Protein AF-A0A1Q7UWN1-F1 (afdb_monomer_lite)

Radius of gyration: 28.29 Å; chains: 1; bounding box: 73×51×74 Å

Sequence (452 aa):
MILVNFRGKSSPFGFDAEVLEQIPKDQFHIVDLSNVKASRIYDLLGLYDVAAGVITCDTATLHLAAASRTPYVAFTHDEWRRSVPRGNCQLQMPYSQVPSRANDIGQVVRTWSRSEPKPIVVFDPYEPPSILKQTAWPCEFFNFSKSALPTKEGTDYYNCGLVERPDGDWLVVRRSIWKEQLAYGMNDIVAFKLDGMTPRQAVPINIQRMFAGEHFEDPRVFYYRGLTLVSCVNFLWGTIASVAHQIIVSVGSDWKQVQRYDPIFGRNGPGVMHNVGWEKNWLWFVHNDALHLVYITHPHMVVRFDGKMLPTDIYETKADDLQWPWGDIRGGTPPVRVENEYWSFWHSSVGSGSGHRRYHMGAYCFEAKPPFRMKRYTPKPLLSGSRQDRWAHPKPFVVFPCGAILRGEQWLVSLGVNDLDCAWIKIPHEELVKLTTPVEHSVDLRQTEVLC

Secondary structure (DSSP, 8-state):
-EEEE---SSS----HHHHHHTS-TTT--EEEGGG---SSGGGGHHHHTT-SEEEE--HHHHHHHHTSS--EEEEE-SSSS-----SSEEEEEEGGGHHHHHHHHHHHHTT-------------TT----GGGS-SS-EEE--GGGSSS---TTEEEEEEEEEEETTEEEEEEEEEE--TT-SS-EEEEEEEEEETTEEEEEEEE-PPPSSTT-EEEEEEEEEETTEEEEEEEEEE--SS--EEEEEEEEE-TTS-EEEEE---BTTB-SSGGG-SS-----EEEEETTEEEEEEETTTEEEEEE-TTS-EEEEEEE--SS---TTS--B--SPPEEETTEEEEEEEEEEE-TTSSEEEEEEEEEEESSTT--EEEE-SS-SEE--TTSS--TT--B-EEEEEEEEETTEEEEEEEETTTEEEEEEEEHHHHHHH-EE---S-EEEEEE---

Structure (mmCIF, N/CA/C/O backbone):
data_AF-A0A1Q7UWN1-F1
#
_entry.id   AF-A0A1Q7UWN1-F1
#
loop_
_atom_site.group_PDB
_atom_site.id
_atom_site.type_symbol
_atom_site.label_atom_id
_atom_site.label_alt_id
_atom_site.label_comp_id
_atom_site.label_asym_id
_atom_site.label_entity_id
_atom_site.label_seq_id
_atom_site.pdbx_PDB_ins_code
_atom_site.Cartn_x
_atom_site.Cartn_y
_atom_site.Cartn_z
_atom_site.occupancy
_atom_site.B_iso_or_equiv
_atom_site.auth_seq_id
_atom_site.auth_comp_id
_atom_site.auth_asym_id
_atom_site.auth_atom_id
_atom_site.pdbx_PDB_model_num
ATOM 1 N N . MET A 1 1 ? 31.776 3.313 -22.669 1.00 88.38 1 MET A N 1
ATOM 2 C CA . MET A 1 1 ? 31.943 1.848 -22.495 1.00 88.38 1 MET A CA 1
ATOM 3 C C . MET A 1 1 ? 32.341 1.222 -23.825 1.00 88.38 1 MET A C 1
ATOM 5 O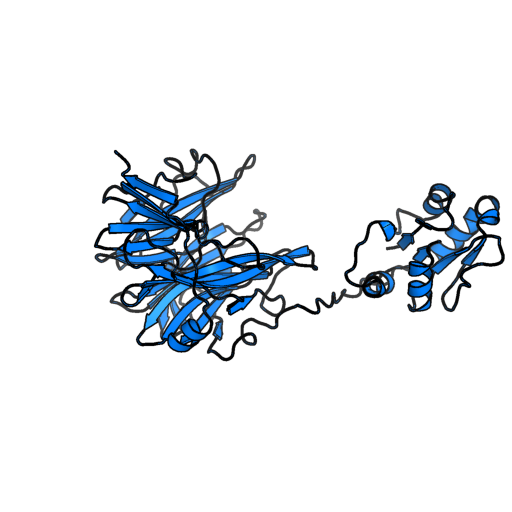 O . MET A 1 1 ? 32.058 1.838 -24.846 1.00 88.38 1 MET A O 1
ATOM 9 N N . ILE A 1 2 ? 32.962 0.043 -23.827 1.00 92.38 2 ILE A N 1
ATOM 10 C CA . ILE A 1 2 ? 33.173 -0.785 -25.027 1.00 92.38 2 ILE A CA 1
ATOM 11 C C . ILE A 1 2 ? 32.379 -2.076 -24.853 1.00 92.38 2 ILE A C 1
ATOM 13 O O . ILE A 1 2 ? 32.434 -2.693 -23.788 1.00 92.38 2 ILE A O 1
ATOM 17 N N . LEU A 1 3 ? 31.638 -2.464 -25.887 1.00 94.31 3 LEU A N 1
ATOM 18 C CA . LEU A 1 3 ? 30.881 -3.713 -25.897 1.00 94.31 3 LEU A CA 1
ATOM 19 C C . LEU A 1 3 ? 31.732 -4.814 -26.519 1.00 94.31 3 LEU A C 1
ATOM 21 O O . LEU A 1 3 ? 32.306 -4.606 -27.587 1.00 94.31 3 LEU A O 1
ATOM 25 N N . VAL A 1 4 ? 31.788 -5.982 -25.885 1.00 95.31 4 VAL A N 1
ATOM 26 C CA . VAL A 1 4 ? 32.487 -7.155 -26.421 1.00 95.31 4 VAL A CA 1
ATOM 27 C C . VAL A 1 4 ? 31.547 -8.346 -26.546 1.00 95.31 4 VAL A C 1
ATOM 29 O O . VAL A 1 4 ? 30.647 -8.516 -25.729 1.00 95.31 4 VAL A O 1
ATOM 32 N N . ASN A 1 5 ? 31.740 -9.177 -27.570 1.00 92.94 5 ASN A N 1
ATOM 33 C CA . ASN A 1 5 ? 31.132 -10.508 -27.619 1.00 92.94 5 ASN A CA 1
ATOM 34 C C . ASN A 1 5 ? 32.005 -11.465 -28.432 1.00 92.94 5 ASN A C 1
ATOM 36 O O . ASN A 1 5 ? 32.097 -11.331 -29.658 1.00 92.94 5 ASN A O 1
ATOM 40 N N . PHE A 1 6 ? 32.606 -12.423 -27.726 1.00 90.25 6 PHE A N 1
ATOM 41 C CA . PHE A 1 6 ? 33.504 -13.445 -28.268 1.00 90.25 6 PHE A CA 1
ATOM 42 C C . PHE A 1 6 ? 32.883 -14.852 -28.287 1.00 90.25 6 PHE A C 1
ATOM 44 O O . PHE A 1 6 ? 33.520 -15.826 -28.678 1.00 90.25 6 PHE A O 1
ATOM 51 N N . ARG A 1 7 ? 31.617 -14.999 -27.874 1.00 82.38 7 ARG A N 1
ATOM 52 C CA . ARG A 1 7 ? 30.959 -16.307 -27.723 1.00 82.38 7 ARG A CA 1
ATOM 53 C C . ARG A 1 7 ? 30.340 -16.811 -29.032 1.00 82.38 7 ARG A C 1
ATOM 55 O O . ARG A 1 7 ? 29.153 -17.131 -29.085 1.00 82.38 7 ARG A O 1
ATOM 62 N N . GLY A 1 8 ? 31.148 -16.922 -30.085 1.00 67.75 8 GLY A N 1
ATOM 63 C CA . GLY A 1 8 ? 30.745 -17.560 -31.340 1.00 67.75 8 GLY A CA 1
ATOM 64 C C . GLY A 1 8 ? 30.455 -19.054 -31.143 1.00 67.75 8 GLY A C 1
ATOM 65 O O . GLY A 1 8 ? 31.366 -19.836 -30.893 1.00 67.75 8 GLY A O 1
ATOM 66 N N . LYS A 1 9 ? 29.186 -19.478 -31.252 1.00 66.19 9 LYS A N 1
ATOM 67 C CA . LYS A 1 9 ? 28.796 -20.895 -31.068 1.00 66.19 9 LYS A CA 1
ATOM 68 C C . LYS A 1 9 ? 29.239 -21.808 -32.213 1.00 66.19 9 LYS A C 1
ATOM 70 O O . LYS A 1 9 ? 29.592 -22.955 -31.975 1.00 66.19 9 LYS A O 1
ATOM 75 N N . SER A 1 10 ? 29.165 -21.320 -33.450 1.00 68.00 10 SER A N 1
ATOM 76 C CA . SER A 1 10 ? 29.495 -22.088 -34.659 1.00 68.00 10 SER A CA 1
ATOM 77 C C . SER A 1 10 ? 30.992 -22.116 -34.967 1.00 68.00 10 SER A C 1
ATOM 79 O O . SER A 1 10 ? 31.463 -23.033 -35.631 1.00 68.00 10 SER A O 1
ATOM 81 N N . SER A 1 11 ? 31.726 -21.113 -34.488 1.00 71.44 11 SER A N 1
ATOM 82 C CA . SER A 1 11 ? 33.167 -20.958 -34.675 1.00 71.44 11 SER A CA 1
ATOM 83 C C . SER A 1 11 ? 33.728 -20.318 -33.405 1.00 71.44 11 SER A C 1
ATOM 85 O O . SER A 1 11 ? 33.583 -19.106 -33.237 1.00 71.44 11 SER A O 1
ATOM 87 N N . PRO A 1 12 ? 34.289 -21.115 -32.479 1.00 79.00 12 PRO A N 1
ATOM 88 C CA . PRO A 1 12 ? 34.859 -20.592 -31.246 1.00 79.00 12 PRO A CA 1
ATOM 89 C C . PRO A 1 12 ? 35.972 -19.584 -31.538 1.00 79.00 12 PRO A C 1
ATOM 91 O O . PRO A 1 12 ? 36.875 -19.858 -32.329 1.00 79.00 12 PRO A O 1
ATOM 94 N N . PHE A 1 13 ? 35.901 -18.421 -30.896 1.00 84.75 13 PHE A N 1
ATOM 95 C CA . PHE A 1 13 ? 36.990 -17.454 -30.882 1.00 84.75 13 PHE A CA 1
ATOM 96 C C . PHE A 1 13 ? 37.939 -17.817 -29.737 1.00 84.75 13 PHE A C 1
ATOM 98 O O . PHE A 1 13 ? 37.481 -18.171 -28.653 1.00 84.75 13 PHE A O 1
ATOM 105 N N . GLY A 1 14 ? 39.242 -17.836 -30.017 1.00 84.44 14 GLY A N 1
ATOM 106 C CA . GLY A 1 14 ? 40.267 -18.322 -29.086 1.00 84.44 14 GLY A CA 1
ATOM 107 C C . GLY A 1 14 ? 41.282 -17.265 -28.665 1.00 84.44 14 GLY A C 1
ATOM 108 O O . GLY A 1 14 ? 42.303 -17.632 -28.100 1.00 84.44 14 GLY A O 1
ATOM 109 N N . PHE A 1 15 ? 41.027 -15.990 -28.973 1.00 90.19 15 PHE A N 1
ATOM 110 C CA . PHE A 1 15 ? 41.978 -14.888 -28.776 1.00 90.19 15 PHE A CA 1
ATOM 111 C C . PHE A 1 15 ? 41.429 -13.788 -27.856 1.00 90.19 15 PHE A C 1
ATOM 113 O O . PHE A 1 15 ? 41.785 -12.615 -27.960 1.00 90.19 15 PHE A O 1
ATOM 120 N N . ASP A 1 16 ? 40.475 -14.143 -26.995 1.00 89.31 16 ASP A N 1
ATOM 121 C CA . ASP A 1 16 ? 39.741 -13.219 -26.132 1.00 89.31 16 ASP A CA 1
ATOM 122 C C . ASP A 1 16 ? 40.704 -12.398 -25.264 1.00 89.31 16 ASP A C 1
ATOM 124 O O . ASP A 1 16 ? 40.558 -11.182 -25.141 1.00 89.31 16 ASP A O 1
ATOM 128 N N . ALA A 1 17 ? 41.701 -13.064 -24.673 1.00 88.06 17 ALA A N 1
ATOM 129 C CA . ALA A 1 17 ? 42.669 -12.451 -23.773 1.00 88.06 17 ALA A CA 1
ATOM 130 C C . ALA A 1 17 ? 43.552 -11.442 -24.518 1.00 88.06 17 ALA A C 1
ATOM 132 O O . ALA A 1 17 ? 43.661 -10.291 -24.096 1.00 88.06 17 ALA A O 1
ATOM 133 N N . GLU A 1 18 ? 44.086 -11.846 -25.668 1.00 90.81 18 GLU A N 1
ATOM 134 C CA . GLU A 1 18 ? 44.941 -11.042 -26.535 1.00 90.81 18 GLU A CA 1
ATOM 135 C C . GLU A 1 18 ? 44.216 -9.787 -27.018 1.00 90.81 18 GLU A C 1
ATOM 137 O O . GLU A 1 18 ? 44.806 -8.711 -27.065 1.00 90.81 18 GLU A O 1
ATOM 142 N N . VAL A 1 19 ? 42.924 -9.892 -27.337 1.00 91.81 19 VAL A N 1
ATOM 143 C CA . VAL A 1 19 ? 42.096 -8.744 -27.731 1.00 91.81 19 VAL A CA 1
ATOM 144 C C . VAL A 1 19 ? 41.811 -7.829 -26.539 1.00 91.81 19 VAL A C 1
ATOM 146 O O . VAL A 1 19 ? 41.909 -6.606 -26.659 1.00 91.81 19 VAL A O 1
ATOM 149 N N . LEU A 1 20 ? 41.457 -8.392 -25.381 1.00 91.25 20 LEU A N 1
ATOM 150 C CA . LEU A 1 20 ? 41.126 -7.623 -24.177 1.00 91.25 20 LEU A CA 1
ATOM 151 C C . LEU A 1 20 ? 42.329 -6.858 -23.604 1.00 91.25 20 LEU A C 1
ATOM 153 O O . LEU A 1 20 ? 42.131 -5.824 -22.963 1.00 91.25 20 LEU A O 1
ATOM 157 N N . GLU A 1 21 ? 43.556 -7.332 -23.823 1.00 92.44 21 GLU A N 1
ATOM 158 C CA . GLU A 1 21 ? 44.793 -6.626 -23.456 1.00 92.44 21 GLU A CA 1
ATOM 159 C C . GLU A 1 21 ? 45.018 -5.341 -24.262 1.00 92.44 21 GLU A C 1
ATOM 161 O O . GLU A 1 21 ? 45.630 -4.398 -23.763 1.00 92.44 21 GLU A O 1
ATOM 166 N N . GLN A 1 22 ? 44.473 -5.255 -25.478 1.00 93.06 22 GLN A N 1
ATOM 167 C CA . GLN A 1 22 ? 44.635 -4.088 -26.354 1.00 93.06 22 GLN A CA 1
ATOM 168 C C . GLN A 1 22 ? 43.705 -2.925 -25.990 1.00 93.06 22 GLN A C 1
ATOM 170 O O . GLN A 1 22 ? 43.855 -1.818 -26.513 1.00 93.06 22 GLN A O 1
ATOM 175 N N . ILE A 1 23 ? 42.735 -3.160 -25.102 1.00 91.81 23 ILE A N 1
ATOM 176 C CA . ILE A 1 23 ? 41.751 -2.163 -24.686 1.00 91.81 23 ILE A CA 1
ATOM 177 C C . ILE A 1 23 ? 42.300 -1.375 -23.482 1.00 91.81 23 ILE A C 1
ATOM 179 O O . ILE A 1 23 ? 42.587 -1.980 -22.447 1.00 91.81 23 ILE A O 1
ATOM 183 N N . PRO A 1 24 ? 42.396 -0.032 -23.548 1.00 88.44 24 PRO A N 1
ATOM 184 C CA . PRO A 1 24 ? 42.831 0.783 -22.415 1.00 88.44 24 PRO A CA 1
ATOM 185 C C . PRO A 1 24 ? 41.742 0.820 -21.327 1.00 88.44 24 PRO A C 1
ATOM 187 O O . PRO A 1 24 ? 40.780 1.593 -21.391 1.00 88.44 24 PRO A O 1
ATOM 190 N N . LYS A 1 25 ? 41.865 -0.073 -20.336 1.00 85.25 25 LYS A N 1
ATOM 191 C CA . LYS A 1 25 ? 40.879 -0.294 -19.255 1.00 85.25 25 LYS A CA 1
ATOM 192 C C . LYS A 1 25 ? 40.747 0.891 -18.291 1.00 85.25 25 LYS A C 1
ATOM 194 O O . LYS A 1 25 ? 39.732 1.022 -17.618 1.00 85.25 25 LYS A O 1
ATOM 199 N N . ASP A 1 26 ? 41.747 1.764 -18.244 1.00 84.12 26 ASP A N 1
ATOM 200 C CA . ASP A 1 26 ? 41.719 3.058 -17.554 1.00 84.12 26 ASP A CA 1
ATOM 201 C C . ASP A 1 26 ? 40.777 4.066 -18.242 1.00 84.12 26 ASP A C 1
ATOM 203 O O . ASP A 1 26 ? 40.213 4.954 -17.599 1.00 84.12 26 ASP A O 1
ATOM 207 N N . GLN A 1 27 ? 40.555 3.909 -19.550 1.00 81.50 27 GLN A N 1
ATOM 208 C CA . GLN A 1 27 ? 39.723 4.810 -20.347 1.00 81.50 27 GLN A CA 1
ATOM 209 C C . GLN A 1 27 ? 38.304 4.283 -20.550 1.00 81.50 27 GLN A C 1
ATOM 211 O O . GLN A 1 27 ? 37.359 5.087 -20.563 1.00 81.50 27 GLN A O 1
ATOM 216 N N . PHE A 1 28 ? 38.139 2.962 -20.668 1.00 86.06 28 PHE A N 1
ATOM 217 C CA . PHE A 1 28 ? 36.867 2.322 -20.996 1.00 86.06 28 PHE A CA 1
ATOM 218 C C . PHE A 1 28 ? 36.478 1.216 -20.015 1.00 86.06 28 PHE A C 1
ATOM 220 O O . PHE A 1 28 ? 37.235 0.289 -19.750 1.00 86.06 28 PHE A O 1
ATOM 227 N N . HIS A 1 29 ? 35.217 1.256 -19.584 1.00 87.56 29 HIS A N 1
ATOM 228 C CA . HIS A 1 29 ? 34.551 0.101 -18.991 1.00 87.56 29 HIS A CA 1
ATOM 229 C C . HIS A 1 29 ? 34.124 -0.889 -20.086 1.00 87.56 29 HIS A C 1
ATOM 231 O O . HIS A 1 29 ? 33.498 -0.472 -21.069 1.00 87.56 29 HIS A O 1
ATOM 237 N N . ILE A 1 30 ? 34.453 -2.171 -19.910 1.00 90.69 30 ILE A N 1
ATOM 238 C CA . ILE A 1 30 ? 34.154 -3.259 -20.851 1.00 90.69 30 ILE A CA 1
ATOM 239 C C . ILE A 1 30 ? 32.871 -3.968 -20.411 1.00 90.69 30 ILE A C 1
ATOM 241 O O . ILE A 1 30 ? 32.760 -4.380 -19.259 1.00 90.69 30 ILE A O 1
ATOM 245 N N . VAL A 1 31 ? 31.931 -4.143 -21.338 1.00 90.81 31 VAL A N 1
ATOM 246 C CA . VAL A 1 31 ? 30.681 -4.883 -21.122 1.00 90.81 31 VAL A CA 1
ATOM 247 C C . VAL A 1 31 ? 30.646 -6.084 -22.059 1.00 90.81 31 VAL A C 1
ATOM 249 O O . VAL A 1 31 ? 30.637 -5.922 -23.278 1.00 90.81 31 VAL A O 1
ATOM 252 N N . ASP A 1 32 ? 30.608 -7.287 -21.492 1.00 90.50 32 ASP A N 1
ATOM 253 C CA . ASP A 1 32 ? 30.474 -8.533 -22.249 1.00 90.50 32 ASP A CA 1
ATOM 254 C C . ASP A 1 32 ? 28.998 -8.822 -22.550 1.00 90.50 32 ASP A C 1
ATOM 256 O O . ASP A 1 32 ? 28.232 -9.227 -21.671 1.00 90.50 32 ASP A O 1
ATOM 260 N N . LEU A 1 33 ? 28.599 -8.618 -23.808 1.00 89.94 33 LEU A N 1
ATOM 261 C CA . LEU A 1 33 ? 27.230 -8.829 -24.277 1.00 89.94 33 LEU A CA 1
ATOM 262 C C . LEU A 1 33 ? 26.801 -10.296 -24.204 1.00 89.94 33 LEU A C 1
ATOM 264 O O . LEU A 1 33 ? 25.602 -10.556 -24.186 1.00 89.94 33 LEU A O 1
ATOM 268 N N . SER A 1 34 ? 27.729 -11.254 -24.106 1.00 84.50 34 SER A N 1
ATOM 269 C CA . SER A 1 34 ? 27.356 -12.660 -23.921 1.00 84.50 34 SER A CA 1
ATOM 270 C C . SER A 1 34 ? 26.688 -12.933 -22.567 1.00 84.50 34 SER A C 1
ATOM 272 O O . SER A 1 34 ? 25.957 -13.914 -22.429 1.00 84.50 34 SER A O 1
ATOM 274 N N . ASN A 1 35 ? 26.865 -12.027 -21.599 1.00 83.94 35 ASN A N 1
ATOM 275 C CA . ASN A 1 35 ? 26.230 -12.080 -20.282 1.00 83.94 35 ASN A CA 1
ATOM 276 C C . ASN A 1 35 ? 24.968 -11.206 -20.183 1.00 83.94 35 ASN A C 1
ATOM 278 O O . ASN A 1 35 ? 24.296 -11.212 -19.151 1.00 83.94 35 ASN A O 1
ATOM 282 N N . VAL A 1 36 ? 24.626 -10.455 -21.234 1.00 79.19 36 VAL A N 1
ATOM 283 C CA . VAL A 1 36 ? 23.474 -9.548 -21.244 1.00 79.19 36 VAL A CA 1
ATOM 284 C C . VAL A 1 36 ? 22.267 -10.253 -21.859 1.00 79.19 36 VAL A C 1
ATOM 286 O O . VAL A 1 36 ? 22.309 -10.722 -22.994 1.00 79.19 36 VAL A O 1
ATOM 289 N N . LYS A 1 37 ? 21.158 -10.306 -21.113 1.00 76.19 37 LYS A N 1
ATOM 290 C CA . LYS A 1 37 ? 19.879 -10.837 -21.600 1.00 76.19 37 LYS A CA 1
ATOM 291 C C . LYS A 1 37 ? 18.934 -9.692 -21.942 1.00 76.19 37 LYS A C 1
ATOM 293 O O . LYS A 1 37 ? 18.701 -8.819 -21.112 1.00 76.19 37 LYS A O 1
ATOM 298 N N . ALA A 1 38 ? 18.368 -9.739 -23.141 1.00 73.44 38 ALA A N 1
ATOM 299 C CA . ALA A 1 38 ? 17.367 -8.798 -23.625 1.00 73.44 38 ALA A CA 1
ATOM 300 C C . ALA A 1 38 ? 16.093 -9.544 -24.049 1.00 73.44 38 ALA A C 1
ATOM 302 O O . ALA A 1 38 ? 16.171 -10.693 -24.489 1.00 73.44 38 ALA A O 1
ATOM 303 N N . SER A 1 39 ? 14.931 -8.894 -23.927 1.00 72.75 39 SER A N 1
ATOM 304 C CA . SER A 1 39 ? 13.635 -9.465 -24.328 1.00 72.75 39 SER A CA 1
ATOM 305 C C . SER A 1 39 ? 13.584 -9.750 -25.830 1.00 72.75 39 SER A C 1
ATOM 307 O O . SER A 1 39 ? 13.060 -10.780 -26.253 1.00 72.75 39 SER A O 1
ATOM 309 N N . ARG A 1 40 ? 14.148 -8.852 -26.644 1.00 80.69 40 ARG A N 1
ATOM 310 C CA . ARG A 1 40 ? 14.377 -9.026 -28.079 1.00 80.69 40 ARG A CA 1
ATOM 311 C C . ARG A 1 40 ? 15.817 -8.646 -28.411 1.00 80.69 40 ARG A C 1
ATOM 313 O O . ARG A 1 40 ? 16.399 -7.755 -27.804 1.00 80.69 40 ARG A O 1
ATOM 320 N N . ILE A 1 41 ? 16.400 -9.311 -29.407 1.00 81.44 41 ILE A N 1
ATOM 321 C CA . ILE A 1 41 ? 17.816 -9.133 -29.773 1.00 81.44 41 ILE A CA 1
ATOM 322 C C . ILE A 1 41 ? 18.183 -7.678 -30.106 1.00 81.44 41 ILE A C 1
ATOM 324 O O . ILE A 1 41 ? 19.261 -7.213 -29.753 1.00 81.44 41 ILE A O 1
ATOM 328 N N . TYR A 1 42 ? 17.278 -6.940 -30.745 1.00 84.75 42 TYR A N 1
ATOM 329 C CA . TYR A 1 42 ? 17.504 -5.548 -31.126 1.00 84.75 42 TYR A CA 1
ATOM 330 C C . TYR A 1 42 ? 17.367 -4.559 -29.961 1.00 84.75 42 TYR A C 1
ATOM 332 O O . TYR A 1 42 ? 17.787 -3.416 -30.109 1.00 84.75 42 TYR A O 1
ATOM 340 N N . ASP A 1 43 ? 16.863 -4.973 -28.792 1.00 82.69 43 ASP A N 1
ATOM 341 C CA . ASP A 1 43 ? 16.857 -4.115 -27.597 1.00 82.69 43 ASP A CA 1
ATOM 342 C C . ASP A 1 43 ? 18.298 -3.828 -27.126 1.00 82.69 43 ASP A C 1
ATOM 344 O O . ASP A 1 43 ? 18.561 -2.826 -26.462 1.00 82.69 43 ASP A O 1
ATOM 348 N N . LEU A 1 44 ? 19.264 -4.664 -27.537 1.00 87.81 44 LEU A N 1
ATOM 349 C CA . LEU A 1 44 ? 20.689 -4.419 -27.324 1.00 87.81 44 LEU A CA 1
ATOM 350 C C . LEU A 1 44 ? 21.192 -3.163 -28.055 1.00 87.81 44 LEU A C 1
ATOM 352 O O . LEU A 1 44 ? 22.212 -2.621 -27.639 1.00 87.81 44 LEU A O 1
ATOM 356 N N . LEU A 1 45 ? 20.494 -2.649 -29.080 1.00 88.38 45 LEU A N 1
ATOM 357 C CA . LEU A 1 45 ? 20.894 -1.419 -29.783 1.00 88.38 45 LEU A CA 1
ATOM 358 C C . LEU A 1 45 ? 20.974 -0.205 -28.846 1.00 88.38 45 LEU A C 1
ATOM 360 O O . LEU A 1 45 ? 21.825 0.656 -29.049 1.00 88.38 45 LEU A O 1
ATOM 364 N N . GLY A 1 46 ? 20.193 -0.181 -27.760 1.00 81.50 46 GLY A N 1
ATOM 365 C CA . GLY A 1 46 ? 20.308 0.869 -26.743 1.00 81.50 46 GLY A CA 1
ATOM 366 C C . GLY A 1 46 ? 21.680 0.901 -26.055 1.00 81.50 46 GLY A C 1
ATOM 367 O O . GLY A 1 46 ? 22.169 1.974 -25.712 1.00 81.50 46 GLY A O 1
ATOM 368 N N . LEU A 1 47 ? 22.345 -0.254 -25.902 1.00 86.38 47 LEU A N 1
ATOM 369 C CA . LEU A 1 47 ? 23.733 -0.308 -25.425 1.00 86.38 47 LEU A CA 1
ATOM 370 C C . LEU A 1 47 ? 24.708 0.199 -26.491 1.00 86.38 47 LEU A C 1
ATOM 372 O O . LEU A 1 47 ? 25.702 0.840 -26.155 1.00 86.38 47 LEU A O 1
ATOM 376 N N . TYR A 1 48 ? 24.431 -0.072 -27.768 1.00 90.44 48 TYR A N 1
ATOM 377 C CA . TYR A 1 48 ? 25.272 0.359 -28.885 1.00 90.44 48 TYR A CA 1
ATOM 378 C C . TYR A 1 48 ? 25.264 1.887 -29.003 1.00 90.44 48 TYR A C 1
ATOM 380 O O . TYR A 1 48 ? 26.323 2.481 -29.199 1.00 90.44 48 TYR A O 1
ATOM 388 N N . ASP A 1 49 ? 24.112 2.530 -28.802 1.00 83.50 49 ASP A N 1
ATOM 389 C CA . ASP A 1 49 ? 23.952 3.989 -28.880 1.00 83.50 49 ASP A CA 1
ATOM 390 C C . ASP A 1 49 ? 24.801 4.769 -27.861 1.00 83.50 49 ASP A C 1
ATOM 392 O O . ASP A 1 49 ? 25.126 5.938 -28.088 1.00 83.50 49 ASP A O 1
ATOM 396 N N . VAL A 1 50 ? 25.181 4.132 -26.748 1.00 79.31 50 VAL A N 1
ATOM 397 C CA . VAL A 1 50 ? 26.017 4.724 -25.684 1.00 79.31 50 VAL A CA 1
ATOM 398 C C . VAL A 1 50 ? 27.425 4.130 -25.608 1.00 79.31 50 VAL A C 1
ATOM 400 O O . VAL A 1 50 ? 28.247 4.546 -24.783 1.00 79.31 50 VAL A O 1
ATOM 403 N N . ALA A 1 51 ? 27.727 3.146 -26.449 1.00 88.69 51 ALA A N 1
ATOM 404 C CA . ALA A 1 51 ? 29.053 2.569 -26.538 1.00 88.69 51 ALA A CA 1
ATOM 405 C C . ALA A 1 51 ? 29.980 3.467 -27.365 1.00 88.69 51 ALA A C 1
ATOM 407 O O . ALA A 1 51 ? 29.582 4.054 -28.368 1.00 88.69 51 ALA A O 1
ATOM 408 N N . ALA A 1 52 ? 31.243 3.539 -26.947 1.00 90.50 52 ALA A N 1
ATOM 409 C CA . ALA A 1 52 ? 32.300 4.168 -27.734 1.00 90.50 52 ALA A CA 1
ATOM 410 C C . ALA A 1 52 ? 32.650 3.309 -28.959 1.00 90.50 52 ALA A C 1
ATOM 412 O O . ALA A 1 52 ? 33.005 3.838 -30.004 1.00 90.50 52 ALA A O 1
ATOM 413 N N . GLY A 1 53 ? 32.494 1.988 -28.834 1.00 93.31 53 GLY A N 1
ATOM 414 C CA . GLY A 1 53 ? 32.604 1.047 -29.935 1.00 93.31 53 GLY A CA 1
ATOM 415 C C . GLY A 1 53 ? 32.262 -0.383 -29.520 1.00 93.31 53 GLY A C 1
ATOM 416 O O . GLY A 1 53 ? 32.074 -0.678 -28.332 1.00 93.31 53 GLY A O 1
ATOM 417 N N . VAL A 1 54 ? 32.159 -1.266 -30.511 1.00 95.31 54 VAL A N 1
ATOM 418 C CA . VAL A 1 54 ? 31.851 -2.695 -30.337 1.00 95.31 54 VAL A CA 1
ATOM 419 C C . VAL A 1 54 ? 33.008 -3.533 -30.877 1.00 95.31 54 VAL A C 1
ATOM 421 O O . VAL A 1 54 ? 33.554 -3.238 -31.933 1.00 95.31 54 VAL A O 1
ATOM 424 N N . ILE A 1 55 ? 33.385 -4.599 -30.182 1.00 95.56 55 ILE A N 1
ATOM 425 C CA . ILE A 1 55 ? 34.413 -5.544 -30.624 1.00 95.56 55 ILE A CA 1
ATOM 426 C C . ILE A 1 55 ? 33.809 -6.939 -30.574 1.00 95.56 55 ILE A C 1
ATOM 428 O O . ILE A 1 55 ? 33.461 -7.434 -29.502 1.00 95.56 55 ILE A O 1
ATOM 432 N N . THR A 1 56 ? 33.618 -7.585 -31.721 1.00 93.69 56 THR A N 1
ATOM 433 C CA . THR A 1 56 ? 32.844 -8.825 -31.719 1.00 93.69 56 THR A CA 1
ATOM 434 C C . THR A 1 56 ? 33.189 -9.803 -32.831 1.00 93.69 56 THR A C 1
ATOM 436 O O . THR A 1 56 ? 33.581 -9.421 -33.933 1.00 93.69 56 THR A O 1
ATOM 439 N N . CYS A 1 57 ? 33.017 -11.085 -32.516 1.00 90.25 57 CYS A N 1
ATOM 440 C CA . CYS A 1 57 ? 33.077 -12.199 -33.452 1.00 90.25 57 CYS A CA 1
ATOM 441 C C . CYS A 1 57 ? 31.705 -12.879 -33.651 1.00 90.25 57 CYS A C 1
ATOM 443 O O . CYS A 1 57 ? 31.571 -13.762 -34.498 1.00 90.25 57 CYS A O 1
ATOM 445 N N . ASP A 1 58 ? 30.697 -12.511 -32.849 1.00 90.06 58 ASP A N 1
ATOM 446 C CA . ASP A 1 58 ? 29.369 -13.116 -32.891 1.00 90.06 58 ASP A CA 1
ATOM 447 C C . ASP A 1 58 ? 28.528 -12.532 -34.036 1.00 90.06 58 ASP A C 1
ATOM 449 O O . ASP A 1 58 ? 28.540 -11.339 -34.330 1.00 90.06 58 ASP A O 1
ATOM 453 N N . THR A 1 59 ? 27.787 -13.399 -34.723 1.00 87.62 59 THR A N 1
ATOM 454 C CA . THR A 1 59 ? 27.049 -13.005 -35.932 1.00 87.62 59 THR A CA 1
ATOM 455 C C . THR A 1 59 ? 25.882 -12.081 -35.600 1.00 87.62 59 THR A C 1
ATOM 457 O O . THR A 1 59 ? 25.635 -11.113 -36.318 1.00 87.62 59 THR A O 1
ATOM 460 N N . ALA A 1 60 ? 25.184 -12.344 -34.498 1.00 88.56 60 ALA A N 1
ATOM 461 C CA . ALA A 1 60 ? 24.050 -11.543 -34.060 1.00 88.56 60 ALA A CA 1
ATOM 462 C C . ALA A 1 60 ? 24.492 -10.113 -33.707 1.00 88.56 60 ALA A C 1
ATOM 464 O O . ALA A 1 60 ? 23.923 -9.139 -34.206 1.00 88.56 60 ALA A O 1
ATOM 465 N N . THR A 1 61 ? 25.555 -9.974 -32.920 1.00 90.88 61 THR A N 1
ATOM 466 C CA . THR A 1 61 ? 26.130 -8.671 -32.557 1.00 90.88 61 THR A CA 1
ATOM 467 C C . THR A 1 61 ? 26.760 -7.931 -33.735 1.00 90.88 61 THR A C 1
ATOM 469 O O . THR A 1 61 ? 26.681 -6.702 -33.756 1.00 90.88 61 THR A O 1
ATOM 472 N N . LEU A 1 62 ? 27.324 -8.631 -34.731 1.00 90.12 62 LEU A N 1
ATOM 473 C CA . LEU A 1 62 ? 27.779 -8.026 -35.993 1.00 90.12 62 LEU A CA 1
ATOM 474 C C . LEU A 1 62 ? 26.616 -7.417 -36.785 1.00 90.12 62 LEU A C 1
ATOM 476 O O . LEU A 1 62 ? 26.730 -6.297 -37.284 1.00 90.12 62 LEU A O 1
ATOM 480 N N . HIS A 1 63 ? 25.483 -8.119 -36.882 1.00 89.88 63 HIS A N 1
ATOM 481 C CA . HIS A 1 63 ? 24.293 -7.590 -37.553 1.00 89.88 63 HIS A CA 1
ATOM 482 C C . HIS A 1 63 ? 23.735 -6.351 -36.847 1.00 89.88 63 HIS A C 1
ATOM 484 O O . HIS A 1 63 ? 23.358 -5.391 -37.517 1.00 89.88 63 HIS A O 1
ATOM 490 N N . LEU A 1 64 ? 23.728 -6.342 -35.513 1.00 91.69 64 LEU A N 1
ATOM 491 C CA . LEU A 1 64 ? 23.333 -5.168 -34.734 1.00 91.69 64 LEU A CA 1
ATOM 492 C C . LEU A 1 64 ? 24.316 -4.002 -34.905 1.00 91.69 64 LEU A C 1
ATOM 494 O O . LEU A 1 64 ? 23.877 -2.865 -35.037 1.00 91.69 64 LEU A O 1
ATOM 498 N N . ALA A 1 65 ? 25.625 -4.274 -34.967 1.00 90.62 65 ALA A N 1
ATOM 499 C CA . ALA A 1 65 ? 26.644 -3.246 -35.191 1.00 90.62 65 ALA A CA 1
ATOM 500 C C . ALA A 1 65 ? 26.453 -2.553 -36.542 1.00 90.62 65 ALA A C 1
ATOM 502 O O . ALA A 1 65 ? 26.456 -1.328 -36.615 1.00 90.62 65 ALA A O 1
ATOM 503 N N . ALA A 1 66 ? 26.196 -3.339 -37.591 1.00 86.44 66 ALA A N 1
ATOM 504 C CA . ALA A 1 66 ? 25.891 -2.824 -38.921 1.00 86.44 66 ALA A CA 1
ATOM 505 C C . ALA A 1 66 ? 24.559 -2.050 -38.987 1.00 86.44 66 ALA A C 1
ATOM 507 O O . ALA A 1 66 ? 24.364 -1.250 -39.900 1.00 86.44 66 ALA A O 1
ATOM 508 N N . ALA A 1 67 ? 23.639 -2.297 -38.048 1.00 87.12 67 ALA A N 1
ATOM 509 C CA . ALA A 1 67 ? 22.374 -1.577 -37.917 1.00 87.12 67 ALA A CA 1
ATOM 510 C C . ALA A 1 67 ? 22.470 -0.330 -37.015 1.00 87.12 67 ALA A C 1
ATOM 512 O O . ALA A 1 67 ? 21.496 0.418 -36.919 1.00 87.12 67 ALA A O 1
ATOM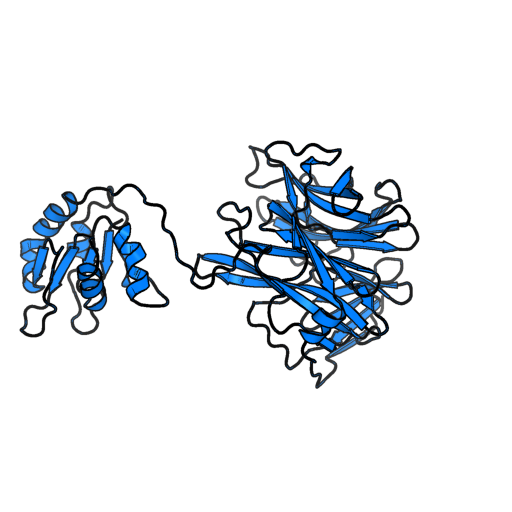 513 N N . SER A 1 68 ? 23.612 -0.086 -36.365 1.00 88.19 68 SER A N 1
ATOM 514 C CA . SER A 1 68 ? 23.849 1.087 -35.520 1.00 88.19 68 SER A CA 1
ATOM 515 C C . SER A 1 68 ? 24.819 2.077 -36.182 1.00 88.19 68 SER A C 1
ATOM 517 O O . SER A 1 68 ? 25.305 1.863 -37.290 1.00 88.19 68 SER A O 1
ATOM 519 N N . ARG A 1 69 ? 25.095 3.204 -35.511 1.00 86.75 69 ARG A N 1
ATOM 520 C CA . ARG A 1 69 ? 26.154 4.157 -35.911 1.00 86.75 69 ARG A CA 1
ATOM 521 C C . ARG A 1 69 ? 27.481 3.922 -35.180 1.00 86.75 69 ARG A C 1
ATOM 523 O O . ARG A 1 69 ? 28.448 4.640 -35.413 1.00 86.75 69 ARG A O 1
ATOM 530 N N . THR A 1 70 ? 27.521 2.944 -34.282 1.00 90.44 70 THR A N 1
ATOM 531 C CA . THR A 1 70 ? 28.614 2.689 -33.335 1.00 90.44 70 THR A CA 1
ATOM 532 C C . THR A 1 70 ? 29.806 2.059 -34.049 1.00 90.44 70 THR A C 1
ATOM 534 O O . THR A 1 70 ? 29.636 0.984 -34.618 1.00 90.44 70 THR A O 1
ATOM 537 N N . PRO A 1 71 ? 31.006 2.658 -34.058 1.00 93.50 71 PRO A N 1
ATOM 538 C CA . PRO A 1 71 ? 32.140 2.051 -34.747 1.00 93.50 71 PRO A CA 1
ATOM 539 C C . PRO A 1 71 ? 32.448 0.669 -34.159 1.00 93.50 71 PRO A C 1
ATOM 541 O O . PRO A 1 71 ? 32.288 0.448 -32.955 1.00 93.50 71 PRO A O 1
ATOM 544 N N . TYR A 1 72 ? 32.861 -0.277 -35.002 1.00 95.19 72 TYR A N 1
ATOM 545 C CA . TYR A 1 72 ? 33.132 -1.630 -34.523 1.00 95.19 72 TYR A CA 1
ATOM 546 C C . TYR A 1 72 ? 34.324 -2.319 -35.179 1.00 95.19 72 TYR A C 1
ATOM 548 O O . TYR A 1 72 ? 34.705 -2.026 -36.316 1.00 95.19 72 TYR A O 1
ATOM 556 N N . VAL A 1 73 ? 34.896 -3.252 -34.420 1.00 95.31 73 VAL A N 1
ATOM 557 C CA . VAL A 1 73 ? 35.896 -4.227 -34.852 1.00 95.31 73 VAL A CA 1
ATOM 558 C C . VAL A 1 73 ? 35.202 -5.573 -35.025 1.00 95.31 73 VAL A C 1
ATOM 560 O O . VAL A 1 73 ? 34.520 -6.054 -34.115 1.00 95.31 73 VAL A O 1
ATOM 563 N N . ALA A 1 74 ? 35.376 -6.173 -36.196 1.00 93.75 74 ALA A N 1
ATOM 564 C CA . ALA A 1 74 ? 34.771 -7.438 -36.572 1.00 93.75 74 ALA A CA 1
ATOM 565 C C . ALA A 1 74 ? 35.832 -8.525 -36.711 1.00 93.75 74 ALA A C 1
ATOM 567 O O . ALA A 1 74 ? 36.701 -8.441 -37.583 1.00 93.75 74 ALA A O 1
ATOM 568 N N . PHE A 1 75 ? 35.714 -9.582 -35.912 1.00 91.19 75 PHE A N 1
ATOM 569 C CA . PHE A 1 75 ? 36.483 -10.800 -36.126 1.00 91.19 75 PHE A CA 1
ATOM 570 C C . PHE A 1 75 ? 35.689 -11.767 -36.997 1.00 91.19 75 PHE A C 1
ATOM 572 O O . PHE A 1 75 ? 34.546 -12.101 -36.685 1.00 91.19 75 PHE A O 1
ATOM 579 N N . THR A 1 76 ? 36.300 -12.251 -38.076 1.00 87.81 76 THR A N 1
ATOM 580 C CA . THR A 1 76 ? 35.661 -13.187 -39.014 1.00 87.81 76 THR A CA 1
ATOM 581 C C . THR A 1 76 ? 36.460 -14.475 -39.149 1.00 87.81 76 THR A C 1
ATOM 583 O O . THR A 1 76 ? 37.683 -14.445 -39.080 1.00 87.81 76 THR A O 1
ATOM 586 N N . HIS A 1 77 ? 35.787 -15.597 -39.398 1.00 83.75 77 HIS A N 1
ATOM 587 C CA . HIS A 1 77 ? 36.467 -16.854 -39.716 1.00 83.75 77 HIS A CA 1
ATOM 588 C C . HIS A 1 77 ? 37.241 -16.755 -41.045 1.00 83.75 77 HIS A C 1
ATOM 590 O O . HIS A 1 77 ? 36.872 -15.972 -41.927 1.00 83.75 77 HIS A O 1
ATOM 596 N N . ASP A 1 78 ? 38.285 -17.570 -41.195 1.00 78.38 78 ASP A N 1
ATOM 597 C CA . ASP A 1 78 ? 39.191 -17.558 -42.354 1.00 78.38 78 ASP A CA 1
ATOM 598 C C . ASP A 1 78 ? 38.587 -18.209 -43.621 1.00 78.38 78 ASP A C 1
ATOM 600 O O . ASP A 1 78 ? 39.081 -18.016 -44.731 1.00 78.38 78 ASP A O 1
ATOM 604 N N . GLU A 1 79 ? 37.477 -18.939 -43.477 1.00 72.94 79 GLU A N 1
ATOM 605 C CA . GLU A 1 79 ? 36.813 -19.690 -44.557 1.00 72.94 79 GLU A CA 1
ATOM 606 C C . GLU A 1 79 ? 35.659 -18.931 -45.255 1.00 72.94 79 GLU A C 1
ATOM 608 O O . GLU A 1 79 ? 35.169 -17.900 -44.793 1.00 72.94 79 GLU A O 1
ATOM 613 N N . TRP A 1 80 ? 35.177 -19.477 -46.384 1.00 50.78 80 TRP A N 1
ATOM 614 C CA . TRP A 1 80 ? 34.190 -18.866 -47.297 1.00 50.78 80 TRP A CA 1
ATOM 615 C C . TRP A 1 80 ? 32.842 -18.473 -46.652 1.00 50.78 80 TRP A C 1
ATOM 617 O O . TRP A 1 80 ? 32.198 -17.522 -47.098 1.00 50.78 80 TRP A O 1
ATOM 627 N N . ARG A 1 81 ? 32.391 -19.161 -45.594 1.00 57.44 81 ARG A N 1
ATOM 628 C CA . ARG A 1 81 ? 31.109 -18.879 -44.914 1.00 57.44 81 ARG A CA 1
ATOM 629 C C . ARG A 1 81 ? 31.274 -17.843 -43.798 1.00 57.44 81 ARG A C 1
ATOM 631 O O . ARG A 1 81 ? 31.129 -18.167 -42.623 1.00 57.44 81 ARG A O 1
ATOM 638 N N . ARG A 1 82 ? 31.569 -16.594 -44.165 1.00 67.38 82 ARG A N 1
ATOM 639 C CA . ARG A 1 82 ? 31.776 -15.492 -43.209 1.00 67.38 82 ARG A CA 1
ATOM 640 C C . ARG A 1 82 ? 30.674 -14.437 -43.252 1.00 67.38 82 ARG A C 1
ATOM 642 O O . ARG A 1 82 ? 30.196 -14.061 -44.323 1.00 67.38 82 ARG A O 1
ATOM 649 N N . SER A 1 83 ? 30.341 -13.897 -42.084 1.00 68.00 83 SER A N 1
ATOM 650 C CA . SER A 1 83 ? 29.606 -12.637 -41.970 1.00 68.00 83 SER A CA 1
ATOM 651 C C . SER A 1 83 ? 30.467 -11.523 -42.562 1.00 68.00 83 SER A C 1
ATOM 653 O O . SER A 1 83 ? 31.613 -11.348 -42.159 1.00 68.00 83 SER A O 1
ATOM 655 N N . VAL A 1 84 ? 29.948 -10.805 -43.560 1.00 75.31 84 VAL A N 1
ATOM 656 C CA . VAL A 1 84 ? 30.664 -9.696 -44.208 1.00 75.31 84 VAL A CA 1
ATOM 657 C C . VAL A 1 84 ? 30.399 -8.429 -43.397 1.00 75.31 84 VAL A C 1
ATOM 659 O O . VAL A 1 84 ? 29.237 -8.015 -43.347 1.00 75.31 84 VAL A O 1
ATOM 662 N N . PRO A 1 85 ? 31.415 -7.810 -42.767 1.00 78.00 85 PRO A N 1
ATOM 663 C CA . PRO A 1 85 ? 31.235 -6.543 -42.070 1.00 78.00 85 PRO A CA 1
ATOM 664 C C . PRO A 1 85 ? 30.767 -5.455 -43.040 1.00 78.00 85 PRO A C 1
ATOM 666 O O . PRO A 1 85 ? 31.152 -5.428 -44.209 1.00 78.00 85 PRO A O 1
ATOM 669 N N . ARG A 1 86 ? 29.891 -4.572 -42.567 1.00 77.50 86 ARG A N 1
ATOM 670 C CA . ARG A 1 86 ? 29.262 -3.503 -43.358 1.00 77.50 86 ARG A CA 1
ATOM 671 C C . ARG A 1 86 ? 29.266 -2.185 -42.593 1.00 77.50 86 ARG A C 1
ATOM 673 O O . ARG A 1 86 ? 29.319 -2.184 -41.366 1.00 77.50 86 ARG A O 1
ATOM 680 N N . GLY A 1 87 ? 29.152 -1.079 -43.327 1.00 82.25 87 GLY A N 1
ATOM 681 C CA . GLY A 1 87 ? 28.929 0.250 -42.758 1.00 82.25 87 GLY A CA 1
ATOM 682 C C . GLY A 1 87 ? 30.103 0.753 -41.915 1.00 82.25 87 GLY A C 1
ATOM 683 O O . GLY A 1 87 ? 31.221 0.874 -42.397 1.00 82.25 87 GLY A O 1
ATOM 684 N N . ASN A 1 88 ? 29.825 1.032 -40.650 1.00 85.81 88 ASN A N 1
ATOM 685 C CA . ASN A 1 88 ? 30.680 1.541 -39.569 1.00 85.81 88 ASN A CA 1
ATOM 686 C C . ASN A 1 88 ? 31.781 0.574 -39.066 1.00 85.81 88 ASN A C 1
ATOM 688 O O . ASN A 1 88 ? 32.315 0.769 -37.971 1.00 85.81 88 ASN A O 1
ATOM 692 N N . CYS A 1 89 ? 32.141 -0.457 -39.836 1.00 93.62 89 CYS A N 1
ATOM 693 C CA . CYS A 1 89 ? 33.253 -1.346 -39.494 1.00 93.62 89 CYS A CA 1
ATOM 694 C C . CYS A 1 89 ? 34.582 -0.609 -39.690 1.00 93.62 89 CYS A C 1
ATOM 696 O O . CYS A 1 89 ? 34.898 -0.199 -40.805 1.00 93.62 89 CYS A O 1
ATOM 698 N N . GLN A 1 90 ? 35.378 -0.474 -38.632 1.00 93.25 90 GLN A N 1
ATOM 699 C CA . GLN A 1 90 ? 36.676 0.208 -38.691 1.00 93.25 90 GLN A CA 1
ATOM 700 C C . GLN A 1 90 ? 37.858 -0.750 -38.815 1.00 93.25 90 GLN A C 1
ATOM 702 O O . GLN A 1 90 ? 38.904 -0.373 -39.336 1.00 93.25 90 GLN A O 1
ATOM 707 N N . LEU A 1 91 ? 37.691 -1.996 -38.372 1.00 93.38 91 LEU A N 1
ATOM 708 C CA . LEU A 1 91 ? 38.700 -3.034 -38.523 1.00 93.38 91 LEU A CA 1
ATOM 709 C C . LEU A 1 91 ? 38.017 -4.383 -38.689 1.00 93.38 91 LEU A C 1
ATOM 711 O O . LEU A 1 91 ? 37.310 -4.843 -37.797 1.00 93.38 91 LEU A O 1
ATOM 715 N N . GLN A 1 92 ? 38.249 -5.017 -39.832 1.00 92.88 92 GLN A N 1
ATOM 716 C CA . GLN A 1 92 ? 37.929 -6.422 -40.032 1.00 92.88 92 GLN A CA 1
ATOM 717 C C . GLN A 1 92 ? 39.210 -7.238 -39.875 1.00 92.88 92 GLN A C 1
ATOM 719 O O . GLN A 1 92 ? 40.213 -6.940 -40.526 1.00 92.88 92 GLN A O 1
ATOM 724 N N . MET A 1 93 ? 39.162 -8.282 -39.052 1.00 91.06 93 MET A N 1
ATOM 725 C CA . MET A 1 93 ? 40.310 -9.140 -38.784 1.00 91.06 93 MET A CA 1
ATOM 726 C C . MET A 1 93 ? 39.920 -10.621 -38.868 1.00 91.06 93 MET A C 1
ATOM 728 O O . MET A 1 93 ? 39.103 -11.093 -38.075 1.00 91.06 93 MET A O 1
ATOM 732 N N . PRO A 1 94 ? 40.481 -11.375 -39.827 1.00 90.50 94 PRO A N 1
ATOM 733 C CA . PRO A 1 94 ? 40.385 -12.826 -39.821 1.00 90.50 94 PRO A CA 1
ATOM 734 C C . PRO A 1 94 ? 41.036 -13.421 -38.563 1.00 90.50 94 PRO A C 1
ATOM 736 O O . PRO A 1 94 ? 42.024 -12.868 -38.073 1.00 90.50 94 PRO A O 1
ATOM 739 N N . TYR A 1 95 ? 40.498 -14.521 -38.031 1.00 89.56 95 TYR A N 1
ATOM 740 C CA . TYR A 1 95 ? 40.984 -15.113 -36.775 1.00 89.56 95 TYR A CA 1
ATOM 741 C C . TYR A 1 95 ? 42.478 -15.458 -36.854 1.00 89.56 95 TYR A C 1
ATOM 743 O O . TYR A 1 95 ? 43.218 -15.165 -35.915 1.00 89.56 95 TYR A O 1
ATOM 751 N N . SER A 1 96 ? 42.958 -15.970 -37.993 1.00 89.44 96 SER A N 1
ATOM 752 C CA . SER A 1 96 ? 44.375 -16.300 -38.190 1.00 89.44 96 SER A CA 1
ATOM 753 C C . SER A 1 96 ? 45.325 -15.099 -38.094 1.00 89.44 96 SER A C 1
ATOM 755 O O . SER A 1 96 ? 46.531 -15.280 -37.933 1.00 89.44 96 SER A O 1
ATOM 757 N N . GLN A 1 97 ? 44.813 -13.872 -38.224 1.00 91.56 97 GLN A N 1
ATOM 758 C CA . GLN A 1 97 ? 45.612 -12.647 -38.195 1.00 91.56 97 GLN A CA 1
ATOM 759 C C . GLN A 1 97 ? 45.698 -12.015 -36.805 1.00 91.56 97 GLN A C 1
ATOM 761 O O . GLN A 1 97 ? 46.512 -11.116 -36.608 1.00 91.56 97 GLN A O 1
ATOM 766 N N . VAL A 1 98 ? 44.894 -12.468 -35.837 1.00 91.25 98 VAL A N 1
ATOM 767 C CA . VAL A 1 98 ? 44.865 -11.869 -34.495 1.00 91.25 98 VAL A CA 1
ATOM 768 C C . VAL A 1 98 ? 46.239 -11.908 -33.811 1.00 91.25 98 VAL A C 1
ATOM 770 O O . VAL A 1 98 ? 46.675 -10.850 -33.354 1.00 91.25 98 VAL A O 1
ATOM 773 N N . PRO A 1 99 ? 46.999 -13.026 -33.819 1.00 89.88 99 PRO A N 1
ATOM 774 C CA . PRO A 1 99 ? 48.307 -13.072 -33.158 1.00 89.88 99 PRO A CA 1
ATOM 775 C C . PRO A 1 99 ? 49.332 -12.077 -33.716 1.00 89.88 99 PRO A C 1
ATOM 777 O O . PRO A 1 99 ? 50.164 -11.562 -32.975 1.00 89.88 99 PRO A O 1
ATOM 780 N N . SER A 1 100 ? 49.288 -11.793 -35.021 1.00 90.56 100 SER A N 1
ATOM 781 C CA . SER A 1 100 ? 50.257 -10.911 -35.683 1.00 90.56 100 SER A CA 1
ATOM 782 C C . SER A 1 100 ? 49.810 -9.451 -35.752 1.00 90.56 100 SER A C 1
ATOM 784 O O . SER A 1 100 ? 50.638 -8.577 -36.006 1.00 90.56 100 SER A O 1
ATOM 786 N N . ARG A 1 101 ? 48.520 -9.172 -35.528 1.00 92.81 101 ARG A N 1
ATOM 787 C CA . ARG A 1 101 ? 47.917 -7.844 -35.721 1.00 92.81 101 ARG A CA 1
ATOM 788 C C . ARG A 1 101 ? 47.121 -7.329 -34.525 1.00 92.81 101 ARG A C 1
ATOM 790 O O . ARG A 1 101 ? 46.419 -6.332 -34.659 1.00 92.81 101 ARG A O 1
ATOM 797 N N . ALA A 1 102 ? 47.249 -7.943 -33.348 1.00 87.38 102 ALA A N 1
ATOM 798 C CA . ALA A 1 102 ? 46.543 -7.504 -32.141 1.00 87.38 102 ALA A CA 1
ATOM 799 C C . ALA A 1 102 ? 46.736 -5.999 -31.851 1.00 87.38 102 ALA A C 1
ATOM 801 O O . ALA A 1 102 ? 45.778 -5.305 -31.516 1.00 87.38 102 ALA A O 1
ATOM 802 N N . ASN A 1 103 ? 47.938 -5.460 -32.084 1.00 90.25 103 ASN A N 1
ATOM 803 C CA . ASN A 1 103 ? 48.241 -4.037 -31.887 1.00 90.25 103 ASN A CA 1
ATOM 804 C C . ASN A 1 103 ? 47.352 -3.087 -32.717 1.00 90.25 103 ASN A C 1
ATOM 806 O O . ASN A 1 103 ? 47.070 -1.972 -32.266 1.00 90.25 103 ASN A O 1
ATOM 810 N N . ASP A 1 104 ? 46.870 -3.518 -33.888 1.00 93.25 104 ASP A N 1
ATOM 811 C CA . ASP A 1 104 ? 45.980 -2.724 -34.746 1.00 93.25 104 ASP A CA 1
ATOM 812 C C . ASP A 1 104 ? 44.637 -2.457 -34.042 1.00 93.25 104 ASP A C 1
ATOM 814 O O . ASP A 1 104 ? 44.046 -1.388 -34.202 1.00 93.25 104 ASP A O 1
ATOM 818 N N . ILE A 1 105 ? 44.177 -3.390 -33.197 1.00 92.19 105 ILE A N 1
ATOM 819 C CA . ILE A 1 105 ? 42.956 -3.239 -32.391 1.00 92.19 105 ILE A CA 1
ATOM 820 C C . ILE A 1 105 ? 43.131 -2.067 -31.428 1.00 92.19 105 ILE A C 1
ATOM 822 O O . ILE A 1 105 ? 42.285 -1.176 -31.375 1.00 92.19 105 ILE A O 1
ATOM 826 N N . GLY A 1 106 ? 44.252 -2.027 -30.704 1.00 88.19 106 GLY A N 1
ATOM 827 C CA . GLY A 1 106 ? 44.544 -0.955 -29.756 1.00 88.19 106 GLY A CA 1
ATOM 828 C C . GLY A 1 106 ? 44.702 0.405 -30.438 1.00 88.19 106 GLY A C 1
ATOM 829 O O . GLY A 1 106 ? 44.308 1.425 -29.875 1.00 88.19 106 GLY A O 1
ATOM 830 N N . GLN A 1 107 ? 45.248 0.445 -31.658 1.00 90.38 107 GLN A N 1
ATOM 831 C CA . GLN A 1 107 ? 45.316 1.674 -32.456 1.00 90.38 107 GLN A CA 1
ATOM 832 C C . GLN A 1 107 ? 43.921 2.192 -32.816 1.00 90.38 107 GLN A C 1
ATOM 834 O O . GLN A 1 107 ? 43.647 3.369 -32.598 1.00 90.38 107 GLN A O 1
ATOM 839 N N . VAL A 1 108 ? 43.026 1.320 -33.289 1.00 91.75 108 VAL A N 1
ATOM 840 C CA . VAL A 1 108 ? 41.648 1.693 -33.647 1.00 91.75 108 VAL A CA 1
ATOM 841 C C . VAL A 1 108 ? 40.848 2.113 -32.417 1.00 91.75 108 VAL A C 1
ATOM 843 O O . VAL A 1 108 ? 40.250 3.186 -32.419 1.00 91.75 108 VAL A O 1
ATOM 846 N N . VAL A 1 109 ? 40.889 1.333 -31.335 1.00 90.69 109 VAL A N 1
ATOM 847 C CA . VAL A 1 109 ? 40.148 1.620 -30.095 1.00 90.69 109 VAL A CA 1
ATOM 848 C C . VAL A 1 109 ? 40.552 2.966 -29.489 1.00 90.69 109 VAL A C 1
ATOM 850 O O . VAL A 1 109 ? 39.697 3.691 -28.987 1.00 90.69 109 VAL A O 1
ATOM 853 N N . ARG A 1 110 ? 41.831 3.353 -29.582 1.00 88.56 110 ARG A N 1
ATOM 854 C CA . ARG A 1 110 ? 42.313 4.666 -29.117 1.00 88.56 110 ARG A CA 1
ATOM 855 C C . ARG A 1 110 ? 41.727 5.852 -29.889 1.00 88.56 110 ARG A C 1
ATOM 857 O O . ARG A 1 110 ? 41.742 6.962 -29.368 1.00 88.56 110 ARG A O 1
ATOM 864 N N . THR A 1 111 ? 41.205 5.640 -31.099 1.00 87.81 111 THR A N 1
ATOM 865 C CA . THR A 1 111 ? 40.515 6.695 -31.863 1.00 87.81 111 THR A CA 1
ATOM 866 C C . THR A 1 111 ? 39.069 6.914 -31.416 1.00 87.81 111 THR A C 1
ATOM 868 O O . THR A 1 111 ? 38.460 7.919 -31.782 1.00 87.81 111 THR A O 1
ATOM 871 N N . TRP A 1 112 ? 38.498 5.999 -30.626 1.00 89.62 112 TRP A N 1
ATOM 872 C CA . TRP A 1 112 ? 37.121 6.109 -30.157 1.00 89.62 112 TRP A CA 1
ATOM 873 C C . TRP A 1 112 ? 37.040 7.112 -29.008 1.00 89.62 112 TRP A C 1
ATOM 875 O O . TRP A 1 112 ? 37.625 6.922 -27.945 1.00 89.62 112 TRP A O 1
ATOM 885 N N . SER A 1 113 ? 36.310 8.207 -29.212 1.00 68.19 113 SER A N 1
ATOM 886 C CA . SER A 1 113 ? 36.091 9.205 -28.169 1.00 68.19 113 SER A CA 1
ATOM 887 C C . SER A 1 113 ? 34.997 8.762 -27.196 1.00 68.19 113 SER A C 1
ATOM 889 O O . SER A 1 113 ? 34.075 8.017 -27.540 1.00 68.19 113 SER A O 1
ATOM 891 N N . ARG A 1 114 ? 35.080 9.239 -25.947 1.00 57.94 114 ARG A N 1
ATOM 892 C CA . ARG A 1 114 ? 33.960 9.149 -25.004 1.00 57.94 114 ARG A CA 1
ATOM 893 C C . ARG A 1 114 ? 32.807 9.980 -25.568 1.00 57.94 114 ARG A C 1
ATOM 895 O O . ARG A 1 114 ? 32.889 11.204 -25.586 1.00 57.94 114 ARG A O 1
ATOM 902 N N . SER A 1 115 ? 31.741 9.332 -26.019 1.00 53.34 115 SER A N 1
ATOM 903 C CA . SER A 1 115 ? 30.456 10.001 -26.197 1.00 53.34 115 SER A CA 1
ATOM 904 C C . SER A 1 115 ? 29.999 10.532 -24.835 1.00 53.34 115 SER A C 1
ATOM 906 O O . SER A 1 115 ? 30.097 9.821 -23.830 1.00 53.34 115 SER A O 1
ATOM 908 N N . GLU A 1 116 ? 29.527 11.784 -24.780 1.00 50.41 116 GLU A N 1
ATOM 909 C CA . GLU A 1 116 ? 28.837 12.281 -23.586 1.00 50.41 116 GLU A CA 1
ATOM 910 C C . GLU A 1 116 ? 27.715 11.301 -23.218 1.00 50.41 116 GLU A C 1
ATOM 912 O O . GLU A 1 116 ? 27.057 10.776 -24.127 1.00 50.41 116 GLU A O 1
ATOM 917 N N . PRO A 1 117 ? 27.496 11.016 -21.921 1.00 46.59 117 PRO A N 1
ATOM 918 C CA . PRO A 1 117 ? 26.438 10.118 -21.492 1.00 46.59 117 PRO A CA 1
ATOM 919 C C . PRO A 1 117 ? 25.090 10.701 -21.917 1.00 46.59 117 PRO A C 1
ATOM 921 O O . PRO A 1 117 ? 24.507 11.546 -21.242 1.00 46.59 117 PRO A O 1
ATOM 924 N N . LYS A 1 118 ? 24.585 10.248 -23.066 1.00 44.88 118 LYS A N 1
ATOM 925 C CA . LYS A 1 118 ? 23.218 10.536 -23.475 1.00 44.88 118 LYS A CA 1
ATOM 926 C C . LYS A 1 118 ? 22.291 9.814 -22.498 1.00 44.88 118 LYS A C 1
ATOM 928 O O . LYS A 1 118 ? 22.526 8.635 -22.218 1.00 44.88 118 LYS A O 1
ATOM 933 N N . PRO A 1 119 ? 21.256 10.484 -21.965 1.00 42.38 119 PRO A N 1
ATOM 934 C CA . PRO A 1 119 ? 20.278 9.824 -21.118 1.00 42.38 119 PRO A CA 1
ATOM 935 C C . PRO A 1 119 ? 19.685 8.630 -21.868 1.00 42.38 119 PRO A C 1
ATOM 937 O O . PRO A 1 119 ? 19.120 8.773 -22.952 1.00 42.38 119 PRO A O 1
ATOM 940 N N . ILE A 1 120 ? 19.849 7.441 -21.290 1.00 44.38 120 ILE A N 1
ATOM 941 C CA . ILE A 1 120 ? 19.287 6.208 -21.829 1.00 44.38 120 ILE A CA 1
ATOM 942 C C . ILE A 1 120 ? 17.790 6.235 -21.539 1.00 44.38 120 ILE A C 1
ATOM 944 O O . ILE A 1 120 ? 17.357 6.101 -20.390 1.00 44.38 120 ILE A O 1
ATOM 948 N N . VAL A 1 121 ? 16.991 6.391 -22.590 1.00 43.16 121 VAL A N 1
ATOM 949 C CA . VAL A 1 121 ? 15.567 6.073 -22.540 1.00 43.16 121 VAL A CA 1
ATOM 950 C C . VAL A 1 121 ? 15.463 4.563 -22.707 1.00 43.16 121 VAL A C 1
ATOM 952 O O . VAL A 1 121 ? 15.422 4.048 -23.820 1.00 43.16 121 VAL A O 1
ATOM 955 N N . VAL A 1 122 ? 15.460 3.838 -21.589 1.00 42.00 122 VAL A N 1
ATOM 956 C CA . VAL A 1 122 ? 14.980 2.455 -21.597 1.00 42.00 122 VAL A CA 1
ATOM 957 C C . VAL A 1 122 ? 13.491 2.547 -21.887 1.00 42.00 122 VAL A C 1
ATOM 959 O O . VAL A 1 122 ? 12.713 2.960 -21.026 1.00 42.00 122 VAL A O 1
ATOM 962 N N . PHE A 1 123 ? 13.104 2.232 -23.119 1.00 39.72 123 PHE A N 1
ATOM 963 C CA . PHE A 1 123 ? 11.707 2.003 -23.440 1.00 39.72 123 PHE A CA 1
ATOM 964 C C . PHE A 1 123 ? 11.319 0.715 -22.711 1.00 39.72 123 PHE A C 1
ATOM 966 O O . PHE A 1 123 ? 11.650 -0.377 -23.161 1.00 39.72 123 PHE A O 1
ATOM 973 N N . ASP A 1 124 ? 10.698 0.841 -21.539 1.00 53.69 124 ASP A N 1
ATOM 974 C CA . ASP A 1 124 ? 9.890 -0.238 -20.989 1.00 53.69 124 ASP A CA 1
ATOM 975 C C . ASP A 1 124 ? 8.555 -0.161 -21.746 1.00 53.69 124 ASP A C 1
ATOM 977 O O . ASP A 1 124 ? 7.759 0.739 -21.469 1.00 53.69 124 ASP A O 1
ATOM 981 N N . PRO A 1 125 ? 8.296 -1.036 -22.742 1.00 51.44 125 PRO A N 1
ATOM 982 C CA . PRO A 1 125 ? 7.022 -1.040 -23.462 1.00 51.44 125 PRO A CA 1
ATOM 983 C C . PRO A 1 125 ? 5.831 -1.349 -22.537 1.00 51.44 125 PRO A C 1
ATOM 985 O O . PRO A 1 125 ? 4.686 -1.286 -22.980 1.00 51.44 125 PRO A O 1
ATOM 988 N N . TYR A 1 126 ? 6.098 -1.664 -21.265 1.00 65.31 126 TYR A N 1
ATOM 989 C CA . TYR A 1 126 ? 5.137 -1.883 -20.196 1.00 65.31 126 TYR A CA 1
ATOM 990 C C . TYR A 1 126 ? 5.231 -0.834 -19.077 1.00 65.31 126 TYR A C 1
ATOM 992 O O . TYR A 1 126 ? 4.721 -1.089 -17.984 1.00 65.31 126 TYR A O 1
ATOM 1000 N N . GLU A 1 127 ? 5.871 0.323 -19.292 1.00 84.62 127 GLU A N 1
ATOM 1001 C CA . GLU A 1 127 ? 5.808 1.426 -18.328 1.00 84.62 127 GLU A CA 1
ATOM 1002 C C . GLU A 1 127 ? 4.362 1.939 -18.269 1.00 84.62 127 GLU A C 1
ATOM 1004 O O . GLU A 1 127 ? 3.871 2.496 -19.258 1.00 84.62 127 GLU A O 1
ATOM 1009 N N . PRO A 1 128 ? 3.649 1.755 -17.143 1.00 90.12 128 PRO A N 1
ATOM 1010 C CA . PRO A 1 128 ? 2.306 2.286 -17.025 1.00 90.12 128 PRO A CA 1
ATOM 1011 C C . PRO A 1 128 ? 2.366 3.819 -17.056 1.00 90.12 128 PRO A C 1
ATOM 1013 O O . PRO A 1 128 ? 3.355 4.413 -16.606 1.00 90.12 128 PRO A O 1
ATOM 1016 N N . PRO A 1 129 ? 1.316 4.494 -17.553 1.00 94.25 129 PRO A N 1
ATOM 1017 C CA . PRO A 1 129 ? 1.237 5.939 -17.413 1.00 94.25 129 PRO A CA 1
ATOM 1018 C C . PRO A 1 129 ? 1.167 6.320 -15.926 1.00 94.25 129 PRO A C 1
ATOM 1020 O O . PRO A 1 129 ? 0.963 5.459 -15.069 1.00 94.25 129 PRO A O 1
ATOM 1023 N N . SER A 1 130 ? 1.298 7.612 -15.615 1.00 97.25 130 SER A N 1
ATOM 1024 C CA . SER A 1 130 ? 0.987 8.140 -14.273 1.00 97.25 130 SER A CA 1
ATOM 1025 C C . SER A 1 130 ? -0.308 7.533 -13.720 1.00 97.25 130 SER A C 1
ATOM 1027 O O . SER A 1 130 ? -1.254 7.317 -14.486 1.00 97.25 130 SER A O 1
ATOM 1029 N N . ILE A 1 131 ? -0.386 7.294 -12.406 1.00 97.94 131 ILE A N 1
ATOM 1030 C CA . ILE A 1 131 ? -1.594 6.745 -11.759 1.00 97.94 131 ILE A CA 1
ATOM 1031 C C . ILE A 1 131 ? -2.874 7.519 -12.112 1.00 97.94 131 ILE A C 1
ATOM 1033 O O . ILE A 1 131 ? -3.938 6.919 -12.233 1.00 97.94 131 ILE A O 1
ATOM 1037 N N . LEU A 1 132 ? -2.752 8.821 -12.396 1.00 98.06 132 LEU A N 1
ATOM 1038 C CA . LEU A 1 132 ? -3.850 9.708 -12.798 1.00 98.06 132 LEU A CA 1
ATOM 1039 C C . LEU A 1 132 ? -4.485 9.327 -14.146 1.00 98.06 132 LEU A C 1
ATOM 1041 O O . LEU A 1 132 ? -5.556 9.812 -14.491 1.00 98.06 132 LEU A O 1
ATOM 1045 N N . LYS A 1 133 ? -3.794 8.509 -14.943 1.00 97.56 133 LYS A N 1
ATOM 1046 C CA . LYS A 1 133 ? -4.183 8.098 -16.299 1.00 97.56 133 LYS A CA 1
ATOM 1047 C C . LYS A 1 133 ? -4.404 6.589 -16.425 1.00 97.56 133 LYS A C 1
ATOM 1049 O O . LYS A 1 133 ? -4.659 6.110 -17.525 1.00 97.56 133 LYS A O 1
ATOM 1054 N N . GLN A 1 134 ? -4.266 5.831 -15.336 1.00 96.69 134 GLN A N 1
ATOM 1055 C CA . GLN A 1 134 ? -4.457 4.374 -15.343 1.00 96.69 134 GLN A CA 1
ATOM 1056 C C . GLN A 1 134 ? -5.924 3.962 -15.168 1.00 96.69 134 GLN A C 1
ATOM 1058 O O . GLN A 1 134 ? -6.269 2.809 -15.408 1.00 96.69 134 GLN A O 1
ATOM 1063 N N . THR A 1 135 ? -6.784 4.893 -14.758 1.00 96.75 135 THR A N 1
ATOM 1064 C CA . THR A 1 135 ? -8.191 4.649 -14.441 1.00 96.75 135 THR A CA 1
ATOM 1065 C C . THR A 1 135 ? -9.075 5.765 -14.996 1.00 96.75 135 THR A C 1
ATOM 1067 O O . THR A 1 135 ? -8.615 6.888 -15.195 1.00 96.75 135 THR A O 1
ATOM 1070 N N . ALA A 1 136 ? -10.347 5.451 -15.242 1.00 96.12 136 ALA A N 1
ATOM 1071 C CA . ALA A 1 136 ? -11.380 6.443 -15.544 1.00 96.12 136 ALA A CA 1
ATOM 1072 C C . ALA A 1 136 ? -11.970 7.081 -14.273 1.00 96.12 136 ALA A C 1
ATOM 1074 O O . ALA A 1 136 ? -12.695 8.073 -14.347 1.00 96.12 136 ALA A O 1
ATOM 1075 N N . TRP A 1 137 ? -11.686 6.502 -13.107 1.00 98.25 137 TRP A N 1
ATOM 1076 C CA . TRP A 1 137 ? -12.176 6.988 -11.831 1.00 98.25 137 TRP A CA 1
ATOM 1077 C C . TRP A 1 137 ? -11.431 8.240 -11.360 1.00 98.25 137 TRP A C 1
ATOM 1079 O O . TRP A 1 137 ? -10.247 8.396 -11.666 1.00 98.25 137 TRP A O 1
ATOM 1089 N N . PRO A 1 138 ? -12.068 9.107 -10.550 1.00 98.31 138 PRO A N 1
ATOM 1090 C CA . PRO A 1 138 ? -11.375 10.230 -9.935 1.00 98.31 138 PRO A CA 1
ATOM 1091 C C . PRO A 1 138 ? -10.169 9.749 -9.117 1.00 98.31 138 PRO A C 1
ATOM 1093 O O . PRO A 1 138 ? -10.325 8.994 -8.154 1.00 98.31 138 PRO A O 1
ATOM 1096 N N . CYS A 1 139 ? -8.978 10.193 -9.510 1.00 98.62 139 CYS A N 1
ATOM 1097 C CA . CYS A 1 139 ? -7.708 9.872 -8.873 1.00 98.62 139 CYS A CA 1
ATOM 1098 C C . CYS A 1 139 ? -6.822 11.118 -8.901 1.00 98.62 139 CYS A C 1
ATOM 1100 O O . CYS A 1 139 ? -6.569 11.651 -9.978 1.00 98.62 139 CYS A O 1
ATOM 1102 N N . GLU A 1 140 ? -6.356 11.586 -7.742 1.00 98.38 140 GLU A N 1
ATOM 1103 C CA . GLU A 1 140 ? -5.514 12.786 -7.639 1.00 98.38 140 GLU A CA 1
ATOM 1104 C C . GLU A 1 140 ? -4.492 12.674 -6.501 1.00 98.38 140 GLU A C 1
ATOM 1106 O O . GLU A 1 140 ? -4.634 11.870 -5.577 1.00 98.38 140 GLU A O 1
ATOM 1111 N N . PHE A 1 141 ? -3.461 13.518 -6.548 1.00 97.94 141 PHE A N 1
ATOM 1112 C CA . PHE A 1 141 ? -2.496 13.675 -5.460 1.00 97.94 141 PHE A CA 1
ATOM 1113 C C . PHE A 1 141 ? -3.042 14.586 -4.357 1.00 97.94 141 PHE A C 1
ATOM 1115 O O . PHE A 1 141 ? -3.680 15.607 -4.624 1.00 97.94 141 PHE A O 1
ATOM 1122 N N . PHE A 1 142 ? -2.738 14.265 -3.100 1.00 96.62 142 PHE A N 1
ATOM 1123 C CA . PHE A 1 142 ? -2.981 15.186 -1.994 1.00 96.62 142 PHE A CA 1
ATOM 1124 C C . PHE A 1 142 ? -2.001 16.359 -2.051 1.00 96.62 142 PHE A C 1
ATOM 1126 O O . PHE A 1 142 ? -0.800 16.176 -2.239 1.00 96.62 142 PHE A O 1
ATOM 1133 N N . ASN A 1 143 ? -2.500 17.574 -1.816 1.00 92.69 143 ASN A N 1
ATOM 1134 C CA . ASN A 1 143 ? -1.662 18.768 -1.783 1.00 92.69 143 ASN A CA 1
ATOM 1135 C C . ASN A 1 143 ? -1.405 19.246 -0.344 1.00 92.69 143 ASN A C 1
ATOM 1137 O O . ASN A 1 143 ? -2.192 20.009 0.222 1.00 92.69 143 ASN A O 1
ATOM 1141 N N . PHE A 1 144 ? -0.271 18.834 0.229 1.00 91.44 144 PHE A N 1
ATOM 1142 C CA . PHE A 1 144 ? 0.140 19.215 1.586 1.00 91.44 144 PHE A CA 1
ATOM 1143 C C . PHE A 1 144 ? 0.607 20.671 1.725 1.00 91.44 144 PHE A C 1
ATOM 1145 O O . PHE A 1 144 ? 0.713 21.153 2.854 1.00 91.44 144 PHE A O 1
ATOM 1152 N N . SER A 1 145 ? 0.831 21.413 0.632 1.00 86.31 145 SER A N 1
ATOM 1153 C CA . SER A 1 145 ? 1.234 22.830 0.723 1.00 86.31 145 SER A CA 1
ATOM 1154 C C . SER A 1 145 ? 0.135 23.728 1.299 1.00 86.31 145 SER A C 1
ATOM 1156 O O . SER A 1 145 ? 0.406 24.837 1.751 1.00 86.31 145 SER A O 1
ATOM 1158 N N . LYS A 1 146 ? -1.108 23.233 1.332 1.00 80.94 146 LYS A N 1
ATOM 1159 C CA . LYS A 1 146 ? -2.270 23.897 1.941 1.00 80.94 146 LYS A CA 1
ATOM 1160 C C . LYS A 1 146 ? -2.458 23.578 3.428 1.00 80.94 146 LYS A C 1
ATOM 1162 O O . LYS A 1 146 ? -3.461 24.005 4.009 1.00 80.94 146 LYS A O 1
ATOM 1167 N N . SER A 1 147 ? -1.535 22.823 4.020 1.00 82.81 147 SER A N 1
ATOM 1168 C CA . SER A 1 147 ? -1.595 22.423 5.421 1.00 82.81 147 SER A CA 1
ATOM 1169 C C . SER A 1 147 ? -0.910 23.425 6.356 1.00 82.81 147 SER A C 1
ATOM 1171 O O . SER A 1 147 ? -0.084 24.236 5.942 1.00 82.81 147 SER A O 1
ATOM 1173 N N . ALA A 1 148 ? -1.237 23.349 7.645 1.00 80.56 148 ALA A N 1
ATOM 1174 C CA . ALA A 1 148 ? -0.666 24.182 8.699 1.00 80.56 148 ALA A CA 1
ATOM 1175 C C . ALA A 1 148 ? 0.791 23.823 9.051 1.00 80.56 148 ALA A C 1
ATOM 1177 O O . ALA A 1 148 ? 1.445 24.581 9.764 1.00 80.56 148 ALA A O 1
ATOM 1178 N N . LEU A 1 149 ? 1.307 22.683 8.572 1.00 80.19 149 LEU A N 1
ATOM 1179 C CA . LEU A 1 149 ? 2.721 22.319 8.675 1.00 80.19 149 LEU A CA 1
ATOM 1180 C C . LEU A 1 149 ? 3.382 22.515 7.303 1.00 80.19 149 LEU A C 1
ATOM 1182 O O . LEU A 1 149 ? 3.199 21.669 6.427 1.00 80.19 149 LEU A O 1
ATOM 1186 N N . PRO A 1 150 ? 4.173 23.586 7.102 1.00 66.12 150 PRO A N 1
ATOM 1187 C CA . PRO A 1 150 ? 4.816 23.837 5.819 1.00 66.12 150 PRO A CA 1
ATOM 1188 C C . PRO A 1 150 ? 5.694 22.654 5.401 1.00 66.12 150 PRO A C 1
ATOM 1190 O O . PRO A 1 150 ? 6.502 22.161 6.194 1.00 66.12 150 PRO A O 1
ATOM 1193 N N . THR A 1 151 ? 5.576 22.224 4.145 1.00 70.94 151 THR A N 1
ATOM 1194 C CA . THR A 1 151 ? 6.567 21.357 3.496 1.00 70.94 151 THR A CA 1
ATOM 1195 C C . THR A 1 151 ? 7.888 22.115 3.419 1.00 70.94 151 THR A C 1
ATOM 1197 O O . THR A 1 151 ? 8.030 23.038 2.619 1.00 70.94 151 THR A O 1
ATOM 1200 N N . LYS A 1 152 ? 8.837 21.764 4.289 1.00 76.06 152 LYS A N 1
ATOM 1201 C CA . LYS A 1 152 ? 10.220 22.244 4.206 1.00 76.06 152 LYS A CA 1
ATOM 1202 C C . LYS A 1 152 ? 10.988 21.394 3.200 1.00 76.06 152 LYS A C 1
ATOM 1204 O O . LYS A 1 152 ? 10.643 20.233 2.981 1.00 76.06 152 LYS A O 1
ATOM 1209 N N . GLU A 1 153 ? 12.046 21.959 2.629 1.00 77.69 153 GLU A N 1
ATOM 1210 C CA . GLU A 1 153 ? 12.995 21.189 1.827 1.00 77.69 153 GLU A CA 1
ATOM 1211 C C . GLU A 1 153 ? 13.481 19.958 2.614 1.00 77.69 153 GLU A C 1
ATOM 1213 O O . GLU A 1 153 ? 13.696 20.025 3.828 1.00 77.69 153 GLU A O 1
ATOM 1218 N N . GLY A 1 154 ? 13.555 18.807 1.943 1.00 81.56 154 GLY A N 1
ATOM 1219 C CA . GLY A 1 154 ? 13.902 17.530 2.573 1.00 81.56 154 GLY A CA 1
ATOM 1220 C C . GLY A 1 154 ? 12.793 16.884 3.418 1.00 81.56 154 GLY A C 1
ATOM 1221 O O . GLY A 1 154 ? 13.088 15.938 4.146 1.00 81.56 154 GLY A O 1
ATOM 1222 N N . THR A 1 155 ? 11.543 17.365 3.356 1.00 89.06 155 THR A N 1
ATOM 1223 C CA . THR A 1 155 ? 10.383 16.715 3.998 1.00 89.06 155 THR A CA 1
ATOM 1224 C C . THR A 1 155 ? 9.423 16.138 2.961 1.00 89.06 155 THR A C 1
ATOM 1226 O O . THR A 1 155 ? 8.829 16.890 2.192 1.00 89.06 155 THR A O 1
ATOM 1229 N N . ASP A 1 156 ? 9.202 14.824 3.005 1.00 91.50 156 ASP A N 1
ATOM 1230 C CA . ASP A 1 156 ? 8.212 14.127 2.175 1.00 91.50 156 ASP A CA 1
ATOM 1231 C C . ASP A 1 156 ? 7.090 13.531 3.041 1.00 91.50 156 ASP A C 1
ATOM 1233 O O . ASP A 1 156 ? 7.334 13.065 4.159 1.00 91.50 156 ASP A O 1
ATOM 1237 N N . TYR A 1 157 ? 5.863 13.522 2.512 1.00 94.88 157 TYR A N 1
ATOM 1238 C CA . TYR A 1 1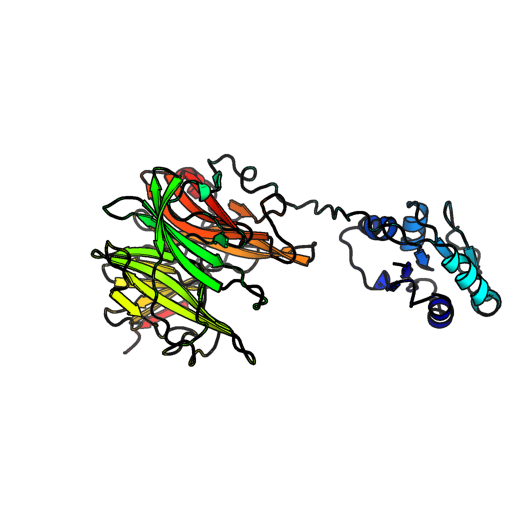57 ? 4.674 12.942 3.146 1.00 94.88 157 TYR A CA 1
ATOM 1239 C C . TYR A 1 157 ? 4.091 11.852 2.242 1.00 94.88 157 TYR A C 1
ATOM 1241 O O . TYR A 1 157 ? 3.580 12.148 1.162 1.00 94.88 157 TYR A O 1
ATOM 1249 N N . TYR A 1 158 ? 4.142 10.596 2.678 1.00 96.19 158 TYR A N 1
ATOM 1250 C CA . TYR A 1 158 ? 3.700 9.446 1.879 1.00 96.19 158 TYR A CA 1
ATOM 1251 C C . TYR A 1 158 ? 3.084 8.341 2.751 1.00 96.19 158 TYR A C 1
ATOM 1253 O O . TYR A 1 158 ? 3.003 8.464 3.975 1.00 96.19 158 TYR A O 1
ATOM 1261 N N . ASN A 1 159 ? 2.596 7.275 2.108 1.00 97.56 159 ASN A N 1
ATOM 1262 C CA . ASN A 1 159 ? 2.015 6.078 2.733 1.00 97.56 159 ASN A CA 1
ATOM 1263 C C . ASN A 1 159 ? 0.930 6.407 3.777 1.00 97.56 159 ASN A C 1
ATOM 1265 O O . ASN A 1 159 ? 1.042 6.050 4.951 1.00 97.56 159 ASN A O 1
ATOM 1269 N N . CYS A 1 160 ? -0.112 7.124 3.343 1.00 97.69 160 CYS A N 1
ATOM 1270 C CA . CYS A 1 160 ? -1.153 7.657 4.218 1.00 97.69 160 CYS A CA 1
ATOM 1271 C C . CYS A 1 160 ? -2.300 6.678 4.497 1.00 97.69 160 CYS A C 1
ATOM 1273 O O . CYS A 1 160 ? -3.024 6.259 3.594 1.00 97.69 160 CYS A O 1
ATOM 1275 N N . GLY A 1 161 ? -2.529 6.382 5.774 1.00 98.44 161 GLY A N 1
ATOM 1276 C CA . GLY A 1 161 ? -3.793 5.828 6.243 1.00 98.44 161 GLY A CA 1
ATOM 1277 C C . GLY A 1 161 ? -4.905 6.883 6.221 1.00 98.44 161 GLY A C 1
ATOM 1278 O O . GLY A 1 161 ? -4.634 8.085 6.210 1.00 98.44 161 GLY A O 1
ATOM 1279 N N . LEU A 1 162 ? -6.155 6.427 6.242 1.00 98.50 162 LEU A N 1
ATOM 1280 C CA . LEU A 1 162 ? -7.360 7.256 6.213 1.00 98.50 162 LEU A CA 1
ATOM 1281 C C . LEU A 1 162 ? -8.328 6.751 7.278 1.00 98.50 162 LEU A C 1
ATOM 1283 O O . LEU A 1 162 ? -8.579 5.550 7.353 1.00 98.50 162 LEU A O 1
ATOM 1287 N N . VAL A 1 163 ? -8.860 7.661 8.090 1.00 98.00 163 VAL A N 1
ATOM 1288 C CA . VAL A 1 163 ? -9.828 7.340 9.142 1.00 98.00 163 VAL A CA 1
ATOM 1289 C C . VAL A 1 163 ? -10.929 8.390 9.198 1.00 98.00 163 VAL A C 1
ATOM 1291 O O . VAL A 1 163 ? -10.662 9.594 9.195 1.00 98.00 163 VAL A O 1
ATOM 1294 N N . GLU A 1 164 ? -12.166 7.914 9.289 1.00 96.62 164 GLU A N 1
ATOM 1295 C CA . GLU A 1 164 ? -13.319 8.740 9.629 1.00 96.62 164 GLU A CA 1
ATOM 1296 C C . GLU A 1 164 ? -13.419 8.851 11.155 1.00 96.62 164 GLU A C 1
ATOM 1298 O O . GLU A 1 164 ? -13.410 7.847 11.874 1.00 96.62 164 GLU A O 1
ATOM 1303 N N . ARG A 1 165 ? -13.496 10.082 11.659 1.00 97.06 165 ARG A N 1
ATOM 1304 C CA . ARG A 1 165 ? -13.741 10.389 13.071 1.00 97.06 165 ARG A CA 1
ATOM 1305 C C . ARG A 1 165 ? -15.029 11.205 13.207 1.00 97.06 165 ARG A C 1
ATOM 1307 O O . ARG A 1 165 ? -15.434 11.854 12.243 1.00 97.06 165 ARG A O 1
ATOM 1314 N N . PRO A 1 166 ? -15.633 11.287 14.410 1.00 97.12 166 PRO A N 1
ATOM 1315 C CA . PRO A 1 166 ? -16.805 12.138 14.635 1.00 97.12 166 PRO A CA 1
ATOM 1316 C C . PRO A 1 166 ? -16.583 13.614 14.279 1.00 97.12 166 PRO A C 1
ATOM 1318 O O . PRO A 1 166 ? -17.531 14.322 13.961 1.00 97.12 166 PRO A O 1
ATOM 1321 N N . ASP A 1 167 ? -15.333 14.086 14.332 1.00 96.56 167 ASP A N 1
ATOM 1322 C CA . ASP A 1 167 ? -14.975 15.460 13.988 1.00 96.56 167 ASP A CA 1
ATOM 1323 C C . ASP A 1 167 ? -14.582 15.658 12.512 1.00 96.56 167 ASP A C 1
ATOM 1325 O O . ASP A 1 167 ? -14.206 16.770 12.139 1.00 96.56 167 ASP A O 1
ATOM 1329 N N . GLY A 1 168 ? -14.660 14.617 11.679 1.00 96.81 168 GLY A N 1
ATOM 1330 C CA . GLY A 1 168 ? -14.363 14.650 10.247 1.00 96.81 168 GLY A CA 1
ATOM 1331 C C . GLY A 1 168 ? -13.289 13.649 9.824 1.00 96.81 168 GLY A C 1
ATOM 1332 O O . GLY A 1 168 ? -12.831 12.821 10.611 1.00 96.81 168 GLY A O 1
ATOM 1333 N N . ASP A 1 169 ? -12.875 13.749 8.565 1.00 97.81 169 ASP A N 1
ATOM 1334 C CA . ASP A 1 169 ? -11.858 12.871 7.993 1.00 97.81 169 ASP A CA 1
ATOM 1335 C C . ASP A 1 169 ? -10.448 13.299 8.332 1.00 97.81 169 ASP A C 1
ATOM 1337 O O . ASP A 1 169 ? -10.107 14.486 8.326 1.00 97.81 169 ASP A O 1
ATOM 1341 N N . TRP A 1 170 ? -9.603 12.298 8.546 1.00 98.38 170 TRP A N 1
ATOM 1342 C CA . TRP A 1 170 ? -8.193 12.497 8.799 1.00 98.38 170 TRP A CA 1
ATOM 1343 C C . TRP A 1 170 ? -7.342 11.547 7.965 1.00 98.38 170 TRP A C 1
ATOM 1345 O O . TRP A 1 170 ? -7.591 10.342 7.906 1.00 98.38 170 TRP A O 1
ATOM 1355 N N . LEU A 1 171 ? -6.284 12.095 7.373 1.00 98.19 171 LEU A N 1
ATOM 1356 C CA . LEU A 1 171 ? -5.150 11.308 6.909 1.00 98.19 171 LEU A CA 1
ATOM 1357 C C . LEU A 1 171 ? -4.171 11.118 8.054 1.00 98.19 171 LEU A C 1
ATOM 1359 O O . LEU A 1 171 ? -3.912 12.048 8.811 1.00 98.19 171 LEU A O 1
ATOM 1363 N N . VAL A 1 172 ? -3.561 9.946 8.135 1.00 98.50 172 VAL A N 1
ATOM 1364 C CA . VAL A 1 172 ? -2.446 9.690 9.045 1.00 98.50 172 VAL A CA 1
ATOM 1365 C C . VAL A 1 172 ? -1.278 9.216 8.207 1.00 98.50 172 VAL A C 1
ATOM 1367 O O . VAL A 1 172 ? -1.328 8.153 7.595 1.00 98.50 172 VAL A O 1
ATOM 1370 N N . VAL A 1 173 ? -0.254 10.055 8.112 1.00 97.44 173 VAL A N 1
ATOM 1371 C CA . VAL A 1 173 ? 0.780 9.960 7.081 1.00 97.44 173 VAL A CA 1
ATOM 1372 C C . VAL A 1 173 ? 2.136 9.682 7.699 1.00 97.44 173 VAL A C 1
ATOM 1374 O O . VAL A 1 173 ? 2.431 10.138 8.807 1.00 97.44 173 VAL A O 1
ATOM 1377 N N . ARG A 1 174 ? 2.985 8.980 6.953 1.00 96.62 174 ARG A N 1
ATOM 1378 C CA . ARG A 1 174 ? 4.414 8.931 7.238 1.00 96.62 174 ARG A CA 1
ATOM 1379 C C . ARG A 1 174 ? 5.034 10.237 6.759 1.00 96.62 174 ARG A C 1
ATOM 1381 O O . ARG A 1 174 ? 4.942 10.577 5.580 1.00 96.62 174 ARG A O 1
ATOM 1388 N N . ARG A 1 175 ? 5.688 10.954 7.666 1.00 95.12 175 ARG A N 1
ATOM 1389 C CA . ARG A 1 175 ? 6.554 12.084 7.342 1.00 95.12 175 ARG A CA 1
ATOM 1390 C C . ARG A 1 175 ? 8.000 11.616 7.402 1.00 95.12 175 ARG A C 1
ATOM 1392 O O . ARG A 1 175 ? 8.454 11.140 8.436 1.00 95.12 175 ARG A O 1
ATOM 1399 N N . SER A 1 176 ? 8.720 11.786 6.303 1.00 92.75 176 SER A N 1
ATOM 1400 C CA . SER A 1 176 ? 10.148 11.502 6.199 1.00 92.75 176 SER A CA 1
ATOM 1401 C C . SER A 1 176 ? 10.917 12.811 6.172 1.00 92.75 176 SER A C 1
ATOM 1403 O O . SER A 1 176 ? 10.703 13.623 5.276 1.00 92.75 176 SER A O 1
ATOM 1405 N N . ILE A 1 177 ? 11.824 13.005 7.128 1.00 89.50 177 ILE A N 1
ATOM 1406 C CA . ILE A 1 177 ? 12.700 14.179 7.194 1.00 89.50 177 ILE A CA 1
ATOM 1407 C C . ILE A 1 177 ? 14.126 13.737 6.884 1.00 89.50 177 ILE A C 1
ATOM 1409 O O . ILE A 1 177 ? 14.713 12.939 7.623 1.00 89.50 177 ILE A O 1
ATOM 1413 N N . TRP A 1 178 ? 14.690 14.264 5.802 1.00 84.25 178 TRP A N 1
ATOM 1414 C CA . TRP A 1 178 ? 16.085 14.042 5.448 1.00 84.25 178 TRP A CA 1
ATOM 1415 C C . TRP A 1 178 ? 17.021 14.696 6.469 1.00 84.25 178 TRP A C 1
ATOM 1417 O O . TRP A 1 178 ? 16.768 15.798 6.960 1.00 84.25 178 TRP A O 1
ATOM 1427 N N . LYS A 1 179 ? 18.112 14.005 6.797 1.00 78.19 179 LYS A N 1
ATOM 1428 C CA . LYS A 1 179 ? 19.181 14.516 7.654 1.00 78.19 179 LYS A CA 1
ATOM 1429 C C . LYS A 1 179 ? 20.508 14.210 6.982 1.00 78.19 179 LYS A C 1
ATOM 1431 O O . LYS A 1 179 ? 20.775 13.051 6.706 1.00 78.19 179 LYS A O 1
ATOM 1436 N N . GLU A 1 180 ? 21.342 15.226 6.790 1.00 71.19 180 GLU A N 1
ATOM 1437 C CA . GLU A 1 180 ? 22.615 15.127 6.057 1.00 71.19 180 GLU A CA 1
ATOM 1438 C C . GLU A 1 180 ? 23.554 14.030 6.573 1.00 71.19 180 GLU A C 1
ATOM 1440 O O . GLU A 1 180 ? 24.261 13.389 5.805 1.00 71.19 180 GLU A O 1
ATOM 1445 N N . GLN A 1 181 ? 23.508 13.758 7.877 1.00 70.69 181 GLN A N 1
ATOM 1446 C CA . GLN A 1 181 ? 24.335 12.741 8.529 1.00 70.69 181 GLN A CA 1
ATOM 1447 C C . GLN A 1 181 ? 23.774 11.313 8.416 1.00 70.69 181 GLN A C 1
ATOM 1449 O O . GLN A 1 181 ? 24.397 10.376 8.910 1.00 70.69 181 GLN A O 1
ATOM 1454 N N . LEU A 1 182 ? 22.593 11.127 7.817 1.00 67.75 182 LEU A N 1
ATOM 1455 C CA . LEU A 1 182 ? 21.940 9.829 7.674 1.00 67.75 182 LEU A CA 1
ATOM 1456 C C . LEU A 1 182 ? 21.763 9.481 6.196 1.00 67.75 182 LEU A C 1
ATOM 1458 O O . LEU A 1 182 ? 21.286 10.280 5.396 1.00 67.75 182 LEU A O 1
ATOM 1462 N N . ALA A 1 183 ? 22.056 8.228 5.850 1.00 63.12 183 ALA A N 1
ATOM 1463 C CA . ALA A 1 183 ? 21.790 7.692 4.513 1.00 63.12 183 ALA A CA 1
ATOM 1464 C C . ALA A 1 183 ? 20.281 7.516 4.216 1.00 63.12 183 ALA A C 1
ATOM 1466 O O . ALA A 1 183 ? 19.906 7.095 3.124 1.00 63.12 183 ALA A O 1
ATOM 1467 N N . TYR A 1 184 ? 19.413 7.807 5.188 1.00 70.06 184 TYR A N 1
ATOM 1468 C CA . TYR A 1 184 ? 17.968 7.604 5.142 1.00 70.06 184 TYR A CA 1
ATOM 1469 C C . TYR A 1 184 ? 17.225 8.735 5.867 1.00 70.06 184 TYR A C 1
ATOM 1471 O O . TYR A 1 184 ? 17.761 9.400 6.754 1.00 70.06 184 TYR A O 1
ATOM 1479 N N . GLY A 1 185 ? 15.959 8.945 5.496 1.00 75.06 185 GLY A N 1
ATOM 1480 C CA . GLY A 1 185 ? 15.077 9.881 6.192 1.00 75.06 185 GLY A CA 1
ATOM 1481 C C . GLY A 1 185 ? 14.627 9.341 7.551 1.00 75.06 185 GLY A C 1
ATOM 1482 O O . GLY A 1 185 ? 14.328 8.153 7.691 1.00 75.06 185 GLY A O 1
ATOM 1483 N N . MET A 1 186 ? 14.548 10.218 8.553 1.00 86.31 186 MET A N 1
ATOM 1484 C CA . MET A 1 186 ? 13.935 9.894 9.843 1.00 86.31 186 MET A CA 1
ATOM 1485 C C . MET A 1 186 ? 12.421 10.014 9.727 1.00 86.31 186 MET A C 1
ATOM 1487 O O . MET A 1 186 ? 11.919 11.065 9.328 1.00 86.31 186 MET A O 1
ATOM 1491 N N . ASN A 1 187 ? 11.716 8.943 10.093 1.00 93.25 187 ASN A N 1
ATOM 1492 C CA . ASN A 1 187 ? 10.278 8.819 9.875 1.00 93.25 187 ASN A CA 1
ATOM 1493 C C . ASN A 1 187 ? 9.482 9.003 11.173 1.00 93.25 187 ASN A C 1
ATOM 1495 O O . ASN A 1 187 ? 9.779 8.399 12.207 1.00 93.25 187 ASN A O 1
ATOM 1499 N N . ASP A 1 188 ? 8.451 9.830 11.125 1.00 95.06 188 ASP A N 1
ATOM 1500 C CA . ASP A 1 188 ? 7.431 9.903 12.163 1.00 95.06 188 ASP A CA 1
ATOM 1501 C C . ASP A 1 188 ? 6.034 10.001 11.552 1.00 95.06 188 ASP A C 1
ATOM 1503 O O . ASP A 1 188 ? 5.863 10.007 10.330 1.00 95.06 188 ASP A O 1
ATOM 1507 N N . ILE A 1 189 ? 5.020 9.982 12.416 1.00 97.75 189 ILE A N 1
ATOM 1508 C CA . ILE A 1 189 ? 3.625 9.945 11.995 1.00 97.75 189 ILE A CA 1
ATOM 1509 C C . ILE A 1 189 ? 2.964 11.290 12.273 1.00 97.75 189 ILE A C 1
ATOM 1511 O O . ILE A 1 189 ? 3.085 11.846 13.366 1.00 97.75 189 ILE A O 1
ATOM 1515 N N . VAL A 1 190 ? 2.228 11.805 11.291 1.00 97.56 190 VAL A N 1
ATOM 1516 C CA . VAL A 1 190 ? 1.494 13.069 11.400 1.00 97.56 190 VAL A CA 1
ATOM 1517 C C . VAL A 1 190 ? 0.056 12.862 10.940 1.00 97.56 190 VAL A C 1
ATOM 1519 O O . VAL A 1 190 ? -0.188 12.279 9.886 1.00 97.56 190 VAL A O 1
ATOM 1522 N N . ALA A 1 191 ? -0.906 13.347 11.717 1.00 98.12 191 ALA A N 1
ATOM 1523 C CA . ALA A 1 191 ? -2.310 13.360 11.341 1.00 98.12 191 ALA A CA 1
ATOM 1524 C C . ALA A 1 191 ? -2.676 14.685 10.667 1.00 98.12 191 ALA A C 1
ATOM 1526 O O . ALA A 1 191 ? -2.313 15.745 11.169 1.00 98.12 191 ALA A O 1
ATOM 1527 N N . PHE A 1 192 ? -3.416 14.641 9.564 1.00 97.88 192 PHE A N 1
ATOM 1528 C CA . PHE A 1 192 ? -3.923 15.805 8.849 1.00 97.88 192 PHE A CA 1
ATOM 1529 C C . PHE A 1 192 ? -5.442 15.754 8.747 1.00 97.88 192 PHE A C 1
ATOM 1531 O O . PHE A 1 192 ? -5.981 14.828 8.144 1.00 97.88 192 PHE A O 1
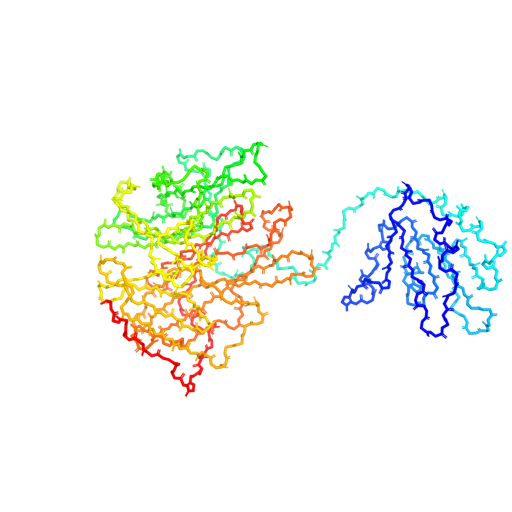ATOM 1538 N N . LYS A 1 193 ? -6.132 16.769 9.268 1.00 97.44 193 LYS A N 1
ATOM 1539 C CA . LYS A 1 193 ? -7.573 16.922 9.064 1.00 97.44 193 LYS A CA 1
ATOM 1540 C C . LYS A 1 193 ? -7.836 17.296 7.618 1.00 97.44 193 LYS A C 1
ATOM 1542 O O . LYS A 1 193 ? -7.176 18.201 7.089 1.00 97.44 193 LYS A O 1
ATOM 1547 N N . LEU A 1 194 ? -8.795 16.623 7.004 1.00 96.94 194 LEU A N 1
ATOM 1548 C CA . LEU A 1 194 ? -9.215 16.891 5.643 1.00 96.94 194 LEU A CA 1
ATOM 1549 C C . LEU A 1 194 ? -10.356 17.913 5.600 1.00 96.94 194 LEU A C 1
ATOM 1551 O O . LEU A 1 194 ? -11.324 17.840 6.352 1.00 96.94 194 LEU A O 1
ATOM 1555 N N . ASP A 1 195 ? -10.225 18.850 4.669 1.00 95.12 195 ASP A N 1
ATOM 1556 C CA . ASP A 1 195 ? -11.278 19.725 4.162 1.00 95.12 195 ASP A CA 1
ATOM 1557 C C . ASP A 1 195 ? -11.529 19.311 2.704 1.00 95.12 195 ASP A C 1
ATOM 1559 O O . ASP A 1 195 ? -10.746 19.627 1.798 1.00 95.12 195 ASP A O 1
ATOM 1563 N N . GLY A 1 196 ? -12.527 18.449 2.497 1.00 93.50 196 GLY A N 1
ATOM 1564 C CA . GLY A 1 196 ? -12.657 17.682 1.258 1.00 93.50 196 GLY A CA 1
ATOM 1565 C C . GLY A 1 196 ? -11.438 16.779 1.037 1.00 93.50 196 GLY A C 1
ATOM 1566 O O . GLY A 1 196 ? -11.143 15.926 1.862 1.00 93.50 196 GLY A O 1
ATOM 1567 N N . MET A 1 197 ? -10.717 16.962 -0.073 1.00 94.50 197 MET A N 1
ATOM 1568 C CA . MET A 1 197 ? -9.455 16.251 -0.358 1.00 94.50 197 MET A CA 1
ATOM 1569 C C . MET A 1 197 ? -8.212 17.100 -0.040 1.00 94.50 197 MET A C 1
ATOM 1571 O O . MET A 1 197 ? -7.113 16.804 -0.503 1.00 94.50 197 MET A O 1
ATOM 1575 N N . THR A 1 198 ? -8.365 18.188 0.724 1.00 94.88 198 THR A N 1
ATOM 1576 C CA . THR A 1 198 ? -7.256 19.082 1.081 1.00 94.88 198 THR A CA 1
ATOM 1577 C C . THR A 1 198 ? -6.808 18.848 2.528 1.00 94.88 198 THR A C 1
ATOM 1579 O O . THR A 1 198 ? -7.593 19.099 3.442 1.00 94.88 198 THR A O 1
ATOM 1582 N N . PRO A 1 199 ? -5.549 18.443 2.778 1.00 95.62 199 PRO A N 1
ATOM 1583 C CA . PRO A 1 199 ? -4.972 18.401 4.123 1.00 95.62 199 PRO A CA 1
ATOM 1584 C C . PRO A 1 199 ? -4.812 19.818 4.702 1.00 95.62 199 PRO A C 1
ATOM 1586 O O . PRO A 1 199 ? -4.144 20.658 4.098 1.00 95.62 199 PRO A O 1
ATOM 1589 N N . ARG A 1 200 ? -5.403 20.100 5.871 1.00 92.44 200 ARG A N 1
ATOM 1590 C CA . ARG A 1 200 ? -5.407 21.441 6.495 1.00 92.44 200 ARG A CA 1
ATOM 1591 C C . ARG A 1 200 ? -4.721 21.484 7.851 1.00 92.44 200 ARG A C 1
ATOM 1593 O O . ARG A 1 200 ? -3.695 22.137 7.997 1.00 92.44 200 ARG A O 1
ATOM 1600 N N . GLN A 1 201 ? -5.281 20.819 8.854 1.00 91.25 201 GLN A N 1
ATOM 1601 C CA . GLN A 1 201 ? -4.778 20.888 10.226 1.00 91.25 201 GLN A CA 1
ATOM 1602 C C . GLN A 1 201 ? -3.864 19.707 10.491 1.00 91.25 201 GLN A C 1
ATOM 1604 O O . GLN A 1 201 ? -4.321 18.575 10.421 1.00 91.25 201 GLN A O 1
ATOM 1609 N N . ALA A 1 202 ? -2.606 19.965 10.826 1.00 94.69 202 ALA A N 1
ATOM 1610 C CA . ALA A 1 202 ? -1.621 18.914 11.004 1.00 94.69 202 ALA A CA 1
ATOM 1611 C C . ALA A 1 202 ? -1.211 18.767 12.475 1.00 94.69 202 ALA A C 1
ATOM 1613 O O . ALA A 1 202 ? -0.914 19.759 13.141 1.00 94.69 202 ALA A O 1
ATOM 1614 N N . VAL A 1 203 ? -1.191 17.532 12.975 1.00 95.94 203 VAL A N 1
ATOM 1615 C CA . VAL A 1 203 ? -0.882 17.194 14.367 1.00 95.94 203 VAL A CA 1
ATOM 1616 C C . VAL A 1 203 ? 0.093 16.012 14.394 1.00 95.94 203 VAL A C 1
ATOM 1618 O O . VAL A 1 203 ? -0.286 14.903 14.016 1.00 95.94 203 VAL A O 1
ATOM 1621 N N . PRO A 1 204 ? 1.361 16.212 14.797 1.00 95.56 204 PRO A N 1
ATOM 1622 C CA . PRO A 1 204 ? 2.301 15.109 14.977 1.00 95.56 204 PRO A CA 1
ATOM 1623 C C . PRO A 1 204 ? 1.819 14.135 16.055 1.00 95.56 204 PRO A C 1
ATOM 1625 O O . PRO A 1 204 ? 1.459 14.554 17.157 1.00 95.56 204 PRO A O 1
ATOM 1628 N N . ILE A 1 205 ? 1.853 12.838 15.755 1.00 96.81 205 ILE A N 1
ATOM 1629 C CA . ILE A 1 205 ? 1.560 11.784 16.7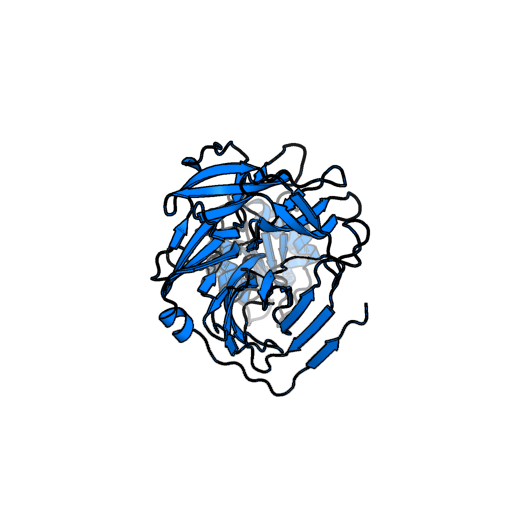25 1.00 96.81 205 ILE A CA 1
ATOM 1630 C C . ILE A 1 205 ? 2.877 11.411 17.400 1.00 96.81 205 ILE A C 1
ATOM 1632 O O . ILE A 1 205 ? 3.702 10.686 16.843 1.00 96.81 205 ILE A O 1
ATOM 1636 N N . ASN A 1 206 ? 3.088 11.932 18.607 1.00 94.19 206 ASN A N 1
ATOM 1637 C CA . ASN A 1 206 ? 4.289 11.660 19.393 1.00 94.19 206 ASN A CA 1
ATOM 1638 C C . ASN A 1 206 ? 4.218 10.253 19.999 1.00 94.19 206 ASN A C 1
ATOM 1640 O O . ASN A 1 206 ? 3.866 10.089 21.167 1.00 94.19 206 ASN A O 1
ATOM 1644 N N . ILE A 1 207 ? 4.531 9.244 19.186 1.00 95.81 207 ILE A N 1
ATOM 1645 C CA . ILE A 1 207 ? 4.621 7.855 19.634 1.00 95.81 207 ILE A CA 1
ATOM 1646 C C . ILE A 1 207 ? 5.804 7.718 20.596 1.00 95.81 207 ILE A C 1
ATOM 1648 O O . ILE A 1 207 ? 6.922 8.158 20.307 1.00 95.81 207 ILE A O 1
ATOM 1652 N N . GLN A 1 208 ? 5.553 7.099 21.747 1.00 92.50 208 GLN A N 1
ATOM 1653 C CA . GLN A 1 208 ? 6.565 6.819 22.753 1.00 92.50 208 GLN A CA 1
ATOM 1654 C C . GLN A 1 208 ? 7.653 5.919 22.165 1.00 92.50 208 GLN A C 1
ATOM 1656 O O . GLN A 1 208 ? 7.380 4.797 21.730 1.00 92.50 208 GLN A O 1
ATOM 1661 N N . ARG A 1 209 ? 8.891 6.416 22.195 1.00 91.25 209 ARG A N 1
ATOM 1662 C CA . ARG A 1 209 ? 10.086 5.656 21.832 1.00 91.25 209 ARG A CA 1
ATOM 1663 C C . ARG A 1 209 ? 10.614 4.893 23.043 1.00 91.25 209 ARG A C 1
ATOM 1665 O O . ARG A 1 209 ? 10.669 5.449 24.139 1.00 91.25 209 ARG A O 1
ATOM 1672 N N . MET A 1 210 ? 11.024 3.652 22.833 1.00 89.00 210 MET A N 1
ATOM 1673 C CA . MET A 1 210 ? 11.733 2.827 23.812 1.00 89.00 210 MET A CA 1
ATOM 1674 C C . MET A 1 210 ? 13.249 2.918 23.626 1.00 89.00 210 MET A C 1
ATOM 1676 O O . MET A 1 210 ? 13.994 2.821 24.598 1.00 89.00 210 MET A O 1
ATOM 1680 N N . PHE A 1 211 ? 13.705 3.159 22.394 1.00 88.38 211 PHE A N 1
ATOM 1681 C CA . PHE A 1 211 ? 15.123 3.245 22.052 1.00 88.38 211 PHE A CA 1
ATOM 1682 C C . PHE A 1 211 ? 15.438 4.520 21.264 1.00 88.38 211 PHE A C 1
ATOM 1684 O O . PHE A 1 211 ? 14.605 5.077 20.541 1.00 88.38 211 PHE A O 1
ATOM 1691 N N . ALA A 1 212 ? 16.674 5.002 21.398 1.00 85.56 212 ALA A N 1
ATOM 1692 C CA . ALA A 1 212 ? 17.164 6.099 20.573 1.00 85.56 212 ALA A CA 1
ATOM 1693 C C . ALA A 1 212 ? 17.246 5.656 19.103 1.00 85.56 212 ALA A C 1
ATOM 1695 O O . ALA A 1 212 ? 17.700 4.557 18.805 1.00 85.56 212 ALA A O 1
ATOM 1696 N N . GLY A 1 213 ? 16.822 6.525 18.183 1.00 83.19 213 GLY A N 1
ATOM 1697 C CA . GLY A 1 213 ? 16.843 6.230 16.746 1.00 83.19 213 GLY A CA 1
ATOM 1698 C C . GLY A 1 213 ? 15.619 5.476 16.223 1.00 83.19 213 GLY A C 1
ATOM 1699 O O . GLY A 1 213 ? 15.544 5.239 15.020 1.00 83.19 213 GLY A O 1
ATOM 1700 N N . GLU A 1 214 ? 14.640 5.159 17.077 1.00 89.94 214 GLU A N 1
ATOM 1701 C CA . GLU A 1 214 ? 13.366 4.614 16.610 1.00 89.94 214 GLU A CA 1
ATOM 1702 C C . GLU A 1 214 ? 12.622 5.595 15.707 1.00 89.94 214 GLU A C 1
ATOM 1704 O O . GLU A 1 214 ? 12.491 6.797 15.993 1.00 89.94 214 GLU A O 1
ATOM 1709 N N . HIS A 1 215 ? 12.089 5.043 14.626 1.00 91.38 215 HIS A N 1
ATOM 1710 C CA . HIS A 1 215 ? 11.280 5.762 13.661 1.00 91.38 215 HIS A CA 1
ATOM 1711 C C . HIS A 1 215 ? 10.094 4.897 13.223 1.00 91.38 215 HIS A C 1
ATOM 1713 O O . HIS A 1 215 ? 10.128 3.670 13.335 1.00 91.38 215 HIS A O 1
ATOM 1719 N N . PHE A 1 216 ? 9.020 5.554 12.795 1.00 95.50 216 PHE A N 1
ATOM 1720 C CA . PHE A 1 216 ? 7.714 4.929 12.607 1.00 95.50 216 PHE A CA 1
ATOM 1721 C C . PHE A 1 216 ? 7.266 5.077 11.161 1.00 95.50 216 PHE A C 1
ATOM 1723 O O . PHE A 1 216 ? 7.367 6.161 10.585 1.00 95.50 216 PHE A O 1
ATOM 1730 N N . GLU A 1 217 ? 6.782 3.992 10.568 1.00 96.19 217 GLU A N 1
ATOM 1731 C CA . GLU A 1 217 ? 6.497 3.932 9.139 1.00 96.19 217 GLU A CA 1
ATOM 1732 C C . GLU A 1 217 ? 5.118 3.349 8.839 1.00 96.19 217 GLU A C 1
ATOM 1734 O O . GLU A 1 217 ? 4.595 2.500 9.558 1.00 96.19 217 GLU A O 1
ATOM 1739 N N . ASP A 1 218 ? 4.568 3.794 7.715 1.00 97.00 218 ASP A N 1
ATOM 1740 C CA . ASP A 1 218 ? 3.416 3.212 7.037 1.00 97.00 218 ASP A CA 1
ATOM 1741 C C . ASP A 1 218 ? 2.121 3.071 7.881 1.00 97.00 218 ASP A C 1
ATOM 1743 O O . ASP A 1 218 ? 1.661 1.952 8.130 1.00 97.00 218 ASP A O 1
ATOM 1747 N N . PRO A 1 219 ? 1.492 4.208 8.248 1.00 98.12 219 PRO A N 1
ATOM 1748 C CA . PRO A 1 219 ? 0.099 4.413 8.606 1.00 98.12 219 PRO A CA 1
ATOM 1749 C C . PRO A 1 219 ? -0.980 3.381 8.332 1.00 98.12 219 PRO A C 1
ATOM 1751 O O . PRO A 1 219 ? -1.443 3.367 7.196 1.00 98.12 219 PRO A O 1
ATOM 1754 N N . ARG A 1 220 ? -1.514 2.636 9.306 1.00 98.19 220 ARG A N 1
ATOM 1755 C CA . ARG A 1 220 ? -2.860 2.037 9.175 1.00 98.19 220 ARG A CA 1
ATOM 1756 C C . ARG A 1 220 ? -3.718 2.450 10.351 1.00 98.19 220 ARG A C 1
ATOM 1758 O O . ARG A 1 220 ? -3.300 2.311 11.496 1.00 98.19 220 ARG A O 1
ATOM 1765 N N . VAL A 1 221 ? -4.903 2.981 10.069 1.00 98.38 221 VAL A N 1
ATOM 1766 C CA . VAL A 1 221 ? -5.719 3.650 11.085 1.00 98.38 221 VAL A CA 1
ATOM 1767 C C . VAL A 1 221 ? -7.181 3.258 11.013 1.00 98.38 221 VAL A C 1
ATOM 1769 O O . VAL A 1 221 ? -7.718 3.038 9.933 1.00 98.38 221 VAL A O 1
ATOM 1772 N N . PHE A 1 222 ? -7.817 3.190 12.177 1.00 97.81 222 PHE A N 1
ATOM 1773 C CA . PHE A 1 222 ? -9.255 2.989 12.315 1.00 97.81 222 PHE A CA 1
ATOM 1774 C C . PHE A 1 222 ? -9.748 3.617 13.622 1.00 97.81 222 PHE A C 1
ATOM 1776 O O . PHE A 1 222 ? -8.983 3.802 14.571 1.00 97.81 222 PHE A O 1
ATOM 1783 N N . TYR A 1 223 ? -11.029 3.973 13.664 1.00 97.56 223 TYR A N 1
ATOM 1784 C CA . TYR A 1 223 ? -11.658 4.571 14.837 1.00 97.56 223 TYR A CA 1
ATOM 1785 C C . TYR A 1 223 ? -12.441 3.517 15.620 1.00 97.56 223 TYR A C 1
ATOM 1787 O O . TYR A 1 223 ? -13.212 2.752 15.043 1.00 97.56 223 TYR A O 1
ATOM 1795 N N . TYR A 1 224 ? -12.248 3.467 16.936 1.00 95.56 224 TYR A N 1
ATOM 1796 C CA . TYR A 1 224 ? -12.905 2.498 17.805 1.00 95.56 224 TYR A CA 1
ATOM 1797 C C . TYR A 1 224 ? -13.049 3.035 19.232 1.00 95.56 224 TYR A C 1
ATOM 1799 O O . TYR A 1 224 ? -12.077 3.460 19.853 1.00 95.56 224 TYR A O 1
ATOM 1807 N N . ARG A 1 225 ? -14.278 2.991 19.769 1.00 94.12 225 ARG A N 1
ATOM 1808 C CA . ARG A 1 225 ? -14.611 3.343 21.166 1.00 94.12 225 ARG A CA 1
ATOM 1809 C C . ARG A 1 225 ? -14.018 4.677 21.640 1.00 94.12 225 ARG A C 1
ATOM 1811 O O . ARG A 1 225 ? -13.389 4.752 22.691 1.00 94.12 225 ARG A O 1
ATOM 1818 N N . GLY A 1 226 ? -14.213 5.740 20.863 1.00 96.31 226 GLY A N 1
ATOM 1819 C CA . GLY A 1 226 ? -13.734 7.074 21.240 1.00 96.31 226 GLY A CA 1
ATOM 1820 C C . GLY A 1 226 ? -12.273 7.352 20.876 1.00 96.31 226 GLY A C 1
ATOM 1821 O O . GLY A 1 226 ? -11.855 8.508 20.900 1.00 96.31 226 GLY A O 1
ATOM 1822 N N . LEU A 1 227 ? -11.506 6.322 20.511 1.00 97.75 227 LEU A N 1
ATOM 1823 C CA . LEU A 1 227 ? -10.076 6.397 20.238 1.00 97.75 227 LEU A CA 1
ATOM 1824 C C . LEU A 1 227 ? -9.797 6.142 18.759 1.00 97.75 227 LEU A C 1
ATOM 1826 O O . LEU A 1 227 ? -10.500 5.387 18.090 1.00 97.75 227 LEU A O 1
ATOM 1830 N N . THR A 1 228 ? -8.734 6.748 18.244 1.00 98.44 228 THR A N 1
ATOM 1831 C CA . THR A 1 228 ? -8.159 6.327 16.961 1.00 98.44 228 THR A CA 1
ATOM 1832 C C . THR A 1 228 ? -7.037 5.348 17.258 1.00 98.44 228 THR A C 1
ATOM 1834 O O . THR A 1 228 ? -6.164 5.650 18.068 1.00 98.44 228 THR A O 1
ATOM 1837 N N . LEU A 1 229 ? -7.050 4.177 16.635 1.00 98.31 229 LEU A N 1
ATOM 1838 C CA . LEU A 1 229 ? -5.935 3.246 16.707 1.00 98.31 229 LEU A CA 1
ATOM 1839 C C . LEU A 1 229 ? -5.056 3.436 15.477 1.00 98.31 229 LEU A C 1
ATOM 1841 O O . LEU A 1 229 ? -5.552 3.520 14.354 1.00 98.31 229 LEU A O 1
ATOM 1845 N N . VAL A 1 230 ? -3.750 3.518 15.706 1.00 98.50 230 VAL A N 1
ATOM 1846 C CA . VAL A 1 230 ? -2.725 3.721 14.686 1.00 98.50 230 VAL A CA 1
ATOM 1847 C C . VAL A 1 230 ? -1.750 2.562 14.761 1.00 98.50 230 VAL A C 1
ATOM 1849 O O . VAL A 1 230 ? -0.959 2.468 15.696 1.00 98.50 230 VAL A O 1
ATOM 1852 N N . SER A 1 231 ? -1.819 1.670 13.780 1.00 97.81 231 SER A N 1
ATOM 1853 C CA . SER A 1 231 ? -0.803 0.650 13.567 1.00 97.81 231 SER A CA 1
ATOM 1854 C C . SER A 1 231 ? 0.260 1.170 12.610 1.00 97.81 231 SER A C 1
ATOM 1856 O O . SER A 1 231 ? -0.045 1.824 11.609 1.00 97.81 231 SER A O 1
ATOM 1858 N N . CYS A 1 232 ? 1.517 0.909 12.938 1.00 97.69 232 CYS A N 1
ATOM 1859 C CA . CYS A 1 232 ? 2.660 1.307 12.136 1.00 97.69 232 CYS A CA 1
ATOM 1860 C C . CYS A 1 232 ? 3.851 0.398 12.436 1.00 97.69 232 CYS A C 1
ATOM 1862 O O . CYS A 1 232 ? 3.918 -0.257 13.481 1.00 97.69 232 CYS A O 1
ATOM 1864 N N . VAL A 1 233 ? 4.813 0.397 11.518 1.00 96.19 233 VAL A N 1
ATOM 1865 C CA . VAL A 1 233 ? 6.076 -0.302 11.726 1.00 96.19 233 VAL A CA 1
ATOM 1866 C C . VAL A 1 233 ? 6.961 0.577 12.601 1.00 96.19 233 VAL A C 1
ATOM 1868 O O . VAL A 1 233 ? 7.314 1.686 12.208 1.00 96.19 233 VAL A O 1
ATOM 1871 N N . ASN A 1 234 ? 7.347 0.080 13.770 1.00 95.69 234 ASN A N 1
ATOM 1872 C CA . ASN A 1 234 ? 8.457 0.598 14.553 1.00 95.69 234 ASN A CA 1
ATOM 1873 C C . ASN A 1 234 ? 9.745 -0.000 13.991 1.00 95.69 234 ASN A C 1
ATOM 1875 O O . ASN A 1 234 ? 10.004 -1.199 14.107 1.00 95.69 234 ASN A O 1
ATOM 1879 N N . PHE A 1 235 ? 10.577 0.852 13.417 1.00 92.06 235 PHE A N 1
ATOM 1880 C CA . PHE A 1 235 ? 11.889 0.465 12.940 1.00 92.06 235 PHE A CA 1
ATOM 1881 C C . PHE A 1 235 ? 12.990 0.942 13.877 1.00 92.06 235 PHE A C 1
ATOM 1883 O O . PHE A 1 235 ? 12.894 2.011 14.485 1.00 92.06 235 PHE A O 1
ATOM 1890 N N . LEU A 1 236 ? 14.060 0.156 13.935 1.00 88.56 236 LEU A N 1
ATOM 1891 C CA . LEU A 1 236 ? 15.324 0.541 14.542 1.00 88.56 236 LEU A CA 1
ATOM 1892 C C . LEU A 1 236 ? 16.459 0.205 13.571 1.00 88.56 236 LEU A C 1
ATOM 1894 O O . LEU A 1 236 ? 16.642 -0.957 13.199 1.00 88.56 236 LEU A O 1
ATOM 1898 N N . TRP A 1 237 ? 17.213 1.226 13.161 1.00 79.50 237 TRP A N 1
ATOM 1899 C CA . TRP A 1 237 ? 18.427 1.043 12.365 1.00 79.50 237 TRP A CA 1
ATOM 1900 C C . TRP A 1 237 ? 19.588 0.691 13.287 1.00 79.50 237 TRP A C 1
ATOM 1902 O O . TRP A 1 237 ? 19.995 1.502 14.118 1.00 79.50 237 TRP A O 1
ATOM 1912 N N . GLY A 1 238 ? 20.128 -0.514 13.133 1.00 69.50 238 GLY A N 1
ATOM 1913 C CA . GLY A 1 238 ? 21.359 -0.933 13.795 1.00 69.50 238 GLY A CA 1
ATOM 1914 C C . GLY A 1 238 ? 22.525 -1.001 12.814 1.00 69.50 238 GLY A C 1
ATOM 1915 O O . GLY A 1 238 ? 22.339 -1.263 11.627 1.00 69.50 238 GLY A O 1
ATOM 1916 N N . THR A 1 239 ? 23.742 -0.810 13.327 1.00 58.09 239 THR A N 1
ATOM 1917 C CA . THR A 1 239 ? 24.993 -0.974 12.564 1.00 58.09 239 THR A CA 1
ATOM 1918 C C . THR A 1 239 ? 25.244 -2.425 12.151 1.00 58.09 239 THR A C 1
ATOM 1920 O O . THR A 1 239 ? 25.878 -2.664 11.129 1.00 58.09 239 THR A O 1
ATOM 1923 N N . ILE A 1 240 ? 24.739 -3.386 12.935 1.00 61.19 240 ILE A N 1
ATOM 1924 C CA . ILE A 1 240 ? 24.869 -4.828 12.675 1.00 61.19 240 ILE A CA 1
ATOM 1925 C C . ILE A 1 240 ? 23.615 -5.376 11.978 1.00 61.19 240 ILE A C 1
ATOM 1927 O O . ILE A 1 240 ? 23.726 -6.127 11.014 1.00 61.19 240 ILE A O 1
ATOM 1931 N N . ALA A 1 241 ? 22.420 -4.996 12.439 1.00 66.31 241 ALA A N 1
ATOM 1932 C CA . ALA A 1 241 ? 21.158 -5.399 11.826 1.00 66.31 241 ALA A CA 1
ATOM 1933 C C . ALA A 1 241 ? 20.062 -4.361 12.091 1.00 66.31 241 ALA A C 1
ATOM 1935 O O . ALA A 1 241 ? 19.994 -3.784 13.174 1.00 66.31 241 ALA A O 1
ATOM 1936 N N . SER A 1 242 ? 19.191 -4.149 11.105 1.00 84.19 242 SER A N 1
ATOM 1937 C CA . SER A 1 242 ? 17.963 -3.364 11.274 1.00 84.19 242 SER A CA 1
ATOM 1938 C C . SER A 1 242 ? 16.796 -4.275 11.643 1.00 84.19 242 SER A C 1
ATOM 1940 O O . SER A 1 242 ? 16.740 -5.423 11.193 1.00 84.19 242 SER A O 1
ATOM 1942 N N . VAL A 1 243 ? 15.854 -3.766 12.436 1.00 89.44 243 VAL A N 1
ATOM 1943 C CA . VAL A 1 243 ? 14.681 -4.529 12.886 1.00 89.44 243 VAL A CA 1
ATOM 1944 C C . VAL A 1 243 ? 13.395 -3.788 12.545 1.00 89.44 243 VAL A C 1
ATOM 1946 O O . VAL A 1 243 ? 13.302 -2.581 12.760 1.00 89.44 243 VAL A O 1
ATOM 1949 N N . ALA A 1 244 ? 12.414 -4.529 12.023 1.00 93.81 244 ALA A N 1
ATOM 1950 C CA . ALA A 1 244 ? 11.043 -4.078 11.805 1.00 93.81 244 ALA A CA 1
ATOM 1951 C C . ALA A 1 244 ? 10.111 -4.791 12.793 1.00 93.81 244 ALA A C 1
ATOM 1953 O O . ALA A 1 244 ? 10.017 -6.023 12.770 1.00 93.81 244 ALA A O 1
ATOM 1954 N N . HIS A 1 245 ? 9.448 -4.016 13.646 1.00 95.69 245 HIS A N 1
ATOM 1955 C CA . HIS A 1 245 ? 8.507 -4.475 14.662 1.00 95.69 245 HIS A CA 1
ATOM 1956 C C . HIS A 1 245 ? 7.151 -3.805 14.441 1.00 95.69 245 HIS A C 1
ATOM 1958 O O . HIS A 1 245 ? 7.097 -2.630 14.084 1.00 95.69 245 HIS A O 1
ATOM 1964 N N . GLN A 1 246 ? 6.055 -4.530 14.636 1.00 96.50 246 GLN A N 1
ATOM 1965 C CA . GLN A 1 246 ? 4.714 -3.979 14.452 1.00 96.50 246 GLN A CA 1
ATOM 1966 C C . GLN A 1 246 ? 4.126 -3.527 15.777 1.00 96.50 246 GLN A C 1
ATOM 1968 O O . GLN A 1 246 ? 4.044 -4.304 16.724 1.00 96.50 246 GLN A O 1
ATOM 1973 N N . ILE A 1 247 ? 3.674 -2.277 15.821 1.00 96.94 247 ILE A N 1
ATOM 1974 C CA . ILE A 1 247 ? 2.976 -1.726 16.980 1.00 96.94 247 ILE A CA 1
ATOM 1975 C C . ILE A 1 247 ? 1.572 -1.278 16.614 1.00 96.94 247 ILE A C 1
ATOM 1977 O O . ILE A 1 247 ? 1.224 -1.083 15.442 1.00 96.94 247 ILE A O 1
ATOM 1981 N N . ILE A 1 248 ? 0.772 -1.068 17.651 1.00 97.06 248 ILE A N 1
ATOM 1982 C CA . ILE A 1 248 ? -0.471 -0.315 17.573 1.00 97.06 248 ILE A CA 1
ATOM 1983 C C . ILE A 1 248 ? -0.537 0.645 18.757 1.00 97.06 248 ILE A C 1
ATOM 1985 O O . ILE A 1 248 ? -0.260 0.274 19.896 1.00 97.06 248 ILE A O 1
ATOM 1989 N N . VAL A 1 249 ? -0.873 1.902 18.493 1.00 97.50 249 VAL A N 1
ATOM 1990 C CA . VAL A 1 249 ? -1.078 2.918 19.527 1.00 97.50 249 VAL A CA 1
ATOM 1991 C C . VAL A 1 249 ? -2.515 3.403 19.490 1.00 97.50 249 VAL A C 1
ATOM 1993 O O . VAL A 1 249 ? -3.073 3.616 18.416 1.00 97.50 249 VAL A O 1
ATOM 1996 N N . SER A 1 250 ? -3.129 3.592 20.651 1.00 97.62 250 SER A N 1
ATOM 1997 C CA . SER A 1 250 ? -4.386 4.321 20.759 1.00 97.62 250 SER A CA 1
ATOM 1998 C C . SER A 1 250 ? -4.095 5.795 21.015 1.00 97.62 250 SER A C 1
ATOM 2000 O O . SER A 1 250 ? -3.233 6.149 21.824 1.00 97.62 250 SER A O 1
ATOM 2002 N N . VAL A 1 251 ? -4.816 6.668 20.320 1.00 98.44 251 VAL A N 1
ATOM 2003 C CA . VAL A 1 251 ? -4.721 8.118 20.479 1.00 98.44 251 VAL A CA 1
ATOM 2004 C C . VAL A 1 251 ? -6.096 8.718 20.747 1.00 98.44 251 VAL A C 1
ATOM 2006 O O . VAL A 1 251 ? -7.116 8.246 20.232 1.00 98.44 251 VAL A O 1
ATOM 2009 N N . GLY A 1 252 ? -6.113 9.757 21.579 1.00 98.06 252 GLY A N 1
ATOM 2010 C CA . GLY A 1 252 ? -7.320 10.498 21.925 1.00 98.06 252 GLY A CA 1
ATOM 2011 C C . GLY A 1 252 ? -7.797 11.422 20.803 1.00 98.06 252 GLY A C 1
ATOM 2012 O O . GLY A 1 252 ? -7.194 11.525 19.729 1.00 98.06 252 GLY A O 1
ATOM 2013 N N . SER A 1 253 ? -8.875 12.160 21.069 1.00 96.81 253 SER A N 1
ATOM 2014 C CA . SER A 1 253 ? -9.408 13.144 20.123 1.00 96.81 253 SER A CA 1
ATOM 2015 C C . SER A 1 253 ? -8.419 14.276 19.809 1.00 96.81 253 SER A C 1
ATOM 2017 O O . SER A 1 253 ? -8.503 14.873 18.738 1.00 96.81 253 SER A O 1
ATOM 2019 N N . ASP A 1 254 ? -7.462 14.539 20.700 1.00 96.19 254 ASP A N 1
ATOM 2020 C CA . ASP A 1 254 ? -6.387 15.523 20.543 1.00 96.19 254 ASP A CA 1
ATOM 2021 C C . ASP A 1 254 ? -5.109 14.954 19.894 1.00 96.19 254 ASP A C 1
ATOM 2023 O O . ASP A 1 254 ? -4.095 15.649 19.842 1.00 96.19 254 ASP A O 1
ATOM 2027 N N . TRP A 1 255 ? -5.153 13.708 19.398 1.00 97.44 255 TRP A N 1
ATOM 2028 C CA . TRP A 1 255 ? -4.028 12.977 18.794 1.00 97.44 255 TRP A CA 1
ATOM 2029 C C . TRP A 1 255 ? -2.856 12.672 19.736 1.00 97.44 255 TRP A C 1
ATOM 2031 O O . TRP A 1 255 ? -1.806 12.207 19.282 1.00 97.44 255 TRP A O 1
ATOM 2041 N N . LYS A 1 256 ? -3.016 12.859 21.051 1.00 97.50 256 LYS A N 1
ATOM 2042 C CA . LYS A 1 256 ? -2.019 12.392 22.018 1.00 97.50 256 LYS A CA 1
ATOM 2043 C C . LYS A 1 256 ? -2.145 10.892 22.224 1.00 97.50 256 LYS A C 1
ATOM 2045 O O . LYS A 1 256 ? -3.251 10.354 22.303 1.00 97.50 256 LYS A O 1
ATOM 2050 N N . GLN A 1 257 ? -0.995 10.230 22.331 1.00 97.62 257 GLN A N 1
ATOM 2051 C CA . GLN A 1 257 ? -0.932 8.818 22.680 1.00 97.62 257 GLN A CA 1
ATOM 2052 C C . GLN A 1 257 ? -1.580 8.592 24.049 1.00 97.62 257 GLN A C 1
ATOM 2054 O O . GLN A 1 257 ? -1.201 9.223 25.033 1.00 97.62 257 GLN A O 1
ATOM 2059 N N . VAL A 1 258 ? -2.532 7.665 24.089 1.00 97.44 258 VAL A N 1
ATOM 2060 C CA . VAL A 1 258 ? -3.144 7.144 25.314 1.00 97.44 258 VAL A CA 1
ATOM 2061 C C . VAL A 1 258 ? -2.407 5.881 25.738 1.00 97.44 258 VAL A C 1
ATOM 2063 O O . VAL A 1 258 ? -1.964 5.777 26.877 1.00 97.44 258 VAL A O 1
ATOM 2066 N N . GLN A 1 259 ? -2.225 4.942 24.809 1.00 95.75 259 GLN A N 1
ATOM 2067 C CA . GLN A 1 259 ? -1.552 3.679 25.084 1.00 95.75 259 GLN A CA 1
ATOM 2068 C C . GLN A 1 259 ? -0.794 3.178 23.858 1.00 95.75 259 GLN A C 1
ATOM 2070 O O . GLN A 1 259 ? -1.217 3.390 22.723 1.00 95.75 259 GLN A O 1
ATOM 2075 N N . ARG A 1 260 ? 0.326 2.500 24.103 1.00 95.12 260 ARG A N 1
ATOM 2076 C CA . ARG A 1 260 ? 1.077 1.734 23.109 1.00 95.12 260 ARG A CA 1
ATOM 2077 C C . ARG A 1 260 ? 0.939 0.250 23.429 1.00 95.12 260 ARG A C 1
ATOM 2079 O O . ARG A 1 260 ? 0.971 -0.130 24.598 1.00 95.12 260 ARG A O 1
ATOM 2086 N N . TYR A 1 261 ? 0.798 -0.553 22.386 1.00 94.81 261 TYR A N 1
ATOM 2087 C CA . TYR A 1 261 ? 0.786 -2.002 22.454 1.00 94.81 261 TYR A CA 1
ATOM 2088 C C . TYR A 1 261 ? 1.812 -2.565 21.468 1.00 94.81 261 TYR A C 1
ATOM 2090 O O . TYR A 1 261 ? 1.907 -2.098 20.327 1.00 94.81 261 TYR A O 1
ATOM 2098 N N . ASP A 1 262 ? 2.507 -3.611 21.904 1.00 94.25 262 ASP A N 1
ATOM 2099 C CA . ASP A 1 262 ? 3.496 -4.373 21.141 1.00 94.25 262 ASP A CA 1
ATOM 2100 C C . ASP A 1 262 ? 2.995 -5.836 21.093 1.00 94.25 262 ASP A C 1
ATOM 2102 O O . ASP A 1 262 ? 3.389 -6.655 21.927 1.00 94.25 262 ASP A O 1
ATOM 2106 N N . PRO A 1 263 ? 2.020 -6.166 20.216 1.00 94.25 263 PRO A N 1
ATOM 2107 C CA . PRO A 1 263 ? 1.338 -7.457 20.262 1.00 94.25 263 PRO A CA 1
ATOM 2108 C C . PRO A 1 263 ? 2.297 -8.590 19.896 1.00 94.25 263 PRO A C 1
ATOM 2110 O O . PRO A 1 263 ? 2.952 -8.538 18.853 1.00 94.25 263 PRO A O 1
ATOM 2113 N N . ILE A 1 264 ? 2.350 -9.627 20.732 1.00 93.75 264 ILE A N 1
ATOM 2114 C CA . ILE A 1 264 ? 3.203 -10.797 20.507 1.00 93.75 264 ILE A CA 1
ATOM 2115 C C . ILE A 1 264 ? 2.461 -11.754 19.577 1.00 93.75 264 ILE A C 1
ATOM 2117 O O . ILE A 1 264 ? 1.562 -12.481 19.999 1.00 93.75 264 ILE A O 1
ATOM 2121 N N . PHE A 1 265 ? 2.817 -11.729 18.297 1.00 95.25 265 PHE A N 1
ATOM 2122 C CA . PHE A 1 265 ? 2.250 -12.621 17.292 1.00 95.25 265 PHE A CA 1
ATOM 2123 C C . PHE A 1 265 ? 3.181 -12.760 16.087 1.00 95.25 265 PHE A C 1
ATOM 2125 O O . PHE A 1 265 ? 3.915 -11.831 15.743 1.00 95.25 265 PHE A O 1
ATOM 2132 N N . GLY A 1 266 ? 3.137 -13.913 15.416 1.00 94.88 266 GLY A N 1
ATOM 2133 C CA . GLY A 1 266 ? 3.977 -14.169 14.252 1.00 94.88 266 GLY A CA 1
ATOM 2134 C C . GLY A 1 266 ? 5.461 -14.100 14.612 1.00 94.88 266 GLY A C 1
ATOM 2135 O O . GLY A 1 266 ? 5.947 -14.864 15.443 1.00 94.88 266 GLY A O 1
ATOM 2136 N N . ARG A 1 267 ? 6.187 -13.171 13.989 1.00 94.88 267 ARG A N 1
ATOM 2137 C CA . ARG A 1 267 ? 7.604 -12.890 14.253 1.00 94.88 267 ARG A CA 1
ATOM 2138 C C . ARG A 1 267 ? 7.829 -11.684 15.172 1.00 94.88 267 ARG A C 1
ATOM 2140 O O . ARG A 1 267 ? 8.984 -11.353 15.457 1.00 94.88 267 ARG A O 1
ATOM 2147 N N . ASN A 1 268 ? 6.752 -11.054 15.644 1.00 94.88 268 ASN A N 1
ATOM 2148 C CA . ASN A 1 268 ? 6.782 -9.943 16.589 1.00 94.88 268 ASN A CA 1
ATOM 2149 C C . ASN A 1 268 ? 7.014 -10.484 18.005 1.00 94.88 268 ASN A C 1
ATOM 2151 O O . ASN A 1 268 ? 6.179 -11.217 18.537 1.00 94.88 268 ASN A O 1
ATOM 2155 N N . GLY A 1 269 ? 8.152 -10.146 18.607 1.00 92.06 269 GLY A N 1
ATOM 2156 C CA . GLY A 1 269 ? 8.457 -10.491 19.996 1.00 92.06 269 GLY A CA 1
ATOM 2157 C C . GLY A 1 269 ? 7.805 -9.527 20.998 1.00 92.06 269 GLY A C 1
ATOM 2158 O O . GLY A 1 269 ? 7.075 -8.629 20.593 1.00 92.06 269 GLY A O 1
ATOM 2159 N N . PRO A 1 270 ? 8.117 -9.632 22.304 1.00 88.88 270 PRO A N 1
ATOM 2160 C CA . PRO A 1 270 ? 7.629 -8.716 23.352 1.00 88.88 270 PRO A CA 1
ATOM 2161 C C . PRO A 1 270 ? 8.121 -7.258 23.228 1.00 88.88 270 PRO A C 1
ATOM 2163 O O . PRO A 1 270 ? 7.865 -6.435 24.100 1.00 88.88 270 PRO A O 1
ATOM 2166 N N . GLY A 1 271 ? 8.875 -6.940 22.179 1.00 88.38 271 GLY A N 1
ATOM 2167 C CA . GLY A 1 271 ? 9.344 -5.604 21.840 1.00 88.38 271 GLY A CA 1
ATOM 2168 C C . GLY A 1 271 ? 10.358 -5.675 20.701 1.00 88.38 271 GLY A C 1
ATOM 2169 O O . GLY A 1 271 ? 10.827 -6.761 20.350 1.00 88.38 271 GLY A O 1
ATOM 2170 N N . VAL A 1 272 ? 10.740 -4.519 20.151 1.00 87.69 272 VAL A N 1
ATOM 2171 C CA . VAL A 1 272 ? 11.575 -4.424 18.935 1.00 87.69 272 VAL A CA 1
ATOM 2172 C C . VAL A 1 272 ? 12.895 -5.208 19.007 1.00 87.69 272 VAL A C 1
ATOM 2174 O O . VAL A 1 272 ? 13.345 -5.722 17.992 1.00 87.69 272 VAL A O 1
ATOM 2177 N N . MET A 1 273 ? 13.491 -5.382 20.191 1.00 87.44 273 MET A N 1
ATOM 2178 C CA . MET A 1 273 ? 14.756 -6.119 20.362 1.00 87.44 273 MET A CA 1
ATOM 2179 C C . MET A 1 273 ? 14.604 -7.646 20.456 1.00 87.44 273 MET A C 1
ATOM 2181 O O . MET A 1 273 ? 15.606 -8.355 20.457 1.00 87.44 273 MET A O 1
ATOM 2185 N N . HIS A 1 274 ? 13.377 -8.161 20.543 1.00 90.00 274 HIS A N 1
ATOM 2186 C CA . HIS A 1 274 ? 13.093 -9.580 20.799 1.00 90.00 274 HIS A CA 1
ATOM 2187 C C . HIS A 1 274 ? 12.355 -10.259 19.640 1.00 90.00 274 HIS A C 1
ATOM 2189 O O . HIS A 1 274 ? 11.798 -11.344 19.800 1.00 90.00 274 HIS A O 1
ATOM 2195 N N . ASN A 1 275 ? 12.321 -9.616 18.474 1.00 90.94 275 ASN A N 1
ATOM 2196 C CA . ASN A 1 275 ? 11.712 -10.179 17.281 1.00 90.94 275 ASN A CA 1
ATOM 2197 C C . ASN A 1 275 ? 12.488 -11.405 16.787 1.00 90.94 275 ASN A C 1
ATOM 2199 O O . ASN A 1 275 ? 13.714 -11.386 16.699 1.00 90.94 275 ASN A O 1
ATOM 2203 N N . VAL A 1 276 ? 11.761 -12.441 16.367 1.00 91.25 276 VAL A N 1
ATOM 2204 C CA . VAL A 1 276 ? 12.338 -13.618 15.685 1.00 91.25 276 VAL A CA 1
ATOM 2205 C C . VAL A 1 276 ? 12.413 -13.424 14.163 1.00 91.25 276 VAL A C 1
ATOM 2207 O O . VAL A 1 276 ? 12.862 -14.298 13.425 1.00 91.25 276 VAL A O 1
ATOM 2210 N N . GLY A 1 277 ? 11.975 -12.262 13.676 1.00 91.88 277 GLY A N 1
ATOM 2211 C CA . GLY A 1 277 ? 12.100 -11.814 12.296 1.00 91.88 277 GLY A CA 1
ATOM 2212 C C . GLY A 1 277 ? 11.360 -10.498 12.062 1.00 91.88 277 GLY A C 1
ATOM 2213 O O . GLY A 1 277 ? 10.849 -9.879 12.988 1.00 91.88 277 GLY A O 1
ATOM 2214 N N . TRP A 1 278 ? 11.330 -10.034 10.817 1.00 92.56 278 TRP A N 1
ATOM 2215 C CA . TRP A 1 278 ? 10.691 -8.759 10.492 1.00 92.56 278 TRP A CA 1
ATOM 2216 C C . TRP A 1 278 ? 9.180 -8.893 10.377 1.00 92.56 278 TRP A C 1
ATOM 2218 O O . TRP A 1 278 ? 8.694 -9.784 9.680 1.00 92.56 278 TRP A O 1
ATOM 2228 N N . GLU A 1 279 ? 8.470 -7.951 10.991 1.00 94.12 279 GLU A N 1
ATOM 2229 C CA . GLU A 1 279 ? 7.023 -7.815 10.880 1.00 94.12 279 GLU A CA 1
ATOM 2230 C C . GLU A 1 279 ? 6.642 -6.483 10.245 1.00 94.12 279 GLU A C 1
ATOM 2232 O O . GLU A 1 279 ? 7.200 -5.430 10.560 1.00 94.12 279 GLU A O 1
ATOM 2237 N N . LYS A 1 280 ? 5.691 -6.545 9.311 1.00 94.62 280 LYS A N 1
ATOM 2238 C CA . LYS A 1 280 ? 5.174 -5.415 8.531 1.00 94.62 280 LYS A CA 1
ATOM 2239 C C . LYS A 1 280 ? 3.745 -5.705 8.083 1.00 94.62 280 LYS A C 1
ATOM 2241 O O . LYS A 1 280 ? 3.307 -6.847 8.111 1.00 94.62 280 LYS A O 1
ATOM 2246 N N . ASN A 1 281 ? 3.059 -4.687 7.558 1.00 96.31 281 ASN A N 1
ATOM 2247 C CA . ASN A 1 281 ? 1.845 -4.852 6.747 1.00 96.31 281 ASN A CA 1
ATOM 2248 C C . ASN A 1 281 ? 0.625 -5.483 7.456 1.00 96.31 281 ASN A C 1
ATOM 2250 O O . ASN A 1 281 ? -0.265 -5.998 6.787 1.00 96.31 281 ASN A O 1
ATOM 2254 N N . TRP A 1 282 ? 0.568 -5.401 8.785 1.00 97.62 282 TRP A N 1
ATOM 2255 C CA . TRP A 1 282 ? -0.550 -5.862 9.618 1.00 97.62 282 TRP A CA 1
ATOM 2256 C C . TRP A 1 282 ? -1.789 -4.996 9.406 1.00 97.62 282 TRP A C 1
ATOM 2258 O O . TRP A 1 282 ? -1.688 -3.766 9.431 1.00 97.62 282 TRP A O 1
ATOM 2268 N N . LEU A 1 283 ? -2.952 -5.630 9.231 1.00 98.19 283 LEU A N 1
ATOM 2269 C CA . LEU A 1 283 ? -4.221 -4.936 9.007 1.00 98.19 283 LEU A CA 1
ATOM 2270 C C . LEU A 1 283 ? -5.202 -5.230 10.135 1.00 98.19 283 LEU A C 1
ATOM 2272 O O . LEU A 1 283 ? -5.855 -6.273 10.171 1.00 98.19 283 LEU A O 1
ATOM 2276 N N . TRP A 1 284 ? -5.303 -4.285 11.056 1.00 98.31 284 TRP A N 1
ATOM 2277 C CA . TRP A 1 284 ? -6.231 -4.365 12.173 1.00 98.31 284 TRP A CA 1
ATOM 2278 C C . TRP A 1 284 ? -7.636 -3.930 11.765 1.00 98.31 284 TRP A C 1
ATOM 2280 O O . TRP A 1 284 ? -7.801 -2.993 10.985 1.00 98.31 284 TRP A O 1
ATOM 2290 N N . PHE A 1 285 ? -8.644 -4.588 12.327 1.00 98.12 285 PHE A N 1
ATOM 2291 C CA . PHE A 1 285 ? -10.049 -4.223 12.191 1.00 98.12 285 PHE A CA 1
ATOM 2292 C C . PHE A 1 285 ? -10.846 -4.655 13.421 1.00 98.12 285 PHE A C 1
ATOM 2294 O O . PHE A 1 285 ? -10.377 -5.420 14.264 1.00 98.12 285 PHE A O 1
ATOM 2301 N N . VAL A 1 286 ? -12.071 -4.148 13.528 1.00 97.25 286 VAL A N 1
ATOM 2302 C CA . VAL A 1 286 ? -12.997 -4.506 14.604 1.00 97.25 286 VAL A CA 1
ATOM 2303 C C . VAL A 1 286 ? -14.044 -5.470 14.059 1.00 97.25 286 VAL A C 1
ATOM 2305 O O . VAL A 1 286 ? -14.703 -5.203 13.049 1.00 97.25 286 VAL A O 1
ATOM 2308 N N . HIS A 1 287 ? -14.226 -6.585 14.758 1.00 96.62 287 HIS A N 1
ATOM 2309 C CA . HIS A 1 287 ? -15.269 -7.559 14.472 1.00 96.62 287 HIS A CA 1
ATOM 2310 C C . HIS A 1 287 ? -15.886 -8.050 15.785 1.00 96.62 287 HIS A C 1
ATOM 2312 O O . HIS A 1 287 ? -15.165 -8.470 16.686 1.00 96.62 287 HIS A O 1
ATOM 2318 N N . ASN A 1 288 ? -17.216 -7.949 15.900 1.00 93.69 288 ASN A N 1
ATOM 2319 C CA . ASN A 1 288 ? -17.992 -8.289 17.102 1.00 93.69 288 ASN A CA 1
ATOM 2320 C C . ASN A 1 288 ? -17.361 -7.746 18.399 1.00 93.69 288 ASN A C 1
ATOM 2322 O O . ASN A 1 288 ? -17.091 -8.502 19.329 1.00 93.69 288 ASN A O 1
ATOM 2326 N N . ASP A 1 289 ? -17.084 -6.436 18.428 1.00 92.81 289 ASP A N 1
ATOM 2327 C CA . ASP A 1 289 ? -16.509 -5.738 19.589 1.00 92.81 289 ASP A CA 1
ATOM 2328 C C . ASP A 1 289 ? -15.125 -6.238 20.058 1.00 92.81 289 ASP A C 1
ATOM 2330 O O . ASP A 1 289 ? -14.680 -5.927 21.168 1.00 92.81 289 ASP A O 1
ATOM 2334 N N . ALA A 1 290 ? -14.405 -6.964 19.200 1.00 95.25 290 ALA A N 1
ATOM 2335 C CA . ALA A 1 290 ? -13.045 -7.425 19.449 1.00 95.25 290 ALA A CA 1
ATOM 2336 C C . ALA A 1 290 ? -12.096 -7.020 18.316 1.00 95.25 290 ALA A C 1
ATOM 2338 O O . ALA A 1 290 ? -12.482 -6.917 17.144 1.00 95.25 290 ALA A O 1
ATOM 2339 N N . LEU A 1 291 ? -10.830 -6.810 18.674 1.00 97.50 291 LEU A N 1
ATOM 2340 C CA . LEU A 1 291 ? -9.780 -6.528 17.706 1.00 97.50 291 LEU A CA 1
ATOM 2341 C C . LEU A 1 291 ? -9.428 -7.804 16.952 1.00 97.50 291 LEU A C 1
ATOM 2343 O O . LEU A 1 291 ? -9.219 -8.859 17.544 1.00 97.50 291 LEU A O 1
ATOM 2347 N N . HIS A 1 292 ? -9.375 -7.685 15.636 1.00 98.50 292 HIS A N 1
ATOM 2348 C CA . HIS A 1 292 ? -8.920 -8.726 14.738 1.00 98.50 292 HIS A CA 1
ATOM 2349 C C . HIS A 1 292 ? -7.792 -8.182 13.868 1.00 98.50 292 HIS A C 1
ATOM 2351 O O . HIS A 1 292 ? -7.708 -6.981 13.602 1.00 98.50 292 HIS A O 1
ATOM 2357 N N . LEU A 1 293 ? -6.927 -9.079 13.423 1.00 98.44 293 LEU A N 1
ATOM 2358 C CA . LEU A 1 293 ? -5.773 -8.794 12.591 1.00 98.44 293 LEU A CA 1
ATOM 2359 C C . LEU A 1 293 ? -5.813 -9.711 11.374 1.00 98.44 293 LEU A C 1
ATOM 2361 O O . LEU A 1 293 ? -5.756 -10.927 11.532 1.00 98.44 293 LEU A O 1
ATOM 2365 N N . VAL A 1 294 ? -5.835 -9.144 10.169 1.00 98.38 294 VAL A N 1
ATOM 2366 C CA . VAL A 1 294 ? -5.375 -9.881 8.987 1.00 98.38 294 VAL A CA 1
ATOM 2367 C C . VAL A 1 294 ? -3.849 -9.884 9.041 1.00 98.38 294 VAL A C 1
ATOM 2369 O O . VAL A 1 294 ? -3.208 -8.849 8.829 1.00 98.38 294 VAL A O 1
ATOM 2372 N N . TYR A 1 295 ? -3.278 -11.036 9.389 1.00 97.62 295 TYR A N 1
ATOM 2373 C CA . TYR A 1 295 ? -1.834 -11.211 9.545 1.00 97.62 295 TYR A CA 1
ATOM 2374 C C . TYR A 1 295 ? -1.159 -11.484 8.195 1.00 97.62 295 TYR A C 1
ATOM 2376 O O . TYR A 1 295 ? -0.164 -10.848 7.854 1.00 97.62 295 TYR A O 1
ATOM 2384 N N . ILE A 1 296 ? -1.736 -12.390 7.399 1.00 93.88 296 ILE A N 1
ATOM 2385 C CA . ILE A 1 296 ? -1.283 -12.742 6.045 1.00 93.88 296 ILE A CA 1
ATOM 2386 C C . ILE A 1 296 ? -2.509 -12.818 5.132 1.00 93.88 296 ILE A C 1
ATOM 2388 O O . ILE A 1 296 ? -3.559 -13.309 5.538 1.00 93.88 296 ILE A O 1
ATOM 2392 N N . THR A 1 297 ? -2.388 -12.322 3.899 1.00 91.94 297 THR A N 1
ATOM 2393 C CA . THR A 1 297 ? -3.500 -12.306 2.932 1.00 91.94 297 THR A CA 1
ATOM 2394 C C . THR A 1 297 ? -3.615 -13.608 2.128 1.00 91.94 297 THR A C 1
ATOM 2396 O O . THR A 1 297 ? -4.713 -13.968 1.712 1.00 91.94 297 THR A O 1
ATOM 2399 N N . HIS A 1 298 ? -2.505 -14.323 1.905 1.00 87.12 298 HIS A N 1
ATOM 2400 C CA . HIS A 1 298 ? -2.488 -15.610 1.202 1.00 87.12 298 HIS A CA 1
ATOM 2401 C C . HIS A 1 298 ? -1.336 -16.530 1.696 1.00 87.12 298 HIS A C 1
ATOM 2403 O O . HIS A 1 298 ? -0.175 -16.186 1.459 1.00 87.12 298 HIS A O 1
ATOM 2409 N N . PRO A 1 299 ? -1.615 -17.677 2.365 1.00 91.00 299 PRO A N 1
ATOM 2410 C CA . PRO A 1 299 ? -2.933 -18.104 2.855 1.00 91.00 299 PRO A CA 1
ATOM 2411 C C . PRO A 1 299 ? -3.562 -17.026 3.750 1.00 91.00 299 PRO A C 1
ATOM 2413 O O . PRO A 1 299 ? -2.851 -16.260 4.399 1.00 91.00 299 PRO A O 1
ATOM 2416 N N . HIS A 1 300 ? -4.887 -16.906 3.713 1.00 95.62 300 HIS A N 1
ATOM 2417 C CA . HIS A 1 300 ? -5.597 -15.857 4.433 1.00 95.62 300 HIS A CA 1
ATOM 2418 C C . HIS A 1 300 ? -5.685 -16.231 5.912 1.00 95.62 300 HIS A C 1
ATOM 2420 O O . HIS A 1 300 ? -6.323 -17.224 6.266 1.00 95.62 300 HIS A O 1
ATOM 2426 N N . MET A 1 301 ? -5.020 -15.448 6.761 1.00 97.00 301 MET A N 1
ATOM 2427 C CA . MET A 1 301 ? -4.941 -15.673 8.200 1.00 97.00 301 MET A CA 1
ATOM 2428 C C . MET A 1 301 ? -5.505 -14.479 8.964 1.00 97.00 301 MET A C 1
ATOM 2430 O O . MET A 1 301 ? -4.945 -13.379 8.917 1.00 97.00 301 MET A O 1
ATOM 2434 N N . VAL A 1 302 ? -6.578 -14.728 9.713 1.00 98.25 302 VAL A N 1
ATOM 2435 C CA . VAL A 1 302 ? -7.208 -13.760 10.613 1.00 98.25 302 VAL A CA 1
ATOM 2436 C C . VAL A 1 302 ? -7.019 -14.207 12.055 1.00 98.25 302 VAL A C 1
ATOM 2438 O O . VAL A 1 302 ? -7.269 -15.361 12.395 1.00 98.25 302 VAL A O 1
ATOM 2441 N N . VAL A 1 303 ? -6.596 -13.281 12.908 1.00 98.31 303 VAL A N 1
ATOM 2442 C CA . VAL A 1 303 ? -6.308 -13.535 14.320 1.00 98.31 303 VAL A CA 1
ATOM 2443 C C . VAL A 1 303 ? -7.173 -12.627 15.170 1.00 98.31 303 VAL A C 1
ATOM 2445 O O . VAL A 1 303 ? -7.178 -11.414 14.963 1.00 98.31 303 VAL A O 1
ATOM 2448 N N . ARG A 1 304 ? -7.892 -13.192 16.133 1.00 97.94 304 ARG A N 1
ATOM 2449 C CA . ARG A 1 304 ? -8.643 -12.425 17.127 1.00 97.94 304 ARG A CA 1
ATOM 2450 C C . ARG A 1 304 ? -7.775 -12.151 18.345 1.00 97.94 304 ARG A C 1
ATOM 2452 O O . ARG A 1 304 ? -7.073 -13.043 18.813 1.00 97.94 304 ARG A O 1
ATOM 2459 N N . PHE A 1 305 ? -7.896 -10.954 18.901 1.00 96.44 305 PHE A N 1
ATOM 2460 C CA . PHE A 1 305 ? -7.220 -10.533 20.121 1.00 96.44 305 PHE A CA 1
ATOM 2461 C C . PHE A 1 305 ? -8.218 -10.180 21.230 1.00 96.44 305 PHE A C 1
ATOM 2463 O O . PHE A 1 305 ? -9.305 -9.653 20.966 1.00 96.44 305 PHE A O 1
ATOM 2470 N N . ASP A 1 306 ? -7.841 -10.461 22.477 1.00 92.94 306 ASP A N 1
ATOM 2471 C CA . ASP A 1 306 ? -8.588 -10.040 23.663 1.00 92.94 306 ASP A CA 1
ATOM 2472 C C . ASP A 1 306 ? -8.293 -8.576 24.056 1.00 92.94 306 ASP A C 1
ATOM 2474 O O . ASP A 1 306 ? -7.514 -7.863 23.418 1.00 92.94 306 ASP A O 1
ATOM 2478 N N . GLY A 1 307 ? -8.911 -8.104 25.144 1.00 86.81 307 GLY A N 1
ATOM 2479 C CA . GLY A 1 307 ? -8.681 -6.751 25.666 1.00 86.81 307 GLY A CA 1
ATOM 2480 C C . GLY A 1 307 ? -7.268 -6.500 26.212 1.00 86.81 307 GLY A C 1
ATOM 2481 O O . GLY A 1 307 ? -6.935 -5.355 26.508 1.00 86.81 307 GLY A O 1
ATOM 2482 N N . LYS A 1 308 ? -6.441 -7.542 26.355 1.00 88.25 308 LYS A N 1
ATOM 2483 C CA . LYS A 1 308 ? -5.033 -7.470 26.765 1.00 88.25 308 LYS A CA 1
ATOM 2484 C C . LYS A 1 308 ? -4.076 -7.592 25.575 1.00 88.25 308 LYS A C 1
ATOM 2486 O O . LYS A 1 308 ? -2.869 -7.644 25.792 1.00 88.25 308 LYS A O 1
ATOM 2491 N N . MET A 1 309 ? -4.589 -7.592 24.340 1.00 90.62 309 MET A N 1
ATOM 2492 C CA . MET A 1 309 ? -3.812 -7.797 23.113 1.00 90.62 309 MET A CA 1
ATOM 2493 C C . MET A 1 309 ? -3.113 -9.162 23.058 1.00 90.62 309 MET A C 1
ATOM 2495 O O . MET A 1 309 ? -2.053 -9.289 22.442 1.00 90.62 309 MET A O 1
ATOM 2499 N N . LEU A 1 310 ? -3.724 -10.194 23.647 1.00 92.06 310 LEU A N 1
ATOM 2500 C CA . LEU A 1 310 ? -3.309 -11.586 23.482 1.00 92.06 310 LEU A CA 1
ATOM 2501 C C . LEU A 1 310 ? -4.131 -12.263 22.375 1.00 92.06 310 LEU A C 1
ATOM 2503 O O . LEU A 1 310 ? -5.348 -12.054 22.317 1.00 92.06 310 LEU A O 1
ATOM 2507 N N . PRO A 1 311 ? -3.501 -13.050 21.481 1.00 95.75 311 PRO A N 1
ATOM 2508 C CA . PRO A 1 311 ? -4.220 -13.793 20.454 1.00 95.75 311 PRO A CA 1
ATOM 2509 C C . PRO A 1 311 ? -5.082 -14.880 21.108 1.00 95.75 311 PRO A C 1
ATOM 2511 O O . PRO A 1 311 ? -4.608 -15.607 21.972 1.00 95.75 311 PRO A O 1
ATOM 2514 N N . THR A 1 312 ? -6.335 -14.996 20.678 1.00 96.31 312 THR A N 1
ATOM 2515 C CA . THR A 1 312 ? -7.331 -15.927 21.245 1.00 96.31 312 THR A CA 1
ATOM 2516 C C . THR A 1 312 ? -7.809 -16.956 20.234 1.00 96.31 312 THR A C 1
ATOM 2518 O O . THR A 1 312 ? -7.942 -18.124 20.572 1.00 96.31 312 THR A O 1
ATOM 2521 N N . ASP A 1 313 ? -8.002 -16.548 18.981 1.00 96.62 313 ASP A N 1
ATOM 2522 C CA . ASP A 1 313 ? -8.437 -17.430 17.900 1.00 96.62 313 ASP A CA 1
ATOM 2523 C C . ASP A 1 313 ? -7.602 -17.162 16.646 1.00 96.62 313 ASP A C 1
ATOM 2525 O O . ASP A 1 313 ? -7.352 -16.001 16.304 1.00 96.62 313 ASP A O 1
ATOM 2529 N N . ILE A 1 314 ? -7.207 -18.222 15.939 1.00 97.50 314 ILE A N 1
ATOM 2530 C CA . ILE A 1 314 ? -6.525 -18.142 14.640 1.00 97.50 314 ILE A CA 1
ATOM 2531 C C . ILE A 1 314 ? -7.359 -18.889 13.601 1.00 97.50 314 ILE A C 1
ATOM 2533 O O . ILE A 1 314 ? -7.636 -20.080 13.760 1.00 97.50 314 ILE A O 1
ATOM 2537 N N . TYR A 1 315 ? -7.715 -18.188 12.527 1.00 96.81 315 TYR A N 1
ATOM 2538 C CA . TYR A 1 315 ? -8.460 -18.713 11.387 1.00 96.81 315 TYR A CA 1
ATOM 2539 C C . TYR A 1 315 ? -7.568 -18.671 10.151 1.00 96.81 315 TYR A C 1
ATOM 2541 O O . TYR A 1 315 ? -7.168 -17.587 9.725 1.00 96.81 315 TYR A O 1
ATOM 2549 N N . GLU A 1 316 ? -7.257 -19.832 9.578 1.00 95.75 316 GLU A N 1
ATOM 2550 C CA . GLU A 1 316 ? -6.441 -19.943 8.368 1.00 95.75 316 GLU A CA 1
ATOM 2551 C C . GLU A 1 316 ? -7.236 -20.610 7.243 1.00 95.75 316 GLU A C 1
ATOM 2553 O O . GLU A 1 316 ? -7.732 -21.734 7.372 1.00 95.75 316 GLU A O 1
ATOM 2558 N N . THR A 1 317 ? -7.336 -19.914 6.113 1.00 93.25 317 THR A N 1
ATOM 2559 C CA . THR A 1 317 ? -8.021 -20.386 4.908 1.00 93.25 317 THR A CA 1
ATOM 2560 C C . THR A 1 317 ? -7.114 -20.219 3.695 1.00 93.25 317 THR A C 1
ATOM 2562 O O . THR A 1 317 ? -6.283 -19.311 3.629 1.00 93.25 317 THR A O 1
ATOM 2565 N N . LYS A 1 318 ? -7.255 -21.101 2.708 1.00 89.44 318 LYS A N 1
ATOM 2566 C CA . LYS A 1 318 ? -6.492 -21.033 1.461 1.00 89.44 318 LYS A CA 1
ATOM 2567 C C . LYS A 1 318 ? -7.440 -20.880 0.285 1.00 89.44 318 LYS A C 1
ATOM 2569 O O . LYS A 1 318 ? -8.425 -21.601 0.191 1.00 89.44 318 LYS A O 1
ATOM 2574 N N . ALA A 1 319 ? -7.131 -19.916 -0.572 1.00 87.81 319 ALA A N 1
ATOM 2575 C CA . ALA A 1 319 ? -7.738 -19.762 -1.885 1.00 87.81 319 ALA A CA 1
ATOM 2576 C C . ALA A 1 319 ? -7.002 -20.690 -2.861 1.00 87.81 319 ALA A C 1
ATOM 2578 O O . ALA A 1 319 ? -5.785 -20.556 -2.999 1.00 87.81 319 ALA A O 1
ATOM 2579 N N . ASP A 1 320 ? -7.683 -21.641 -3.492 1.00 80.94 320 ASP A N 1
ATOM 2580 C CA . ASP A 1 320 ? -6.999 -22.654 -4.311 1.00 80.94 320 ASP A CA 1
ATOM 2581 C C . ASP A 1 320 ? -6.675 -22.168 -5.726 1.00 80.94 320 ASP A C 1
ATOM 2583 O O . ASP A 1 320 ? -5.670 -22.569 -6.313 1.00 80.94 320 ASP A O 1
ATOM 2587 N N . ASP A 1 321 ? -7.490 -21.260 -6.249 1.00 81.94 321 ASP A N 1
ATOM 2588 C CA . ASP A 1 321 ? -7.456 -20.753 -7.618 1.00 81.94 321 ASP A CA 1
ATOM 2589 C C . ASP A 1 321 ? -6.985 -19.292 -7.715 1.00 81.94 321 ASP A C 1
ATOM 2591 O O . ASP A 1 321 ? -7.104 -18.666 -8.770 1.00 81.94 321 ASP A O 1
ATOM 2595 N N . LEU A 1 322 ? -6.401 -18.738 -6.645 1.00 87.56 322 LEU A N 1
ATOM 2596 C CA . LEU A 1 322 ? -5.890 -17.368 -6.654 1.00 87.56 322 LEU A CA 1
ATOM 2597 C C . LEU A 1 322 ? -4.717 -17.234 -7.635 1.00 87.56 322 LEU A C 1
ATOM 2599 O O . LEU A 1 322 ? -3.586 -17.639 -7.364 1.00 87.56 322 LEU A O 1
ATOM 2603 N N . GLN A 1 323 ? -4.986 -16.603 -8.777 1.00 88.12 323 GLN A N 1
ATOM 2604 C CA . GLN A 1 323 ? -3.997 -16.277 -9.800 1.00 88.12 323 GLN A CA 1
ATOM 2605 C C . GLN A 1 323 ? -3.675 -14.788 -9.778 1.00 88.12 323 GLN A C 1
ATOM 2607 O O . GLN A 1 323 ? -4.473 -13.950 -10.205 1.00 88.12 323 GLN A O 1
ATOM 2612 N N . TRP A 1 324 ? -2.474 -14.464 -9.305 1.00 89.62 324 TRP A N 1
ATOM 2613 C CA . TRP A 1 324 ? -1.978 -13.097 -9.241 1.00 89.62 324 TRP A CA 1
ATOM 2614 C C . TRP A 1 324 ? -0.504 -13.032 -9.690 1.00 89.62 324 TRP A C 1
ATOM 2616 O O . TRP A 1 324 ? 0.410 -13.165 -8.876 1.00 89.62 324 TRP A O 1
ATOM 2626 N N . PRO A 1 325 ? -0.232 -12.835 -10.996 1.00 87.44 325 PRO A N 1
ATOM 2627 C CA . PRO A 1 325 ? 1.131 -12.793 -11.538 1.00 87.44 325 PRO A CA 1
ATOM 2628 C C . PRO A 1 325 ? 1.951 -11.558 -11.123 1.00 87.44 325 PRO A C 1
ATOM 2630 O O . PRO A 1 325 ? 3.128 -11.469 -11.464 1.00 87.44 325 PRO A O 1
ATOM 2633 N N . TRP A 1 326 ? 1.374 -10.609 -10.377 1.00 91.75 326 TRP A N 1
ATOM 2634 C CA . TRP A 1 326 ? 2.048 -9.377 -9.941 1.00 91.75 326 TRP A CA 1
ATOM 2635 C C . TRP A 1 326 ? 2.734 -9.506 -8.569 1.00 91.75 326 TRP A C 1
ATOM 2637 O O . TRP A 1 326 ? 2.885 -8.515 -7.848 1.00 91.75 326 TRP A O 1
ATOM 2647 N N . GLY A 1 327 ? 3.208 -10.712 -8.238 1.00 91.50 327 GLY A N 1
ATOM 2648 C CA . GLY A 1 327 ? 4.041 -11.017 -7.067 1.00 91.50 327 GLY A CA 1
ATOM 2649 C C . GLY A 1 327 ? 3.257 -11.198 -5.769 1.00 91.50 327 GLY A C 1
ATOM 2650 O O . GLY A 1 327 ? 2.039 -11.097 -5.766 1.00 91.50 327 GLY A O 1
ATOM 2651 N N . ASP A 1 328 ? 3.934 -11.454 -4.649 1.00 91.88 328 ASP A N 1
ATOM 2652 C CA . ASP A 1 328 ? 3.226 -11.822 -3.412 1.00 91.88 328 ASP A CA 1
ATOM 2653 C C . ASP A 1 328 ? 2.283 -10.715 -2.924 1.00 91.88 328 ASP A C 1
ATOM 2655 O O . ASP A 1 328 ? 2.687 -9.553 -2.782 1.00 91.88 328 ASP A O 1
ATOM 2659 N N . ILE A 1 329 ? 1.047 -11.106 -2.615 1.00 93.69 329 ILE A N 1
ATOM 2660 C CA . ILE A 1 329 ? 0.029 -10.244 -2.017 1.00 93.69 329 ILE A CA 1
ATOM 2661 C C . ILE A 1 329 ? 0.374 -9.991 -0.550 1.00 93.69 329 ILE A C 1
ATOM 2663 O O . ILE A 1 329 ? 0.651 -10.921 0.209 1.00 93.69 329 ILE A O 1
ATOM 2667 N N . ARG A 1 330 ? 0.353 -8.722 -0.139 1.00 93.25 330 ARG A N 1
ATOM 2668 C CA . ARG A 1 330 ? 0.684 -8.295 1.222 1.00 93.25 330 ARG A CA 1
ATOM 2669 C C . ARG A 1 330 ? -0.199 -7.127 1.648 1.00 93.25 330 ARG A C 1
ATOM 2671 O O . ARG A 1 330 ? -0.382 -6.188 0.878 1.00 93.25 330 ARG A O 1
ATOM 2678 N N . GLY A 1 331 ? -0.628 -7.144 2.911 1.00 89.25 331 GLY A N 1
ATOM 2679 C CA . GLY A 1 331 ? -1.230 -6.021 3.641 1.00 89.25 331 GLY A CA 1
ATOM 2680 C C . GLY A 1 331 ? -2.084 -5.069 2.808 1.00 89.25 331 GLY A C 1
ATOM 2681 O O . GLY A 1 331 ? -2.884 -5.511 1.999 1.00 89.25 331 GLY A O 1
ATOM 2682 N N . GLY A 1 332 ? -1.897 -3.764 3.031 1.00 96.31 332 GLY A N 1
ATOM 2683 C CA . GLY A 1 332 ? -2.644 -2.692 2.381 1.00 96.31 332 GLY A CA 1
ATOM 2684 C C . GLY A 1 332 ? -3.550 -1.913 3.344 1.00 96.31 332 GLY A C 1
ATOM 2685 O O . GLY A 1 332 ? -3.047 -1.375 4.337 1.00 96.31 332 GLY A O 1
ATOM 2686 N N . THR A 1 333 ? -4.854 -1.839 3.061 1.00 98.62 333 THR A N 1
ATOM 2687 C CA . THR A 1 333 ? -5.836 -1.078 3.862 1.00 98.62 333 THR A CA 1
ATOM 2688 C C . THR A 1 333 ? -6.465 -1.926 4.970 1.00 98.62 333 THR A C 1
ATOM 2690 O O . THR A 1 333 ? -6.763 -3.100 4.730 1.00 98.62 333 THR A O 1
ATOM 2693 N N . PRO A 1 334 ? -6.773 -1.351 6.149 1.00 98.44 334 PRO A N 1
ATOM 2694 C CA . PRO A 1 334 ? -7.670 -1.977 7.118 1.00 98.44 334 PRO A CA 1
ATOM 2695 C C . PRO A 1 334 ? -8.963 -2.496 6.459 1.00 98.44 334 PRO A C 1
ATOM 2697 O O . PRO A 1 334 ? -9.516 -1.800 5.600 1.00 98.44 334 PRO A O 1
ATOM 2700 N N . PRO A 1 335 ? -9.439 -3.702 6.819 1.00 98.50 335 PRO A N 1
ATOM 2701 C CA . PRO A 1 335 ? -10.704 -4.225 6.321 1.00 98.50 335 PRO A CA 1
ATOM 2702 C C . PRO A 1 335 ? -11.905 -3.337 6.675 1.00 98.50 335 PRO A C 1
ATOM 2704 O O . PRO A 1 335 ? -12.119 -2.994 7.838 1.00 98.50 335 PRO A O 1
ATOM 2707 N N . VAL A 1 336 ? -12.727 -3.019 5.675 1.00 98.38 336 VAL A N 1
ATOM 2708 C CA . VAL A 1 336 ? -13.971 -2.250 5.820 1.00 98.38 336 VAL A CA 1
ATOM 2709 C C . VAL A 1 336 ? -15.157 -3.175 5.601 1.00 98.38 336 VAL A C 1
ATOM 2711 O O . VAL A 1 336 ? -15.224 -3.881 4.596 1.00 98.38 336 VAL A O 1
ATOM 2714 N N . ARG A 1 337 ? -16.101 -3.189 6.542 1.00 97.56 337 ARG A N 1
ATOM 2715 C CA . ARG A 1 337 ? -17.283 -4.049 6.451 1.00 97.56 337 ARG A CA 1
ATOM 2716 C C . ARG A 1 337 ? -18.279 -3.505 5.430 1.00 97.56 337 ARG A C 1
ATOM 2718 O O . ARG A 1 337 ? -18.662 -2.342 5.509 1.00 97.56 337 ARG A O 1
ATOM 2725 N N . VAL A 1 338 ? -18.750 -4.379 4.548 1.00 97.50 338 VAL A N 1
ATOM 2726 C CA . VAL A 1 338 ? -19.861 -4.146 3.623 1.00 97.50 338 VAL A CA 1
ATOM 2727 C C . VAL A 1 338 ? -20.805 -5.332 3.764 1.00 97.50 338 VAL A C 1
ATOM 2729 O O . VAL A 1 338 ? -20.473 -6.449 3.381 1.00 97.50 338 VAL A O 1
ATOM 2732 N N . GLU A 1 339 ? -21.955 -5.106 4.399 1.00 95.00 339 GLU A N 1
ATOM 2733 C CA . GLU A 1 339 ? -22.926 -6.159 4.721 1.00 95.00 339 GLU A CA 1
ATOM 2734 C C . GLU A 1 339 ? -22.293 -7.363 5.467 1.00 95.00 339 GLU A C 1
ATOM 2736 O O . GLU A 1 339 ? -21.888 -7.261 6.636 1.00 95.00 339 GLU A O 1
ATOM 2741 N N . ASN A 1 340 ? -22.223 -8.513 4.786 1.00 96.62 340 ASN A N 1
ATOM 2742 C CA . ASN A 1 340 ? -21.708 -9.793 5.268 1.00 96.62 340 ASN A CA 1
ATOM 2743 C C . ASN A 1 340 ? -20.288 -10.097 4.766 1.00 96.62 340 ASN A C 1
ATOM 2745 O O . ASN A 1 340 ? -19.821 -11.229 4.907 1.00 96.62 340 ASN A O 1
ATOM 2749 N N . GLU A 1 341 ? -19.592 -9.106 4.217 1.00 98.00 341 GLU A N 1
ATOM 2750 C CA . GLU A 1 341 ? -18.216 -9.214 3.743 1.00 98.00 341 GLU A CA 1
ATOM 2751 C C . GLU A 1 341 ? -17.349 -8.096 4.346 1.00 98.00 341 GLU A C 1
ATOM 2753 O O . GLU A 1 341 ? -17.829 -7.029 4.734 1.00 98.00 341 GLU A O 1
ATOM 2758 N N . TYR A 1 342 ? -16.046 -8.331 4.422 1.00 98.69 342 TYR A N 1
ATOM 2759 C CA . TYR A 1 342 ? -15.046 -7.289 4.626 1.00 98.69 342 TYR A CA 1
ATOM 2760 C C . TYR A 1 342 ? -14.269 -7.085 3.336 1.00 98.69 342 TYR A C 1
ATOM 2762 O O . TYR A 1 342 ? -13.851 -8.060 2.723 1.00 98.69 342 TYR A O 1
ATOM 2770 N N . TRP A 1 343 ? -14.032 -5.835 2.956 1.00 98.69 343 TRP A N 1
ATOM 2771 C CA . TRP A 1 343 ? -13.264 -5.444 1.776 1.00 98.69 343 TRP A CA 1
ATOM 2772 C C . TRP A 1 343 ? -11.936 -4.809 2.179 1.00 98.69 343 TRP A C 1
ATOM 2774 O O . TRP A 1 343 ? -11.867 -4.047 3.144 1.00 98.69 343 TRP A O 1
ATOM 2784 N N . SER A 1 344 ? -10.874 -5.105 1.434 1.00 98.69 344 SER A N 1
ATOM 2785 C CA . SER A 1 344 ? -9.548 -4.521 1.642 1.00 98.69 344 SER A CA 1
ATOM 2786 C C . SER A 1 344 ? -8.787 -4.426 0.317 1.00 98.69 344 SER A C 1
ATOM 2788 O O . SER A 1 344 ? -8.987 -5.227 -0.601 1.00 98.69 344 SER A O 1
ATOM 2790 N N . PHE A 1 345 ? -7.920 -3.422 0.213 1.00 98.75 345 PHE A N 1
ATOM 2791 C CA . PHE A 1 345 ? -7.049 -3.195 -0.935 1.00 98.75 345 PHE A CA 1
ATOM 2792 C C . PHE A 1 345 ? -5.634 -3.592 -0.553 1.00 98.75 345 PHE A C 1
ATOM 2794 O O . PHE A 1 345 ? -5.113 -3.050 0.419 1.00 98.75 345 PHE A O 1
ATOM 2801 N N . TRP A 1 346 ? -5.005 -4.494 -1.306 1.00 97.81 346 TRP A N 1
ATOM 2802 C CA . TRP A 1 346 ? -3.645 -4.957 -1.031 1.00 97.81 346 TRP A CA 1
ATOM 2803 C C . TRP A 1 346 ? -2.595 -4.277 -1.890 1.00 97.81 346 TRP A C 1
ATOM 2805 O O . TRP A 1 346 ? -2.904 -3.663 -2.912 1.00 97.81 346 TRP A O 1
ATOM 2815 N N . HIS A 1 347 ? -1.329 -4.473 -1.515 1.00 97.94 347 HIS A N 1
ATOM 2816 C CA . HIS A 1 347 ? -0.208 -4.264 -2.423 1.00 97.94 347 HIS A CA 1
ATOM 2817 C C . HIS A 1 347 ? 0.516 -5.576 -2.729 1.00 97.94 347 HIS A C 1
ATOM 2819 O O . HIS A 1 347 ? 0.564 -6.503 -1.924 1.00 97.94 347 HIS A O 1
ATOM 2825 N N . SER A 1 348 ? 1.125 -5.640 -3.901 1.00 97.31 348 SER A N 1
ATOM 2826 C CA . SER A 1 348 ? 2.078 -6.678 -4.280 1.00 97.31 348 SER A CA 1
ATOM 2827 C C . SER A 1 348 ? 3.245 -6.047 -5.022 1.00 97.31 348 SER A C 1
ATOM 2829 O O . SER A 1 348 ? 3.253 -4.837 -5.255 1.00 97.31 348 SER A O 1
ATOM 2831 N N . SER A 1 349 ? 4.267 -6.829 -5.367 1.00 95.00 349 SER A N 1
ATOM 2832 C CA . SER A 1 349 ? 5.370 -6.301 -6.171 1.00 95.00 349 SER A CA 1
ATOM 2833 C C . SER A 1 349 ? 6.139 -7.363 -6.941 1.00 95.00 349 SER A C 1
ATOM 2835 O O . SER A 1 349 ? 6.351 -8.469 -6.449 1.00 95.00 349 SER A O 1
ATOM 2837 N N . VAL A 1 350 ? 6.640 -6.969 -8.111 1.00 90.88 350 VAL A N 1
ATOM 2838 C CA . VAL A 1 350 ? 7.550 -7.757 -8.955 1.00 90.88 350 VAL A CA 1
ATOM 2839 C C . VAL A 1 350 ? 8.806 -6.956 -9.277 1.00 90.88 350 VAL A C 1
ATOM 2841 O O . VAL A 1 350 ? 8.816 -5.724 -9.207 1.00 90.88 350 VAL A O 1
ATOM 2844 N N . GLY A 1 351 ? 9.891 -7.647 -9.628 1.00 84.62 351 GLY A N 1
ATOM 2845 C CA . GLY A 1 351 ? 11.016 -6.985 -10.287 1.00 84.62 351 GLY A CA 1
ATOM 2846 C C . GLY A 1 351 ? 10.578 -6.479 -11.661 1.00 84.62 351 GLY A C 1
ATOM 2847 O O . GLY A 1 351 ? 9.918 -7.209 -12.397 1.00 84.62 351 GLY A O 1
ATOM 2848 N N . SER A 1 352 ? 10.915 -5.239 -12.007 1.00 69.25 352 SER A N 1
ATOM 2849 C CA . SER A 1 352 ? 10.729 -4.719 -13.360 1.00 69.25 352 SER A CA 1
ATOM 2850 C C . SER A 1 352 ? 11.963 -5.014 -14.219 1.00 69.25 352 SER A C 1
ATOM 2852 O O . SER A 1 352 ? 13.078 -5.171 -13.711 1.00 69.25 352 SER A O 1
ATOM 2854 N N . GLY A 1 353 ? 11.786 -5.017 -15.544 1.00 60.06 353 GLY A N 1
ATOM 2855 C CA . GLY A 1 353 ? 12.900 -5.108 -16.497 1.00 60.06 353 GLY A CA 1
ATOM 2856 C C . GLY A 1 353 ? 13.901 -3.947 -16.393 1.00 60.06 353 GLY A C 1
ATOM 2857 O O . GLY A 1 353 ? 15.013 -4.055 -16.896 1.00 60.06 353 GLY A O 1
ATOM 2858 N N . SER A 1 354 ? 13.542 -2.859 -15.699 1.00 63.22 354 SER A N 1
ATOM 2859 C CA . SER A 1 354 ? 14.409 -1.703 -15.455 1.00 63.22 354 SER A CA 1
ATOM 2860 C C . SER A 1 354 ? 15.305 -1.846 -14.215 1.00 63.22 354 SER A C 1
ATOM 2862 O O . SER A 1 354 ? 15.933 -0.869 -13.817 1.00 63.22 354 SER A O 1
ATOM 2864 N N . GLY A 1 355 ? 15.315 -3.006 -13.547 1.00 75.19 355 GLY A N 1
ATOM 2865 C CA . GLY A 1 355 ? 16.107 -3.245 -12.332 1.00 75.19 355 GLY A CA 1
ATOM 2866 C C . GLY A 1 355 ? 15.524 -2.642 -11.046 1.00 75.19 355 GLY A C 1
ATOM 2867 O O . GLY A 1 355 ? 16.139 -2.759 -9.989 1.00 75.19 355 GLY A O 1
ATOM 2868 N N . HIS A 1 356 ? 14.334 -2.036 -11.106 1.00 85.94 356 HIS A N 1
ATOM 2869 C CA . HIS A 1 356 ? 13.617 -1.507 -9.943 1.00 85.94 356 HIS A CA 1
ATOM 2870 C C . HIS A 1 356 ? 12.428 -2.411 -9.601 1.00 85.94 356 HIS A C 1
ATOM 2872 O O . HIS A 1 356 ? 11.887 -3.110 -10.449 1.00 85.94 356 HIS A O 1
ATOM 2878 N N . ARG A 1 357 ? 11.988 -2.431 -8.345 1.00 92.25 357 ARG A N 1
ATOM 2879 C CA . ARG A 1 357 ? 10.753 -3.139 -7.982 1.00 92.25 357 ARG A CA 1
ATOM 2880 C C . ARG A 1 357 ? 9.547 -2.269 -8.345 1.00 92.25 357 ARG A C 1
ATOM 2882 O O . ARG A 1 357 ? 9.563 -1.078 -8.042 1.00 92.25 357 ARG A O 1
ATOM 2889 N N . ARG A 1 358 ? 8.511 -2.851 -8.956 1.00 94.44 358 ARG A N 1
ATOM 2890 C CA . ARG A 1 358 ? 7.228 -2.181 -9.223 1.00 94.44 358 ARG A CA 1
ATOM 2891 C C . ARG A 1 358 ? 6.152 -2.764 -8.317 1.00 94.44 358 ARG A C 1
ATOM 2893 O O . ARG A 1 358 ? 6.039 -3.985 -8.208 1.00 94.44 358 ARG A O 1
ATOM 2900 N N . TYR A 1 359 ? 5.407 -1.892 -7.647 1.00 97.69 359 TYR A N 1
ATOM 2901 C CA . TYR A 1 359 ? 4.298 -2.270 -6.781 1.00 97.69 359 TYR A CA 1
ATOM 2902 C C . TYR A 1 359 ? 2.967 -2.108 -7.503 1.00 97.69 359 TYR A C 1
ATOM 2904 O O . TYR A 1 359 ? 2.819 -1.256 -8.381 1.00 97.69 359 TYR A O 1
ATOM 2912 N N . HIS A 1 360 ? 2.006 -2.933 -7.109 1.00 98.00 360 HIS A N 1
ATOM 2913 C CA . HIS A 1 360 ? 0.681 -3.017 -7.707 1.00 98.00 360 HIS A CA 1
ATOM 2914 C C . HIS A 1 360 ? -0.376 -3.027 -6.611 1.00 98.00 360 HIS A C 1
ATOM 2916 O O . HIS A 1 360 ? -0.168 -3.650 -5.573 1.00 98.00 360 HIS A O 1
ATOM 2922 N N . MET A 1 361 ? -1.504 -2.368 -6.857 1.00 98.69 361 MET A N 1
ATOM 2923 C CA . MET A 1 361 ? -2.670 -2.364 -5.979 1.00 98.69 361 MET A CA 1
ATOM 2924 C C . MET A 1 361 ? -3.741 -3.307 -6.528 1.00 98.69 361 MET A C 1
ATOM 2926 O O . MET A 1 361 ? -4.095 -3.199 -7.699 1.00 98.69 361 MET A O 1
ATOM 2930 N N . GLY A 1 362 ? -4.291 -4.181 -5.689 1.00 98.44 362 GLY A N 1
ATOM 2931 C CA . GLY A 1 362 ? -5.484 -4.985 -5.990 1.00 98.44 362 GLY A CA 1
ATOM 2932 C C . GLY A 1 362 ? -6.502 -4.914 -4.851 1.00 98.44 362 GLY A C 1
ATOM 2933 O O . GLY A 1 362 ? -6.263 -4.223 -3.862 1.00 98.44 362 GLY A O 1
ATOM 2934 N N . ALA A 1 363 ? -7.637 -5.598 -4.984 1.00 98.50 363 ALA A N 1
ATOM 2935 C CA . ALA A 1 363 ? -8.687 -5.639 -3.965 1.00 98.50 363 ALA A CA 1
ATOM 2936 C C . ALA A 1 363 ? -9.317 -7.030 -3.830 1.00 98.50 363 ALA A C 1
ATOM 2938 O O . ALA A 1 363 ? -9.446 -7.755 -4.814 1.00 98.50 363 ALA A O 1
ATOM 2939 N N . TYR A 1 364 ? -9.746 -7.381 -2.620 1.00 98.38 364 TYR A N 1
ATOM 2940 C CA . TYR A 1 364 ? -10.527 -8.581 -2.291 1.00 98.38 364 TYR A CA 1
ATOM 2941 C C . TYR A 1 364 ? -11.617 -8.226 -1.301 1.00 98.38 364 TYR A C 1
ATOM 2943 O O . TYR A 1 364 ? -11.552 -7.209 -0.604 1.00 98.38 364 TYR A O 1
ATOM 2951 N N . CYS A 1 365 ? -12.560 -9.154 -1.179 1.00 98.25 365 CYS A N 1
ATOM 2952 C CA . CYS A 1 365 ? -13.321 -9.296 0.040 1.00 98.25 365 CYS A CA 1
ATOM 2953 C C . CYS A 1 365 ? -13.227 -10.704 0.632 1.00 98.25 365 CYS A C 1
ATOM 2955 O O . CYS A 1 365 ? -12.825 -11.664 -0.033 1.00 98.25 365 CYS A O 1
ATOM 2957 N N . PHE A 1 366 ? -13.602 -10.815 1.900 1.00 98.19 366 PHE A N 1
ATOM 2958 C CA . PHE A 1 366 ? -13.674 -12.065 2.645 1.00 98.19 366 PHE A CA 1
ATOM 2959 C C . PHE A 1 366 ? -14.913 -12.104 3.546 1.00 98.19 366 PHE A C 1
ATOM 2961 O O . PHE A 1 366 ? -15.516 -11.069 3.835 1.00 98.19 366 PHE A O 1
ATOM 2968 N N . GLU A 1 367 ? -15.316 -13.302 3.966 1.00 98.06 367 GLU A N 1
ATOM 2969 C CA . GLU A 1 367 ? -16.493 -13.525 4.813 1.00 98.06 367 GLU A CA 1
ATOM 2970 C C . GLU A 1 367 ? -16.435 -12.671 6.084 1.00 98.06 367 GLU A C 1
ATOM 2972 O O . GLU A 1 367 ? -15.420 -12.638 6.773 1.00 98.06 367 GLU A O 1
ATOM 2977 N N . ALA A 1 368 ? -17.541 -12.020 6.457 1.00 97.38 368 ALA A N 1
ATOM 2978 C CA . ALA A 1 368 ? -17.599 -11.255 7.701 1.00 97.38 368 ALA A CA 1
ATOM 2979 C C . ALA A 1 368 ? -17.667 -12.124 8.957 1.00 97.38 368 ALA A C 1
ATOM 2981 O O . ALA A 1 368 ? -17.732 -11.576 10.049 1.00 97.38 368 ALA A O 1
ATOM 2982 N N . LYS A 1 369 ? -17.699 -13.449 8.831 1.00 95.75 369 LYS A N 1
ATOM 2983 C CA . LYS A 1 369 ? -17.703 -14.388 9.951 1.00 95.75 369 LYS A CA 1
ATOM 2984 C C . LYS A 1 369 ? -16.589 -15.414 9.752 1.00 95.75 369 LYS A C 1
ATOM 2986 O O . LYS A 1 369 ? -16.219 -15.673 8.604 1.00 95.75 369 LYS A O 1
ATOM 2991 N N . PRO A 1 370 ? -16.093 -16.027 10.839 1.00 95.25 370 PRO A N 1
ATOM 2992 C CA . PRO A 1 370 ? -15.210 -17.175 10.747 1.00 95.25 370 PRO A CA 1
ATOM 2993 C C . PRO A 1 370 ? -15.702 -18.237 9.749 1.00 95.25 370 PRO A C 1
ATOM 2995 O O . PRO A 1 370 ? -16.909 -18.492 9.688 1.00 95.25 370 PRO A O 1
ATOM 2998 N N . PRO A 1 371 ? -14.789 -18.864 8.989 1.00 95.62 371 PRO A N 1
ATOM 2999 C CA . PRO A 1 371 ? -13.333 -18.750 9.088 1.00 95.62 371 PRO A CA 1
ATOM 3000 C C . PRO A 1 371 ? -12.729 -17.631 8.215 1.00 95.62 371 PRO A C 1
ATOM 3002 O O . PRO A 1 371 ? -11.540 -17.673 7.919 1.00 95.62 371 PRO A O 1
ATOM 3005 N N . PHE A 1 372 ? -13.513 -16.612 7.833 1.00 96.81 372 PHE A N 1
ATOM 3006 C CA . PHE A 1 372 ? -13.047 -15.451 7.063 1.00 96.81 372 PHE A CA 1
ATOM 3007 C C . PHE A 1 372 ? -12.480 -15.834 5.685 1.00 96.81 372 PHE A C 1
ATOM 3009 O O . PHE A 1 372 ? -11.415 -15.353 5.294 1.00 96.81 372 PHE A O 1
ATOM 3016 N N . ARG A 1 373 ? -13.160 -16.710 4.931 1.00 96.06 373 ARG A N 1
ATOM 3017 C CA . ARG A 1 373 ? -12.682 -17.121 3.599 1.00 96.06 373 ARG A CA 1
ATOM 3018 C C . ARG A 1 373 ? -12.696 -15.958 2.621 1.00 96.06 373 ARG A C 1
ATOM 3020 O O . ARG A 1 373 ? -13.652 -15.182 2.594 1.00 96.06 373 ARG A O 1
AT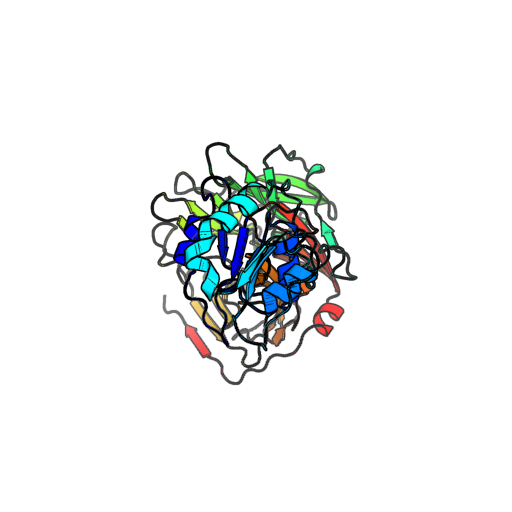OM 3027 N N . MET A 1 374 ? -11.665 -15.862 1.786 1.00 96.44 374 MET A N 1
ATOM 3028 C CA . MET A 1 374 ? -11.655 -14.929 0.660 1.00 96.44 374 MET A CA 1
ATOM 3029 C C . MET A 1 374 ? -12.809 -15.256 -0.294 1.00 96.44 374 MET A C 1
ATOM 3031 O O . MET A 1 374 ? -12.972 -16.388 -0.703 1.00 96.44 374 MET A O 1
ATOM 3035 N N . LYS A 1 375 ? -13.637 -14.288 -0.670 1.00 96.44 375 LYS A N 1
ATOM 3036 C CA . LYS A 1 375 ? -14.807 -14.555 -1.524 1.00 96.44 375 LYS A CA 1
ATOM 3037 C C . LYS A 1 375 ? -14.538 -14.255 -2.984 1.00 96.44 375 LYS A C 1
ATOM 3039 O O . LYS A 1 375 ? -15.012 -14.973 -3.862 1.00 96.44 375 LYS A O 1
ATOM 3044 N N . ARG A 1 376 ? -13.832 -13.157 -3.231 1.00 96.00 376 ARG A N 1
ATOM 3045 C CA . ARG A 1 376 ? -13.515 -12.659 -4.565 1.00 96.00 376 ARG A CA 1
ATOM 3046 C C . ARG A 1 376 ? -12.330 -11.712 -4.503 1.00 96.00 376 ARG A C 1
ATOM 3048 O O . ARG A 1 376 ? -12.050 -11.140 -3.448 1.00 96.00 376 ARG A O 1
ATOM 3055 N N . TYR A 1 377 ? -11.670 -11.523 -5.635 1.00 97.56 377 TYR A N 1
ATOM 3056 C CA . TYR A 1 377 ? -10.472 -10.700 -5.742 1.00 97.56 377 TYR A CA 1
ATOM 3057 C C . TYR A 1 377 ? -10.344 -10.102 -7.151 1.00 97.56 377 TYR A C 1
ATOM 3059 O O . TYR A 1 377 ? -10.892 -10.639 -8.112 1.00 97.56 377 TYR A O 1
ATOM 3067 N N . THR A 1 378 ? -9.648 -8.980 -7.311 1.00 97.44 378 THR A N 1
ATOM 3068 C CA . THR A 1 378 ? -9.360 -8.407 -8.634 1.00 97.44 378 THR A CA 1
ATOM 3069 C C . THR A 1 378 ? -8.276 -9.239 -9.329 1.00 97.44 378 THR A C 1
ATOM 3071 O O . THR A 1 378 ? -7.169 -9.322 -8.792 1.00 97.44 378 THR A O 1
ATOM 3074 N N . PRO A 1 379 ? -8.506 -9.791 -10.535 1.00 93.44 379 PRO A N 1
ATOM 3075 C CA . PRO A 1 379 ? -7.526 -10.612 -11.243 1.00 93.44 379 PRO A CA 1
ATOM 3076 C C . PRO A 1 379 ? -6.467 -9.777 -11.978 1.00 93.44 379 PRO A C 1
ATOM 3078 O O . PRO A 1 379 ? -5.639 -10.337 -12.688 1.00 93.44 379 PRO A O 1
ATOM 3081 N N . LYS A 1 380 ? -6.520 -8.442 -11.874 1.00 94.50 380 LYS A N 1
ATOM 3082 C CA . LYS A 1 380 ? -5.559 -7.484 -12.438 1.00 94.50 380 LYS A CA 1
ATOM 3083 C C . LYS A 1 380 ? -5.356 -6.311 -11.470 1.00 94.50 380 LYS A C 1
ATOM 3085 O O . LYS A 1 380 ? -6.276 -6.019 -10.704 1.00 94.50 380 LYS A O 1
ATOM 3090 N N . PRO A 1 381 ? -4.205 -5.616 -11.516 1.00 97.44 381 PRO A N 1
ATOM 3091 C CA . PRO A 1 381 ? -3.991 -4.406 -10.738 1.00 97.44 381 PRO A CA 1
ATOM 3092 C C . PRO A 1 381 ? -5.013 -3.320 -11.064 1.00 97.44 381 PRO A C 1
ATOM 3094 O O . PRO A 1 381 ? -5.267 -3.036 -12.232 1.00 97.44 381 PRO A O 1
ATOM 3097 N N . LEU A 1 382 ? -5.539 -2.685 -10.018 1.00 98.44 382 LEU A N 1
ATOM 3098 C CA . LEU A 1 382 ? -6.317 -1.450 -10.109 1.00 98.44 382 LEU A CA 1
ATOM 3099 C C . LEU A 1 382 ? -5.410 -0.258 -10.429 1.00 98.44 382 LEU A C 1
ATOM 3101 O O . LEU A 1 382 ? -5.784 0.612 -11.204 1.00 98.44 382 LEU A O 1
ATOM 3105 N N . LEU A 1 383 ? -4.213 -0.235 -9.834 1.00 98.44 383 LEU A N 1
ATOM 3106 C CA . LEU A 1 383 ? -3.147 0.727 -10.113 1.00 98.44 383 LEU A CA 1
ATOM 3107 C C . LEU A 1 383 ? -1.787 0.028 -10.044 1.00 98.44 383 LEU A C 1
ATOM 3109 O O . LEU A 1 383 ? -1.615 -0.972 -9.343 1.00 98.44 383 LEU A O 1
ATOM 3113 N N . SER A 1 384 ? -0.801 0.583 -10.738 1.00 97.50 384 SER A N 1
ATOM 3114 C CA . SER A 1 384 ? 0.602 0.167 -10.711 1.00 97.50 384 SER A CA 1
ATOM 3115 C C . SER A 1 384 ? 1.516 1.377 -10.531 1.00 97.50 384 SER A C 1
ATOM 3117 O O . SER A 1 384 ? 1.246 2.442 -11.080 1.00 97.50 384 SER A O 1
ATOM 3119 N N . GLY A 1 385 ? 2.620 1.218 -9.800 1.00 96.62 385 GLY A N 1
ATOM 3120 C CA . GLY A 1 385 ? 3.632 2.266 -9.656 1.00 96.62 385 GLY A CA 1
ATOM 3121 C C . GLY A 1 385 ? 4.219 2.660 -11.011 1.00 96.62 385 GLY A C 1
ATOM 3122 O O . GLY A 1 385 ? 4.568 1.782 -11.805 1.00 96.62 385 GLY A O 1
ATOM 3123 N N . SER A 1 386 ? 4.346 3.964 -11.253 1.00 94.25 386 SER A N 1
ATOM 3124 C CA . SER A 1 386 ? 4.870 4.528 -12.499 1.00 94.25 386 SER A CA 1
ATOM 3125 C C . SER A 1 386 ? 6.050 5.459 -12.235 1.00 94.25 386 SER A C 1
ATOM 3127 O O . SER A 1 386 ? 6.073 6.216 -11.263 1.00 94.25 386 SER A O 1
ATOM 3129 N N . ARG A 1 387 ? 7.017 5.452 -13.150 1.00 91.75 387 ARG A N 1
ATOM 3130 C CA . ARG A 1 387 ? 8.115 6.420 -13.226 1.00 91.75 387 ARG A CA 1
ATOM 3131 C C . ARG A 1 387 ? 7.659 7.793 -13.741 1.00 91.75 387 ARG A C 1
ATOM 3133 O O . ARG A 1 387 ? 8.421 8.750 -13.652 1.00 91.75 387 ARG A O 1
ATOM 3140 N N . GLN A 1 388 ? 6.455 7.893 -14.314 1.00 93.62 388 GLN A N 1
ATOM 3141 C CA . GLN A 1 388 ? 5.886 9.170 -14.765 1.00 93.62 388 GLN A CA 1
ATOM 3142 C C . GLN A 1 388 ? 5.349 10.020 -13.607 1.00 93.62 388 GLN A C 1
ATOM 3144 O O . GLN A 1 388 ? 5.174 11.226 -13.770 1.00 93.62 388 GLN A O 1
ATOM 3149 N N . ASP A 1 389 ? 5.092 9.401 -12.455 1.00 96.12 389 ASP A N 1
ATOM 3150 C CA . ASP A 1 389 ? 4.806 10.102 -11.205 1.00 96.12 389 ASP A CA 1
ATOM 3151 C C . ASP A 1 389 ? 6.115 10.567 -10.547 1.00 96.12 389 ASP A C 1
ATOM 3153 O O . ASP A 1 389 ? 7.193 10.054 -10.864 1.00 96.12 389 ASP A O 1
ATOM 3157 N N . ARG A 1 390 ? 6.050 11.536 -9.618 1.00 94.12 390 ARG A N 1
ATOM 3158 C CA . ARG A 1 390 ? 7.241 12.045 -8.912 1.00 94.12 390 ARG A CA 1
ATOM 3159 C C . ARG A 1 390 ? 8.038 10.869 -8.343 1.00 94.12 390 ARG A C 1
ATOM 3161 O O . ARG A 1 390 ? 7.499 10.016 -7.644 1.00 94.12 390 ARG A O 1
ATOM 3168 N N . TRP A 1 391 ? 9.321 10.803 -8.679 1.00 92.69 391 TRP A N 1
ATOM 3169 C CA . TRP A 1 391 ? 10.176 9.657 -8.382 1.00 92.69 391 TRP A CA 1
ATOM 3170 C C . TRP A 1 391 ? 11.632 10.096 -8.224 1.00 92.69 391 TRP A C 1
ATOM 3172 O O . TRP A 1 391 ? 12.063 11.071 -8.840 1.00 92.69 391 TRP A O 1
ATOM 3182 N N . ALA A 1 392 ? 12.401 9.363 -7.418 1.00 86.50 392 ALA A N 1
ATOM 3183 C CA . ALA A 1 392 ? 13.824 9.607 -7.204 1.00 86.50 392 ALA A CA 1
ATOM 3184 C C . ALA A 1 392 ? 14.608 8.293 -7.288 1.00 86.50 392 ALA A C 1
ATOM 3186 O O . ALA A 1 392 ? 14.300 7.334 -6.583 1.00 86.50 392 ALA A O 1
ATOM 3187 N N . HIS A 1 393 ? 15.647 8.244 -8.120 1.00 83.12 393 HIS A N 1
ATOM 3188 C CA . HIS A 1 393 ? 16.535 7.083 -8.185 1.00 83.12 393 HIS A CA 1
ATOM 3189 C C . HIS A 1 393 ? 17.301 6.913 -6.853 1.00 83.12 393 HIS A C 1
ATOM 3191 O O . HIS A 1 393 ? 17.728 7.922 -6.288 1.00 83.12 393 HIS A O 1
ATOM 3197 N N . PRO A 1 394 ? 17.510 5.682 -6.339 1.00 86.62 394 PRO A N 1
ATOM 3198 C CA . PRO A 1 394 ? 17.168 4.377 -6.917 1.00 86.62 394 PRO A CA 1
ATOM 3199 C C . PRO A 1 394 ? 15.847 3.762 -6.406 1.00 86.62 394 PRO A C 1
ATOM 3201 O O . PRO A 1 394 ? 15.705 2.537 -6.422 1.00 86.62 394 PRO A O 1
ATOM 3204 N N . LYS A 1 395 ? 14.886 4.568 -5.929 1.00 88.75 395 LYS A N 1
ATOM 3205 C CA . LYS A 1 395 ? 13.656 4.071 -5.285 1.00 88.75 395 LYS A CA 1
ATOM 3206 C C . LYS A 1 395 ? 12.836 3.136 -6.195 1.00 88.75 395 LYS A C 1
ATOM 3208 O O . LYS A 1 395 ? 12.913 3.239 -7.420 1.00 88.75 395 LYS A O 1
ATOM 3213 N N . PRO A 1 396 ? 12.028 2.227 -5.623 1.00 92.81 396 PRO A N 1
ATOM 3214 C CA . PRO A 1 396 ? 11.045 1.463 -6.391 1.00 92.81 396 PRO A CA 1
ATOM 3215 C C . PRO A 1 396 ? 9.960 2.358 -7.015 1.00 92.81 396 PRO A C 1
ATOM 3217 O O . PRO A 1 396 ? 9.793 3.515 -6.629 1.00 92.81 396 PRO A O 1
ATOM 3220 N N . PHE A 1 397 ? 9.198 1.799 -7.958 1.00 95.19 397 PHE A N 1
ATOM 3221 C CA . PHE A 1 397 ? 7.960 2.407 -8.452 1.00 95.19 397 PHE A CA 1
ATOM 3222 C C . PHE A 1 397 ? 6.805 1.904 -7.592 1.00 95.19 397 PHE A C 1
ATOM 3224 O O . PHE A 1 397 ? 6.498 0.709 -7.606 1.00 95.19 397 PHE A O 1
ATOM 3231 N N . VAL A 1 398 ? 6.186 2.784 -6.813 1.00 97.12 398 VAL A N 1
ATOM 3232 C CA . VAL A 1 398 ? 5.294 2.392 -5.719 1.00 97.12 398 VAL A CA 1
ATOM 3233 C C . VAL A 1 398 ? 3.889 2.936 -5.926 1.00 97.12 398 VAL A C 1
ATOM 3235 O O . VAL A 1 398 ? 3.712 4.132 -6.122 1.00 97.12 398 VAL A O 1
ATOM 3238 N N . VAL A 1 399 ? 2.901 2.051 -5.804 1.00 98.19 399 VAL A N 1
ATOM 3239 C CA . VAL A 1 399 ? 1.557 2.378 -5.313 1.00 98.19 399 VAL A CA 1
ATOM 3240 C C . VAL A 1 399 ? 1.312 1.534 -4.071 1.00 98.19 399 VAL A C 1
ATOM 3242 O O . VAL A 1 399 ? 1.553 0.325 -4.083 1.00 98.19 399 VAL A O 1
ATOM 3245 N N . PHE A 1 400 ? 0.888 2.171 -2.986 1.00 98.56 400 PHE A N 1
ATOM 3246 C CA . PHE A 1 400 ? 0.805 1.523 -1.681 1.00 98.56 400 PHE A CA 1
ATOM 3247 C C . PHE A 1 400 ? -0.455 1.958 -0.928 1.00 98.56 400 PHE A C 1
ATOM 3249 O O . PHE A 1 400 ? -0.426 2.981 -0.242 1.00 98.56 400 PHE A O 1
ATOM 3256 N N . PRO A 1 401 ? -1.582 1.239 -1.079 1.00 98.62 401 PRO A N 1
ATOM 3257 C CA . PRO A 1 401 ? -2.818 1.570 -0.384 1.00 98.62 401 PRO A CA 1
ATOM 3258 C C . PRO A 1 401 ? -2.661 1.361 1.127 1.00 98.62 401 PRO A C 1
ATOM 3260 O O . PRO A 1 401 ? -2.134 0.343 1.575 1.00 98.62 401 PRO A O 1
ATOM 3263 N N . CYS A 1 402 ? -3.127 2.328 1.913 1.00 98.31 402 CYS A N 1
ATOM 3264 C CA . CYS A 1 402 ? -2.957 2.346 3.371 1.00 98.31 402 CYS A CA 1
ATOM 3265 C C . CYS A 1 402 ? -4.259 2.633 4.131 1.00 98.31 402 CYS A C 1
ATOM 3267 O O . CYS A 1 402 ? -4.395 2.231 5.286 1.00 98.31 402 CYS A O 1
ATOM 3269 N N . GLY A 1 403 ? -5.230 3.303 3.508 1.00 98.44 403 GLY A N 1
ATOM 3270 C CA . GLY A 1 403 ? -6.538 3.574 4.099 1.00 98.44 403 GLY A CA 1
ATOM 3271 C C . GLY A 1 403 ? -7.668 3.423 3.091 1.00 98.44 403 GLY A C 1
ATOM 3272 O O . GLY A 1 403 ? -7.482 3.664 1.901 1.00 98.44 403 GLY A O 1
ATOM 3273 N N . ALA A 1 404 ? -8.840 3.023 3.572 1.00 98.56 404 ALA A N 1
ATOM 3274 C CA . ALA A 1 404 ? -10.055 2.964 2.776 1.00 98.56 404 ALA A CA 1
ATOM 3275 C C . ALA A 1 404 ? -11.267 3.281 3.652 1.00 98.56 404 ALA A C 1
ATOM 3277 O O . ALA A 1 404 ? -11.334 2.847 4.800 1.00 98.56 404 ALA A O 1
ATOM 3278 N N . ILE A 1 405 ? -12.229 4.007 3.091 1.00 98.06 405 ILE A N 1
ATOM 3279 C CA . ILE A 1 405 ? -13.568 4.193 3.659 1.00 98.06 405 ILE A CA 1
ATOM 3280 C C . ILE A 1 405 ? -14.603 4.009 2.548 1.00 98.06 405 ILE A C 1
ATOM 3282 O O . ILE A 1 405 ? -14.337 4.340 1.391 1.00 98.06 405 ILE A O 1
ATOM 3286 N N . LEU A 1 406 ? -15.782 3.498 2.896 1.00 98.00 406 LEU A N 1
ATOM 3287 C CA . LEU A 1 406 ? -16.931 3.410 1.995 1.00 98.00 406 LEU A CA 1
ATOM 3288 C C . LEU A 1 406 ? -18.011 4.376 2.481 1.00 98.00 406 LEU A C 1
ATOM 3290 O O . LEU A 1 406 ? -18.397 4.328 3.648 1.00 98.00 406 LEU A O 1
ATOM 3294 N N . ARG A 1 407 ? -18.505 5.246 1.594 1.00 95.38 407 ARG A N 1
ATOM 3295 C CA . ARG A 1 407 ? -19.650 6.127 1.866 1.00 95.38 407 ARG A CA 1
ATOM 3296 C C . ARG A 1 407 ? -20.689 5.986 0.773 1.00 95.38 407 ARG A C 1
ATOM 3298 O O . ARG A 1 407 ? -20.407 6.300 -0.384 1.00 95.38 407 ARG A O 1
ATOM 3305 N N . GLY A 1 408 ? -21.884 5.533 1.150 1.00 95.44 408 GLY A N 1
ATOM 3306 C CA . GLY A 1 408 ? -22.854 5.055 0.168 1.00 95.44 408 GLY A CA 1
ATOM 3307 C C . GLY A 1 408 ? -22.198 3.983 -0.703 1.00 95.44 408 GLY A C 1
ATOM 3308 O O . GLY A 1 408 ? -21.559 3.077 -0.182 1.00 95.44 408 GLY A O 1
ATOM 3309 N N . GLU A 1 409 ? -22.251 4.166 -2.017 1.00 96.81 409 GLU A N 1
ATOM 3310 C CA . GLU A 1 409 ? -21.684 3.234 -3.000 1.00 96.81 409 GLU A CA 1
ATOM 3311 C C . GLU A 1 409 ? -20.298 3.649 -3.518 1.00 96.81 409 GLU A C 1
ATOM 3313 O O . GLU A 1 409 ? -19.895 3.240 -4.604 1.00 96.81 409 GLU A O 1
ATOM 3318 N N . GLN A 1 410 ? -19.555 4.495 -2.796 1.00 98.31 410 GLN A N 1
ATOM 3319 C CA . GLN A 1 410 ? -18.268 5.005 -3.271 1.00 98.31 410 GLN A CA 1
ATOM 3320 C C . GLN A 1 410 ? -17.147 4.796 -2.256 1.00 98.31 410 GLN A C 1
ATOM 3322 O O . GLN A 1 410 ? -17.143 5.371 -1.164 1.00 98.31 410 GLN A O 1
ATOM 3327 N N . TRP A 1 411 ? -16.153 4.011 -2.656 1.00 98.69 411 TRP A N 1
ATOM 3328 C CA . TRP A 1 411 ? -14.891 3.885 -1.946 1.00 98.69 411 TRP A CA 1
ATOM 3329 C C . TRP A 1 411 ? -14.077 5.161 -2.089 1.00 98.69 411 TRP A C 1
ATOM 3331 O O . TRP A 1 411 ? -13.996 5.725 -3.177 1.00 98.69 411 TRP A O 1
ATOM 3341 N N . LEU A 1 412 ? -13.418 5.573 -1.015 1.00 98.69 412 LEU A N 1
ATOM 3342 C CA . LEU A 1 412 ? -12.274 6.471 -1.046 1.00 98.69 412 LEU A CA 1
ATOM 3343 C C . LEU A 1 412 ? -11.080 5.699 -0.497 1.00 98.69 412 LEU A C 1
ATOM 3345 O O . LEU A 1 412 ? -11.095 5.288 0.662 1.00 98.69 412 LEU A O 1
ATOM 3349 N N . VAL A 1 413 ? -10.060 5.510 -1.327 1.00 98.88 413 VAL A N 1
ATOM 3350 C CA . VAL A 1 413 ? -8.837 4.788 -0.965 1.00 98.88 413 VAL A CA 1
ATOM 3351 C C . VAL A 1 413 ? -7.672 5.762 -0.988 1.00 98.88 413 VAL A C 1
ATOM 3353 O O . VAL A 1 413 ? -7.483 6.476 -1.971 1.00 98.88 413 VAL A O 1
ATOM 3356 N N . SER A 1 414 ? -6.897 5.795 0.091 1.00 98.81 414 SER A N 1
ATOM 3357 C CA . SER A 1 414 ? -5.670 6.576 0.206 1.00 98.81 414 SER A CA 1
ATOM 3358 C C . SER A 1 414 ? -4.450 5.683 -0.012 1.00 98.81 414 SER A C 1
ATOM 3360 O O . SER A 1 414 ? -4.400 4.539 0.455 1.00 98.81 414 SER A O 1
ATOM 3362 N N . LEU A 1 415 ? -3.458 6.202 -0.734 1.00 98.69 415 LEU A N 1
ATOM 3363 C CA . LEU A 1 415 ? -2.271 5.450 -1.119 1.00 98.69 415 LEU A CA 1
ATOM 3364 C C . LEU A 1 415 ? -1.007 6.313 -1.122 1.00 98.69 415 LEU A C 1
ATOM 3366 O O . LEU A 1 415 ? -1.046 7.509 -1.402 1.00 98.69 415 LEU A O 1
ATOM 3370 N N . GLY A 1 416 ? 0.132 5.690 -0.834 1.00 98.44 416 GLY A N 1
ATOM 3371 C CA . GLY A 1 416 ? 1.448 6.250 -1.115 1.00 98.44 416 GLY A CA 1
ATOM 3372 C C . GLY A 1 416 ? 1.858 6.037 -2.569 1.00 98.44 416 GLY A C 1
ATOM 3373 O O . GLY A 1 416 ? 1.492 5.029 -3.181 1.00 98.44 416 GLY A O 1
ATOM 3374 N N . VAL A 1 417 ? 2.629 6.982 -3.104 1.00 98.44 417 VAL A N 1
ATOM 3375 C CA . VAL A 1 417 ? 3.144 6.962 -4.476 1.00 98.44 417 VAL A CA 1
ATOM 3376 C C . VAL A 1 417 ? 4.651 7.202 -4.452 1.00 98.44 417 VAL A C 1
ATOM 3378 O O . VAL A 1 417 ? 5.118 8.205 -3.909 1.00 98.44 417 VAL A O 1
ATOM 3381 N N . ASN A 1 418 ? 5.405 6.256 -5.018 1.00 96.62 418 ASN A N 1
ATOM 3382 C CA . ASN A 1 418 ? 6.870 6.281 -5.160 1.00 96.62 418 ASN A CA 1
ATOM 3383 C C . ASN A 1 418 ? 7.663 6.639 -3.883 1.00 96.62 418 ASN A C 1
ATOM 3385 O O . ASN A 1 418 ? 8.775 7.164 -3.972 1.00 96.62 418 ASN A O 1
ATOM 3389 N N . ASP A 1 419 ? 7.103 6.358 -2.700 1.00 94.62 419 ASP A N 1
ATOM 3390 C CA . ASP A 1 419 ? 7.639 6.753 -1.388 1.00 94.62 419 ASP A CA 1
ATOM 3391 C C . ASP A 1 419 ? 8.011 8.248 -1.306 1.00 94.62 419 ASP A C 1
ATOM 3393 O O . ASP A 1 419 ? 9.055 8.614 -0.749 1.00 94.62 419 ASP A O 1
ATOM 3397 N N . LEU A 1 420 ? 7.207 9.106 -1.941 1.00 93.31 420 LEU A N 1
ATOM 3398 C CA . LEU A 1 420 ? 7.423 10.555 -2.020 1.00 93.31 420 LEU A CA 1
ATOM 3399 C C . LEU A 1 420 ? 6.136 11.360 -1.839 1.00 93.31 420 LEU A C 1
ATOM 3401 O O . LEU A 1 420 ? 6.178 12.410 -1.202 1.00 93.31 420 LEU A O 1
ATOM 3405 N N . ASP A 1 421 ? 5.010 10.860 -2.352 1.00 95.88 421 ASP A N 1
ATOM 3406 C CA . ASP A 1 421 ? 3.724 11.552 -2.284 1.00 95.88 421 ASP A CA 1
ATOM 3407 C C . ASP A 1 421 ? 2.602 10.653 -1.742 1.00 95.88 421 ASP A C 1
ATOM 3409 O O . ASP A 1 421 ? 2.724 9.427 -1.640 1.00 95.88 421 ASP A O 1
ATOM 3413 N N . CYS A 1 422 ? 1.473 11.286 -1.425 1.00 98.00 422 CYS A N 1
ATOM 3414 C CA . CYS A 1 422 ? 0.197 10.623 -1.178 1.00 98.00 422 CYS A CA 1
ATOM 3415 C C . CYS A 1 422 ? -0.788 10.937 -2.307 1.00 98.00 422 CYS A C 1
ATOM 3417 O O . CYS A 1 422 ? -0.873 12.078 -2.764 1.00 98.00 422 CYS A O 1
ATOM 3419 N N . ALA A 1 423 ? -1.617 9.966 -2.666 1.00 98.69 423 ALA A N 1
ATOM 3420 C CA . ALA A 1 423 ? -2.737 10.129 -3.580 1.00 98.69 423 ALA A CA 1
ATOM 3421 C C . ALA A 1 423 ? -4.011 9.498 -3.011 1.00 98.69 423 ALA A C 1
ATOM 3423 O O . ALA A 1 423 ? -3.988 8.788 -2.000 1.00 98.69 423 ALA A O 1
ATOM 3424 N N . TRP A 1 424 ? -5.126 9.771 -3.674 1.00 98.75 424 TRP A N 1
ATOM 3425 C CA . TRP A 1 424 ? -6.406 9.130 -3.425 1.00 98.75 424 TRP A CA 1
ATOM 3426 C C . TRP A 1 424 ? -7.064 8.703 -4.731 1.00 98.75 424 TRP A C 1
ATOM 3428 O O . TRP A 1 424 ? -6.810 9.278 -5.789 1.00 98.75 424 TRP A O 1
ATOM 3438 N N . ILE A 1 425 ? -7.939 7.707 -4.633 1.00 98.81 425 ILE A N 1
ATOM 3439 C CA . ILE A 1 425 ? -8.796 7.237 -5.719 1.00 98.81 425 ILE A CA 1
ATOM 3440 C C . ILE A 1 425 ? -10.211 6.990 -5.192 1.00 98.81 425 ILE A C 1
ATOM 3442 O O . ILE A 1 425 ? -10.386 6.521 -4.063 1.00 98.81 425 ILE A O 1
ATOM 3446 N N . LYS A 1 426 ? -11.223 7.324 -5.996 1.00 98.69 426 LYS A N 1
ATOM 3447 C CA . LYS A 1 426 ? -12.634 7.068 -5.688 1.00 98.69 426 LYS A CA 1
ATOM 3448 C C . LYS A 1 426 ? -13.197 5.976 -6.577 1.00 98.69 426 LYS A C 1
ATOM 3450 O O . LYS A 1 426 ? -13.244 6.168 -7.778 1.00 98.69 426 LYS A O 1
ATOM 3455 N N . ILE A 1 427 ? -13.664 4.871 -6.010 1.00 98.75 427 ILE A N 1
ATOM 3456 C CA . ILE A 1 427 ? -14.093 3.702 -6.793 1.00 98.75 427 ILE A CA 1
ATOM 3457 C C . ILE A 1 427 ? -15.564 3.400 -6.487 1.00 98.75 427 ILE A C 1
ATOM 3459 O O . ILE A 1 427 ? -15.875 3.139 -5.324 1.00 98.75 427 ILE A O 1
ATOM 3463 N N . PRO A 1 428 ? -16.481 3.411 -7.471 1.00 98.62 428 PRO A N 1
ATOM 3464 C CA . PRO A 1 428 ? -17.840 2.924 -7.253 1.00 98.62 428 PRO A CA 1
ATOM 3465 C C . PRO A 1 428 ? -17.825 1.450 -6.827 1.00 98.62 428 PRO A C 1
ATOM 3467 O O . PRO A 1 428 ? -17.154 0.628 -7.454 1.00 98.62 428 PRO A O 1
ATOM 3470 N N . HIS A 1 429 ? -18.549 1.100 -5.763 1.00 98.56 429 HIS A N 1
ATOM 3471 C CA . HIS A 1 429 ? -18.560 -0.253 -5.202 1.00 98.56 429 HIS A CA 1
ATOM 3472 C C . HIS A 1 429 ? -19.019 -1.283 -6.241 1.00 98.56 429 HIS A C 1
ATOM 3474 O O . HIS A 1 429 ? -18.355 -2.298 -6.434 1.00 98.56 429 HIS A O 1
ATOM 3480 N N . GLU A 1 430 ? -20.080 -0.975 -6.990 1.00 98.12 430 GLU A N 1
ATOM 3481 C CA . GLU A 1 430 ? -20.583 -1.834 -8.066 1.00 98.12 430 GLU A CA 1
ATOM 3482 C C . GLU A 1 430 ? -19.529 -2.096 -9.159 1.00 98.12 430 GLU A C 1
ATOM 3484 O O . GLU A 1 430 ? -19.385 -3.224 -9.635 1.00 98.12 430 GLU A O 1
ATOM 3489 N N . GLU A 1 431 ? -18.759 -1.079 -9.555 1.00 98.19 431 GLU A N 1
ATOM 3490 C CA . GLU A 1 431 ? -17.691 -1.244 -10.547 1.00 98.19 431 GLU A CA 1
ATOM 3491 C C . GLU A 1 431 ? -16.534 -2.080 -10.003 1.00 98.19 431 GLU A C 1
ATOM 3493 O O . GLU A 1 431 ? -16.018 -2.945 -10.711 1.00 98.19 431 GLU A O 1
ATOM 3498 N N . LEU A 1 432 ? -16.167 -1.885 -8.733 1.00 98.31 432 LEU A N 1
ATOM 3499 C CA . LEU A 1 432 ? -15.167 -2.720 -8.079 1.00 98.31 432 LEU A CA 1
ATOM 3500 C C . LEU A 1 432 ? -15.609 -4.188 -8.061 1.00 98.31 432 LEU A C 1
ATOM 3502 O O . LEU A 1 432 ? -14.827 -5.059 -8.433 1.00 98.31 432 LEU A O 1
ATOM 3506 N N . VAL A 1 433 ? -16.866 -4.462 -7.701 1.00 98.00 433 VAL A N 1
ATOM 3507 C CA . VAL A 1 433 ? -17.440 -5.816 -7.708 1.00 98.00 433 VAL A CA 1
ATOM 3508 C C . VAL A 1 433 ? -17.364 -6.439 -9.103 1.00 98.00 433 VAL A C 1
ATOM 3510 O O . VAL A 1 433 ? -16.923 -7.583 -9.222 1.00 98.00 433 VAL A O 1
ATOM 3513 N N . LYS A 1 434 ? -17.707 -5.697 -10.166 1.00 97.62 434 LYS A N 1
ATOM 3514 C CA . LYS A 1 434 ? -17.622 -6.174 -11.563 1.00 97.62 434 LYS A CA 1
ATOM 3515 C C . LYS A 1 434 ? -16.204 -6.555 -11.996 1.00 97.62 434 LYS A C 1
ATOM 3517 O O . LYS A 1 434 ? -16.048 -7.385 -12.886 1.00 97.62 434 LYS A O 1
ATOM 3522 N N . LEU A 1 435 ? -15.178 -5.956 -11.390 1.00 96.81 435 LEU A N 1
ATOM 3523 C CA . LEU A 1 435 ? -13.776 -6.270 -11.675 1.00 96.81 435 LEU A CA 1
ATOM 3524 C C . LEU A 1 435 ? -13.249 -7.472 -10.891 1.00 96.81 435 LEU A C 1
ATOM 3526 O O . LEU A 1 435 ? -12.144 -7.928 -11.175 1.00 96.81 435 LEU A O 1
ATOM 3530 N N . THR A 1 436 ? -13.986 -7.970 -9.900 1.00 96.69 436 THR A N 1
ATOM 3531 C CA . THR A 1 436 ? -13.557 -9.125 -9.107 1.00 96.69 436 THR A CA 1
ATOM 3532 C C . THR A 1 436 ? -13.991 -10.448 -9.730 1.00 96.69 436 THR A C 1
ATOM 3534 O O . THR A 1 436 ? -15.049 -10.545 -10.347 1.00 96.69 436 THR A O 1
ATOM 3537 N N . THR A 1 437 ? -13.183 -11.486 -9.528 1.00 93.19 437 THR A N 1
ATOM 3538 C CA . THR A 1 437 ? -13.539 -12.880 -9.804 1.00 93.19 437 THR A CA 1
ATOM 3539 C C . THR A 1 437 ? -13.756 -13.627 -8.485 1.00 93.19 437 THR A C 1
ATOM 3541 O O . THR A 1 437 ? -13.032 -13.336 -7.526 1.00 93.19 437 THR A O 1
ATOM 3544 N N . PRO A 1 438 ? -14.730 -14.553 -8.396 1.00 93.50 438 PRO A N 1
ATOM 3545 C CA . PRO A 1 438 ? -14.889 -15.440 -7.244 1.00 93.50 438 PRO A CA 1
ATOM 3546 C C . PRO A 1 438 ? -13.639 -16.285 -6.975 1.00 93.50 438 PRO A C 1
ATOM 3548 O O . PRO A 1 438 ? -12.803 -16.443 -7.861 1.00 93.50 438 PRO A O 1
ATOM 3551 N N . VAL A 1 439 ? -13.551 -16.816 -5.756 1.00 89.56 439 VAL A N 1
ATOM 3552 C CA . VAL A 1 439 ? -12.495 -17.733 -5.300 1.00 89.56 439 VAL A CA 1
ATOM 3553 C C . VAL A 1 439 ? -13.108 -19.062 -4.874 1.00 89.56 439 VAL A C 1
ATOM 3555 O O . VAL A 1 439 ? -14.152 -19.083 -4.212 1.00 89.56 439 VAL A O 1
ATOM 3558 N N . GLU A 1 440 ? -12.437 -20.160 -5.209 1.00 84.56 440 GLU A N 1
ATOM 3559 C CA . GLU A 1 440 ? -12.785 -21.504 -4.759 1.00 84.56 440 GLU A CA 1
ATOM 3560 C C . GLU A 1 440 ? -11.994 -21.930 -3.509 1.00 84.56 440 GLU A C 1
ATOM 3562 O O . GLU A 1 440 ? -10.823 -21.586 -3.308 1.00 84.56 440 GLU A O 1
ATOM 3567 N N . HIS A 1 441 ? -12.661 -22.722 -2.664 1.00 81.81 441 HIS A N 1
ATOM 3568 C CA . HIS A 1 441 ? -12.097 -23.303 -1.447 1.00 81.81 441 HIS A CA 1
ATOM 3569 C C . HIS A 1 441 ? -12.422 -24.789 -1.387 1.00 81.81 441 HIS A C 1
ATOM 3571 O O . HIS A 1 441 ? -13.581 -25.165 -1.209 1.00 81.81 441 HIS A O 1
ATOM 3577 N N . SER A 1 442 ? -11.405 -25.637 -1.500 1.00 64.44 442 SER A N 1
ATOM 3578 C CA . SER A 1 442 ? -11.569 -27.083 -1.362 1.00 64.44 442 SER A CA 1
ATOM 3579 C C . SER A 1 442 ? -11.458 -27.563 0.090 1.00 64.44 442 SER A C 1
ATOM 3581 O O . SER A 1 442 ? -12.063 -28.581 0.425 1.00 64.44 442 SER A O 1
ATOM 3583 N N . VAL A 1 443 ? -10.728 -26.851 0.967 1.00 63.12 443 VAL A N 1
ATOM 3584 C CA . VAL A 1 443 ? -10.483 -27.259 2.367 1.00 63.12 443 VAL A CA 1
ATOM 3585 C C . VAL A 1 443 ? -10.213 -26.052 3.288 1.00 63.12 443 VAL A C 1
ATOM 3587 O O . VAL A 1 443 ? -9.467 -25.143 2.922 1.00 63.12 443 VAL A O 1
ATOM 3590 N N . ASP A 1 444 ? -10.745 -26.070 4.516 1.00 65.69 444 ASP A N 1
ATOM 3591 C CA . ASP A 1 444 ? -10.306 -25.167 5.594 1.00 65.69 444 ASP A CA 1
ATOM 3592 C C . ASP A 1 444 ? -9.002 -25.670 6.217 1.00 65.69 444 ASP A C 1
ATOM 3594 O O . ASP A 1 444 ? -8.909 -26.832 6.616 1.00 65.69 444 ASP A O 1
ATOM 3598 N N . LEU A 1 445 ? -7.986 -24.808 6.331 1.00 64.06 445 LEU A N 1
ATOM 3599 C CA . LEU A 1 445 ? -6.664 -25.259 6.766 1.00 64.06 445 LEU A CA 1
ATOM 3600 C C . LEU A 1 445 ? -6.559 -25.464 8.274 1.00 64.06 445 LEU A C 1
ATOM 3602 O O . LEU A 1 445 ? -5.839 -26.382 8.678 1.00 64.06 445 LEU A O 1
ATOM 3606 N N . ARG A 1 446 ? -7.209 -24.618 9.092 1.00 72.38 446 ARG A N 1
ATOM 3607 C CA . ARG A 1 446 ? -7.239 -24.727 10.563 1.00 72.38 446 ARG A CA 1
ATOM 3608 C C . ARG A 1 446 ? -8.092 -23.627 11.217 1.00 72.38 446 ARG A C 1
ATOM 3610 O O . ARG A 1 446 ? -8.021 -22.465 10.822 1.00 72.38 446 ARG A O 1
ATOM 3617 N N . GLN A 1 447 ? -8.806 -23.991 12.284 1.00 76.00 447 GLN A N 1
ATOM 3618 C CA . GLN A 1 447 ? -9.222 -23.076 13.351 1.00 76.00 447 GLN A CA 1
ATOM 3619 C C . GLN A 1 447 ? -8.562 -23.564 14.641 1.00 76.00 447 GLN A C 1
ATOM 3621 O O . GLN A 1 447 ? -8.711 -24.732 14.998 1.00 76.00 447 GLN A O 1
ATOM 3626 N N . THR A 1 448 ? -7.830 -22.686 15.320 1.00 78.56 448 THR A N 1
ATOM 3627 C CA . THR A 1 448 ? -7.149 -23.020 16.576 1.00 78.56 448 THR A CA 1
ATOM 3628 C C . THR A 1 448 ? -7.566 -22.024 17.647 1.00 78.56 448 THR A C 1
ATOM 3630 O O . THR A 1 448 ? -7.315 -20.827 17.494 1.00 78.56 448 THR A O 1
ATOM 3633 N N . GLU A 1 449 ? -8.167 -22.519 18.729 1.00 74.06 449 GLU A N 1
ATOM 3634 C CA . GLU A 1 449 ? -8.290 -21.761 19.975 1.00 74.06 449 GLU A CA 1
ATOM 3635 C C . GLU A 1 449 ? -6.913 -21.711 20.644 1.00 74.06 449 GLU A C 1
ATOM 3637 O O . GLU A 1 449 ? -6.271 -22.741 20.877 1.00 74.06 449 GLU A O 1
ATOM 3642 N N . VAL A 1 450 ? -6.430 -20.506 20.921 1.00 71.88 450 VAL A N 1
ATOM 3643 C CA . VAL A 1 450 ? -5.186 -20.298 21.655 1.00 71.88 450 VAL A CA 1
ATOM 3644 C C . VAL A 1 450 ? -5.529 -20.352 23.140 1.00 71.88 450 VAL A C 1
ATOM 3646 O O . VAL A 1 450 ? -6.130 -19.427 23.680 1.00 71.88 450 VAL A O 1
ATOM 3649 N N . LEU A 1 451 ? -5.159 -21.447 23.807 1.00 49.97 451 LEU A N 1
ATOM 3650 C CA . LEU A 1 451 ? -5.209 -21.527 25.267 1.00 49.97 451 LEU A CA 1
ATOM 3651 C C . LEU A 1 451 ? -4.140 -20.574 25.826 1.00 49.97 451 LEU A C 1
ATOM 3653 O O . LEU A 1 451 ? -2.951 -20.894 25.785 1.00 49.97 451 LEU A O 1
ATOM 3657 N N . CYS A 1 452 ? -4.564 -19.380 26.252 1.00 41.69 452 CYS A N 1
ATOM 3658 C CA . CYS A 1 452 ? -3.710 -18.392 26.916 1.00 41.69 452 CYS A CA 1
ATOM 3659 C C . CYS A 1 452 ? -3.341 -18.800 28.344 1.00 41.69 452 CYS A C 1
ATOM 3661 O O . CYS A 1 452 ? -4.234 -19.303 29.067 1.00 41.69 452 CYS A O 1
#

Foldseek 3Di:
DEEEEQPAPVDHQDCVVLLVVLAPVVQDDYHYCVPDDDPDLLLCLLVQVQHLAYEYAYLSVQVSRQVHLHAYEYEWEPDPPTDDRDDNDPHYHYSVCCVVCSNVSSVVNVPRDRDDPDPRPSPPVPFDAPQCPLDPFDKDFEDCCQEPDHDDPQKFWFQWAWEADPVGIKIKTWIFHDDPVDPGTATFIKIFGDPPSYGYYIDTQPDDDPDPQWGWDHWAWYDDDQWIKTKTWTWHDDPVDIETFIKIFTAHPNNYTPDIDRADDDQGHRDRVRGVHHADQWAWDDAPNWIKIQRAPAQTWIFTADPNNYTFKIAGFHFPPDAAPAAGWGHAYHWDDDPQKTKGKTKGWDQDPVRAIKIFIWMWIFGSDPPGHTFKIQNDGPGIFHPNPDEDPPFHRDWGWRYWDDDPQKIWIWTGGRVGTIMITIDGNVVSVVRIDTTDGPDGPDMDGDPD

pLDDT: mean 89.45, std 11.6, range [39.72, 98.88]